Protein AF-A0A2P4X4G2-F1 (afdb_monomer)

Radius of gyration: 29.69 Å; Cα contacts (8 Å, |Δi|>4): 1298; chains: 1; bounding box: 76×44×81 Å

InterPro domains:
  IPR003726 Homocysteine-binding domain [PF02574] (8-316)
  IPR003726 Homocysteine-binding domain [PF02574] (324-635)
  IPR003726 Homocysteine-binding domain [PS50970] (1-317)
  IPR003726 Homocysteine-binding domain [PS50970] (312-636)
  IPR036589 Homocysteine-binding domain superfamily [G3DSA:3.20.20.330] (1-320)
  IPR036589 Homocysteine-binding domain superfamily [G3DSA:3.20.20.330] (321-642)
  IPR036589 Homocysteine-binding domain superfamily [SSF82282] (3-319)
  IPR036589 Homocysteine-binding domain superfamily [SSF82282] (322-638)

Sequence (642 aa):
MESKRVDILAGGMMHELFRRGLPNDRNMLSASAVVSPAHHHMVMKAHEDFLKAGATMIVTNNYYVTPGLGFTPDEIREYSQTAGKLATDARARVNREGVQILGSLPPLMHSFRSDRTIDRQKGLDMYLLIGEALLPSVDMFLAETMSSLAEAKIAFEGVQPLQKQVMVSFALNSTGQLRSGEDVAESVKSLIEFCSGRKEMHPGEAEDKTNLLCGILFNCSQPEDISKALNHLKANPDLMDSLKQHGIRIGGYGDHISPNSKAGVMEESLVPGALQSVVDMEIYSKFAMRWIDDGASIVGGCCGIPPEYLQRISEIMSAIPRVMLLDGGTGEELFARGLPDDRCIWSAAALVHEEHHQLLLRVHTSFLDAGADFITCNNYGVTPGVGFSDEEIVRYTGVAGRVAREACDQWTTTSTDTTRSKPMVCGSLPPLLESYRADKVPEHDEGVRLYALIARTLKPFVDCYLAETLSSVHEAKMALLGVQQAWSETEEPAEVMVSFTLNSQGRLRSGEDVCDMAQELLRFTETMETELRAIVFNCSQPEAICKALKELHDDENASASLRSRGVHLGAYANRLTIIPDDWALAESSEPQAMRTDLAVERYGDFVMQWVELGAEIVGGCCGIGPEYIANVHKLLQDQGRR

Secondary structure (DSSP, 8-state):
----PPEEEPPPHHHHHHHTT----TTTGGGHHHH-GGGHHHHHHHHHHHHHTT-SEEE-S-TT-SGGGT--HHHHHHHHHHHHHHHHHHHHHHT-TT-EEEEE---SS-TT-TT-PPPHHHHHHHHHHHHHHHTTT-SEEEEEEE-SHHHHHHHHHHHGGG---EEEEEEB-TTSSBTTS--HHHHHHHHHHHHH------TT--S----SEEEEEEESS-HHHHHHHHHHHHT-HHHHHHHHHTT-EEEEEEPP--TT--TT---------HHHHHHHHHHHHHHHHHHHHTT-SEEEE-TT--HHHHHHHHHHHHTSPPPEE----HHHHHHHTT----TTTGGGHHHHSGGGHHHHHHHHHHHHHTT-SEEE-S-TT-SGGGT--HHHHHHHHHHHHHHHHHHHHHHHHH---TTSPPPEEEEE---SS-SS-TTS---HHHHHHHHHHHHHHHTTT-SEEEEEEESSHHHHHHHHHHHHHHHTT-SSPPEEEEEE-B-TTSSBTT---HHHHHHHHHHHHTT-SSEEEEEEEESS-HHHHHHHHHHHHH-HHHHHHHHHTTPEEEEE---B----TT--GGG--SPPPBPSS--HHHHHHHHHHHHHTTEEEE---TT--HHHHHHHHHHHHHTT--

Nearest PDB structures (foldseek):
  8ssc-assembly1_A  TM=4.392E-01  e=2.474E-16  Thermus thermophilus HB8
  8g3h-assembly1_A  TM=3.754E-01  e=1.491E-12  Thermus filiformis
  8t0u-assembly2_G  TM=4.305E-01  e=2.665E-03  Pseudomonas fluorescens Pf0-1
  2nv9-assembly3_F  TM=4.156E-01  e=1.606E-03  Paramecium bursaria Chlorella virus 1
  2nva-assembly1_A  TM=4.277E-01  e=2.176E-03  Paramecium bursaria Chlorella virus 1

pLDDT: mean 88.09, std 14.85, range [25.41, 98.75]

Mean predicted aligned error: 12.47 Å

Structure (mmCIF, N/CA/C/O backbone):
data_AF-A0A2P4X4G2-F1
#
_entry.id   AF-A0A2P4X4G2-F1
#
loop_
_atom_site.group_PDB
_atom_site.id
_atom_site.type_symbol
_atom_site.label_atom_id
_atom_site.label_alt_id
_atom_site.label_comp_id
_atom_site.label_asym_id
_atom_site.label_entity_id
_atom_site.label_seq_id
_atom_site.pdbx_PDB_ins_code
_atom_site.Cartn_x
_atom_site.Cartn_y
_atom_site.Cartn_z
_atom_site.occupancy
_atom_site.B_iso_or_equiv
_atom_site.auth_seq_id
_atom_site.auth_comp_id
_atom_site.auth_asym_id
_atom_site.auth_atom_id
_atom_site.pdbx_PDB_model_num
ATOM 1 N N . MET A 1 1 ? -14.907 1.634 -3.875 1.00 25.41 1 MET A N 1
ATOM 2 C CA . MET A 1 1 ? -14.768 0.839 -2.637 1.00 25.41 1 MET A CA 1
ATOM 3 C C . MET A 1 1 ? -13.580 1.432 -1.906 1.00 25.41 1 MET A C 1
ATOM 5 O O . MET A 1 1 ? -12.496 1.389 -2.463 1.00 25.41 1 MET A O 1
ATOM 9 N N . GLU A 1 2 ? -13.814 2.105 -0.779 1.00 27.05 2 GLU A N 1
ATOM 10 C CA . GLU A 1 2 ? -12.767 2.766 0.017 1.00 27.05 2 GLU A CA 1
ATOM 11 C C . GLU A 1 2 ? -11.713 1.756 0.500 1.00 27.05 2 GLU A C 1
ATOM 13 O O . GLU A 1 2 ? -12.062 0.638 0.889 1.00 27.05 2 GLU A O 1
ATOM 18 N N . SER A 1 3 ? -10.439 2.166 0.462 1.00 35.16 3 SER A N 1
ATOM 19 C CA . SER A 1 3 ? -9.286 1.456 1.033 1.00 35.16 3 SER A CA 1
ATOM 20 C C . SER A 1 3 ? -9.611 0.936 2.441 1.00 35.16 3 SER A C 1
ATOM 22 O O . SER A 1 3 ? -10.109 1.686 3.286 1.00 35.16 3 SER A O 1
ATOM 24 N N . LYS A 1 4 ? -9.336 -0.347 2.723 1.00 51.22 4 LYS A N 1
ATOM 25 C CA . LYS A 1 4 ? -9.464 -0.911 4.076 1.00 51.22 4 LYS A CA 1
ATOM 26 C C . LYS A 1 4 ? -8.295 -0.449 4.948 1.00 51.22 4 LYS A C 1
ATOM 28 O O . LYS A 1 4 ? -7.435 -1.227 5.348 1.00 51.22 4 LYS A O 1
ATOM 33 N N . ARG A 1 5 ? -8.318 0.830 5.316 1.00 69.81 5 ARG A N 1
ATOM 34 C CA . ARG A 1 5 ? -7.582 1.339 6.472 1.00 69.81 5 ARG A CA 1
ATOM 35 C C . ARG A 1 5 ? -7.981 0.506 7.694 1.00 69.81 5 ARG A C 1
ATOM 37 O O . ARG A 1 5 ? -9.163 0.433 8.036 1.00 69.81 5 ARG A O 1
ATOM 44 N N . VAL A 1 6 ? -7.011 -0.132 8.346 1.00 86.31 6 VAL A N 1
ATOM 45 C CA . VAL A 1 6 ? -7.253 -0.773 9.643 1.00 86.31 6 VAL A CA 1
ATOM 46 C C . VAL A 1 6 ? -7.398 0.331 10.686 1.00 86.31 6 VAL A C 1
ATOM 48 O O . VAL A 1 6 ? -6.494 1.149 10.865 1.00 86.31 6 VAL A O 1
ATOM 51 N N . ASP A 1 7 ? -8.546 0.373 11.354 1.00 92.19 7 ASP A N 1
ATOM 52 C CA . ASP A 1 7 ? -8.805 1.348 12.408 1.00 92.19 7 ASP A CA 1
ATOM 53 C C . ASP A 1 7 ? -8.401 0.811 13.778 1.00 92.19 7 ASP A C 1
ATOM 55 O O . ASP A 1 7 ? -8.564 -0.375 14.072 1.00 92.19 7 ASP A O 1
ATOM 59 N N . ILE A 1 8 ? -7.894 1.713 14.621 1.00 94.62 8 ILE A N 1
ATOM 60 C CA . ILE A 1 8 ? -7.483 1.412 15.990 1.00 94.62 8 ILE A CA 1
ATOM 61 C C . ILE A 1 8 ? -8.525 1.988 16.951 1.00 94.62 8 ILE A C 1
ATOM 63 O O . ILE A 1 8 ? -8.648 3.209 17.090 1.00 94.62 8 ILE A O 1
ATOM 67 N N . LEU A 1 9 ? -9.262 1.114 17.630 1.00 96.38 9 LEU A N 1
ATOM 68 C CA . LEU A 1 9 ? -10.243 1.466 18.648 1.00 96.38 9 LEU A CA 1
ATOM 69 C C . LEU A 1 9 ? -9.573 1.684 20.011 1.00 96.38 9 LEU A C 1
ATOM 71 O O . LEU A 1 9 ? -8.748 0.881 20.455 1.00 96.38 9 LEU A O 1
ATOM 75 N N . ALA A 1 10 ? -9.943 2.777 20.679 1.00 94.06 10 ALA A N 1
ATOM 76 C CA . ALA A 1 10 ? -9.450 3.132 22.004 1.00 94.06 10 ALA A CA 1
ATOM 77 C C . ALA A 1 10 ? -9.696 2.037 23.056 1.00 94.06 10 ALA A C 1
ATOM 79 O O . ALA A 1 10 ? -10.663 1.285 22.975 1.00 94.06 10 ALA A O 1
ATOM 80 N N . GLY A 1 11 ? -8.823 1.994 24.066 1.00 87.75 11 GLY A N 1
ATOM 81 C CA . GLY A 1 11 ? -8.914 1.068 25.190 1.00 87.75 11 GLY A CA 1
ATOM 82 C C . GLY A 1 11 ? -10.063 1.390 26.151 1.00 87.75 11 GLY A C 1
ATOM 83 O O . GLY A 1 11 ? -10.686 2.453 26.097 1.00 87.75 11 GLY A O 1
ATOM 84 N N . GLY A 1 12 ? -10.325 0.483 27.092 1.00 86.38 12 GLY A N 1
ATOM 85 C CA . GLY A 1 12 ? -11.416 0.618 28.055 1.00 86.38 12 GLY A CA 1
ATOM 86 C C . GLY A 1 12 ? -11.238 1.789 29.029 1.00 86.38 12 GLY A C 1
ATOM 87 O O . GLY A 1 12 ? -10.325 1.803 29.859 1.00 86.38 12 GLY A O 1
ATOM 88 N N . MET A 1 13 ? -12.190 2.727 29.010 1.00 89.25 13 MET A N 1
ATOM 89 C CA . MET A 1 13 ? -12.154 3.962 29.810 1.00 89.25 13 MET A CA 1
ATOM 90 C C . MET A 1 13 ? -12.094 3.729 31.325 1.00 89.25 13 MET A C 1
ATOM 92 O O . MET A 1 13 ? -11.413 4.464 32.031 1.00 89.25 13 MET A O 1
ATOM 96 N N . MET A 1 14 ? -12.784 2.712 31.850 1.00 88.19 14 MET A N 1
ATOM 97 C CA . MET A 1 14 ? -12.883 2.491 33.300 1.00 88.19 14 MET A CA 1
ATOM 98 C C . MET A 1 14 ? -11.516 2.293 33.970 1.00 88.19 14 MET A C 1
ATOM 100 O O . MET A 1 14 ? -11.192 2.990 34.929 1.00 88.19 14 MET A O 1
ATOM 104 N N . HIS A 1 15 ? -10.709 1.363 33.456 1.00 84.94 15 HIS A N 1
ATOM 105 C CA . HIS A 1 15 ? -9.396 1.059 34.030 1.00 84.94 15 HIS A CA 1
ATOM 106 C C . HIS A 1 15 ? -8.436 2.239 33.873 1.00 84.94 15 HIS A C 1
ATOM 108 O O . HIS A 1 15 ? -7.681 2.545 34.794 1.00 84.94 15 HIS A O 1
ATOM 114 N N . GLU A 1 16 ? -8.514 2.944 32.745 1.00 89.25 16 GLU A N 1
ATOM 115 C CA . GLU A 1 16 ? -7.678 4.112 32.491 1.00 89.25 16 GLU A CA 1
ATOM 116 C C . GLU A 1 16 ? -8.027 5.290 33.414 1.00 89.25 16 GLU A C 1
ATOM 118 O O . GLU A 1 16 ? -7.139 5.973 33.925 1.00 89.25 16 GLU A O 1
ATOM 123 N N . LEU A 1 17 ? -9.310 5.505 33.705 1.00 89.94 17 LEU A N 1
ATOM 124 C CA . LEU A 1 17 ? -9.742 6.517 34.667 1.00 89.94 17 LEU A CA 1
ATOM 125 C C . LEU A 1 17 ? -9.318 6.164 36.099 1.00 89.94 17 LEU A C 1
ATOM 127 O O . LEU A 1 17 ? -8.861 7.044 36.830 1.00 89.94 17 LEU A O 1
ATOM 131 N N . PHE A 1 18 ? -9.393 4.889 36.495 1.00 87.94 18 PHE A N 1
ATOM 132 C CA . PHE A 1 18 ? -8.870 4.440 37.791 1.00 87.94 18 PHE A CA 1
ATOM 133 C C . PHE A 1 18 ? -7.349 4.591 37.886 1.00 87.94 18 PHE A C 1
ATOM 135 O O . PHE A 1 18 ? -6.854 5.062 38.910 1.00 87.94 18 PHE A O 1
ATOM 142 N N . ARG A 1 19 ? -6.601 4.304 36.810 1.00 84.69 19 ARG A N 1
ATOM 143 C CA . ARG A 1 19 ? -5.149 4.560 36.735 1.00 84.69 19 ARG A CA 1
ATOM 144 C C . ARG A 1 19 ? -4.814 6.039 36.956 1.00 84.69 19 ARG A C 1
ATOM 146 O O . ARG A 1 19 ? -3.777 6.360 37.528 1.00 84.69 19 ARG A O 1
ATOM 153 N N . ARG A 1 20 ? -5.718 6.937 36.554 1.00 87.56 20 ARG A N 1
ATOM 154 C CA . ARG A 1 20 ? -5.616 8.394 36.746 1.00 87.56 20 ARG A CA 1
ATOM 155 C C . ARG A 1 20 ? -6.115 8.879 38.110 1.00 87.56 20 ARG A C 1
ATOM 157 O O . ARG A 1 20 ? -6.137 10.083 38.345 1.00 87.56 20 ARG A O 1
ATOM 164 N N . GLY A 1 21 ? -6.500 7.969 39.004 1.00 87.31 21 GLY A N 1
ATOM 165 C CA . GLY A 1 21 ? -6.915 8.291 40.367 1.00 87.31 21 GLY A CA 1
ATOM 166 C C . GLY A 1 21 ? -8.401 8.609 40.529 1.00 87.31 21 GLY A C 1
ATOM 167 O O . GLY A 1 21 ? -8.765 9.220 41.532 1.00 87.31 21 GLY A O 1
ATOM 168 N N . LEU A 1 22 ? -9.266 8.215 39.582 1.00 87.31 22 LEU A N 1
ATOM 169 C CA . LEU A 1 22 ? -10.713 8.320 39.778 1.00 87.31 22 LEU A CA 1
ATOM 170 C C . LEU A 1 22 ? -11.090 7.461 41.000 1.00 87.31 22 LEU A C 1
ATOM 172 O O . LEU A 1 22 ? -10.728 6.281 41.031 1.00 87.31 22 LEU A O 1
ATOM 176 N N . PRO A 1 23 ? -11.797 8.008 42.005 1.00 82.25 23 PRO A N 1
ATOM 177 C CA . PRO A 1 23 ? -12.211 7.227 43.161 1.00 82.25 23 PRO A CA 1
ATOM 178 C C . PRO A 1 23 ? -13.051 6.022 42.733 1.00 82.25 23 PRO A C 1
ATOM 180 O O . PRO A 1 23 ? -13.991 6.157 41.948 1.00 82.25 23 PRO A O 1
ATOM 183 N N . ASN A 1 24 ? -12.722 4.842 43.258 1.00 71.38 24 ASN A N 1
ATOM 184 C CA . ASN A 1 24 ? -13.476 3.628 42.973 1.00 71.38 24 ASN A CA 1
ATOM 185 C C . ASN A 1 24 ? -14.798 3.630 43.758 1.00 71.38 24 ASN A C 1
ATOM 187 O O . ASN A 1 24 ? -14.901 3.055 44.844 1.00 71.38 24 ASN A O 1
ATOM 191 N N . ASP A 1 25 ? -15.804 4.311 43.213 1.00 69.69 25 ASP A N 1
ATOM 192 C CA . ASP A 1 25 ? -17.185 4.165 43.654 1.00 69.69 25 ASP A CA 1
ATOM 193 C C . ASP A 1 25 ? -17.753 2.872 43.060 1.00 69.69 25 ASP A C 1
ATOM 195 O O . ASP A 1 25 ? -18.120 2.811 41.881 1.00 69.69 25 ASP A O 1
ATOM 199 N N . ARG A 1 26 ? -17.827 1.829 43.896 1.00 62.66 26 ARG A N 1
ATOM 200 C CA . ARG A 1 26 ? -18.324 0.498 43.515 1.00 62.66 26 ARG A CA 1
ATOM 201 C C . ARG A 1 26 ? -19.738 0.521 42.919 1.00 62.66 26 ARG A C 1
ATOM 203 O O . ARG A 1 26 ? -20.112 -0.457 42.279 1.00 62.66 26 ARG A O 1
ATOM 210 N N . ASN A 1 27 ? -20.506 1.596 43.112 1.00 68.56 27 ASN A N 1
ATOM 211 C CA . ASN A 1 27 ? -21.870 1.706 42.603 1.00 68.56 27 ASN A CA 1
ATOM 212 C C . ASN A 1 27 ? -21.956 2.370 41.219 1.00 68.56 27 ASN A C 1
ATOM 214 O O . ASN A 1 27 ? -22.894 2.080 40.483 1.00 68.56 27 ASN A O 1
ATOM 218 N N . MET A 1 28 ? -21.005 3.238 40.848 1.00 73.50 28 MET A N 1
ATOM 219 C CA . MET A 1 28 ? -21.087 4.045 39.615 1.00 73.50 28 MET A CA 1
ATOM 220 C C . MET A 1 28 ? -19.941 3.796 38.626 1.00 73.50 28 MET A C 1
ATOM 222 O O . MET A 1 28 ? -20.070 4.141 37.451 1.00 73.50 28 MET A O 1
ATOM 226 N N . LEU A 1 29 ? -18.829 3.188 39.057 1.00 85.06 29 LEU A N 1
ATOM 227 C CA . LEU A 1 29 ? -17.691 2.845 38.193 1.00 85.06 29 LEU A CA 1
ATOM 228 C C . LEU A 1 29 ? -17.243 4.059 37.346 1.00 85.06 29 LEU A C 1
ATOM 230 O O . LEU A 1 29 ? -17.108 5.166 37.877 1.00 85.06 29 LEU A O 1
ATOM 234 N N . SER A 1 30 ? -17.039 3.895 36.030 1.00 86.12 30 SER A N 1
ATOM 235 C CA . SER A 1 30 ? -16.623 5.004 35.156 1.00 86.12 30 SER A CA 1
ATOM 236 C C . SER A 1 30 ? -17.705 6.065 34.926 1.00 86.12 30 SER A C 1
ATOM 238 O O . SER A 1 30 ? -17.363 7.170 34.498 1.00 86.12 30 SER A O 1
ATOM 240 N N . ALA A 1 31 ? -18.979 5.790 35.253 1.00 89.88 31 ALA A N 1
ATOM 241 C CA . ALA A 1 31 ? -20.045 6.789 35.156 1.00 89.88 31 ALA A CA 1
ATOM 242 C C . ALA A 1 31 ? -19.838 7.938 36.154 1.00 89.88 31 ALA A C 1
ATOM 244 O O . ALA A 1 31 ? -20.172 9.082 35.858 1.00 89.88 31 ALA A O 1
ATOM 245 N N . SER A 1 32 ? -19.190 7.686 37.298 1.00 91.06 32 SER A N 1
ATOM 246 C CA . SER A 1 32 ? -18.845 8.744 38.264 1.00 91.06 32 SER A CA 1
ATOM 247 C C . SER A 1 32 ? -17.998 9.872 37.647 1.00 91.06 32 SER A C 1
ATOM 249 O O . SER A 1 32 ? -18.060 11.021 38.096 1.00 91.06 32 SER A O 1
ATOM 251 N N . ALA A 1 33 ? -17.238 9.565 36.587 1.00 92.62 33 ALA A N 1
ATOM 252 C CA . ALA A 1 33 ? -16.405 10.530 35.882 1.00 92.62 33 ALA A CA 1
ATOM 253 C C . ALA A 1 33 ? -17.191 11.465 34.953 1.00 92.62 33 ALA A C 1
ATOM 255 O O . ALA A 1 33 ? -16.701 12.551 34.658 1.00 92.62 33 ALA A O 1
ATOM 256 N N . VAL A 1 34 ? -18.384 11.065 34.496 1.00 94.06 34 VAL A N 1
ATOM 257 C CA . VAL A 1 34 ? -19.288 11.926 33.707 1.00 94.06 34 VAL A CA 1
ATOM 258 C C . VAL A 1 34 ? -20.333 12.615 34.578 1.00 94.06 34 VAL A C 1
ATOM 260 O O . VAL A 1 34 ? -20.716 13.742 34.279 1.00 94.06 34 VAL A O 1
ATOM 263 N N . VAL A 1 35 ? -20.723 11.991 35.693 1.00 93.56 35 VAL A N 1
ATOM 264 C CA . VAL A 1 35 ? -21.674 12.559 36.660 1.00 93.56 35 VAL A CA 1
ATOM 265 C C . VAL A 1 35 ? -21.080 13.745 37.415 1.00 93.56 35 VAL A C 1
ATOM 267 O O . VAL A 1 35 ? -21.759 14.741 37.637 1.00 93.56 35 VAL A O 1
ATOM 270 N N . SER A 1 36 ? -19.806 13.664 37.807 1.00 93.19 36 SER A N 1
ATOM 271 C CA . SER A 1 36 ? -19.142 14.736 38.549 1.00 93.19 36 SER A CA 1
ATOM 272 C C . SER A 1 36 ? -18.351 15.655 37.611 1.00 93.19 36 SER A C 1
ATOM 274 O O . SER A 1 36 ? -17.334 15.218 37.060 1.00 93.19 36 SER A O 1
ATOM 276 N N . PRO A 1 37 ? -18.711 16.951 37.491 1.00 93.94 37 PRO A N 1
ATOM 277 C CA . PRO A 1 37 ? -17.943 17.916 36.701 1.00 93.94 37 PRO A CA 1
ATOM 278 C C . PRO A 1 37 ? -16.468 18.019 37.105 1.00 93.94 37 PRO A C 1
ATOM 280 O O . PRO A 1 37 ? -15.610 18.309 36.273 1.00 93.94 37 PRO A O 1
ATOM 283 N N . ALA A 1 38 ? -16.144 17.723 38.369 1.00 92.75 38 ALA A N 1
ATOM 284 C CA . ALA A 1 38 ? -14.767 17.709 38.855 1.00 92.75 38 ALA A CA 1
ATOM 285 C C . ALA A 1 38 ? -13.889 16.668 38.134 1.00 92.75 38 ALA A C 1
ATOM 287 O O . ALA A 1 38 ? -12.677 16.852 38.043 1.00 92.75 38 ALA A O 1
ATOM 288 N N . HIS A 1 39 ? -14.482 15.604 37.583 1.00 94.69 39 HIS A N 1
ATOM 289 C CA . HIS A 1 39 ? -13.773 14.502 36.929 1.00 94.69 39 HIS A CA 1
ATOM 290 C C . HIS A 1 39 ? -13.819 14.555 35.392 1.00 94.69 39 HIS A C 1
ATOM 292 O O . HIS A 1 39 ? -13.108 13.793 34.740 1.00 94.69 39 HIS A O 1
ATOM 298 N N . HIS A 1 40 ? -14.573 15.485 34.790 1.00 96.75 40 HIS A N 1
ATOM 299 C CA . HIS A 1 40 ? -14.692 15.631 33.326 1.00 96.75 40 HIS A CA 1
ATOM 300 C C . HIS A 1 40 ? -13.336 15.761 32.624 1.00 96.75 40 HIS A C 1
ATOM 302 O O . HIS A 1 40 ? -13.111 15.191 31.556 1.00 96.75 40 HIS A O 1
ATOM 308 N N . HIS A 1 41 ? -12.398 16.469 33.256 1.00 95.50 41 HIS A N 1
ATOM 309 C CA . HIS A 1 41 ? -11.040 16.633 32.743 1.00 95.50 41 HIS A CA 1
ATOM 310 C C . HIS A 1 41 ? -10.289 15.299 32.592 1.00 95.50 41 HIS A C 1
ATOM 312 O O . HIS A 1 41 ? -9.462 15.171 31.692 1.00 95.50 41 HIS A O 1
ATOM 318 N N . MET A 1 42 ? -10.591 14.297 33.425 1.00 96.00 42 MET A N 1
ATOM 319 C CA . MET A 1 42 ? -9.972 12.971 33.361 1.00 96.00 42 MET A CA 1
ATOM 320 C C . MET A 1 42 ? -10.454 12.198 32.133 1.00 96.00 42 MET A C 1
ATOM 322 O O . MET A 1 42 ? -9.641 11.574 31.456 1.00 96.00 42 MET A O 1
ATOM 326 N N . VAL A 1 43 ? -11.752 12.291 31.815 1.00 96.69 43 VAL A N 1
ATOM 327 C CA . VAL A 1 43 ? -12.361 11.691 30.613 1.00 96.69 43 VAL A CA 1
ATOM 328 C C . VAL A 1 43 ? -11.759 12.306 29.353 1.00 96.69 43 VAL A C 1
ATOM 330 O O . VAL A 1 43 ? -11.284 11.577 28.486 1.00 96.69 43 VAL A O 1
ATOM 333 N N . MET A 1 44 ? -11.696 13.643 29.283 1.00 96.44 44 MET A N 1
ATOM 334 C CA . MET A 1 44 ? -11.068 14.335 28.151 1.00 96.44 44 MET A CA 1
ATOM 335 C C . MET A 1 44 ? -9.605 13.923 27.987 1.00 96.44 44 MET A C 1
ATOM 337 O O . MET A 1 44 ? -9.182 13.580 26.887 1.00 96.44 44 MET A O 1
ATOM 341 N N . LYS A 1 45 ? -8.834 13.906 29.082 1.00 96.19 45 LYS A N 1
ATOM 342 C CA . LYS A 1 45 ? -7.414 13.549 29.032 1.00 96.19 45 LYS A CA 1
ATOM 343 C C . LYS A 1 45 ? -7.198 12.098 28.595 1.00 96.19 45 LYS A C 1
ATOM 345 O O . LYS A 1 45 ? -6.282 11.844 27.822 1.00 96.19 45 LYS A O 1
ATOM 350 N N . ALA A 1 46 ? -8.032 11.164 29.053 1.00 96.38 46 ALA A N 1
ATOM 351 C CA . ALA A 1 46 ? -7.968 9.771 28.619 1.00 96.38 46 ALA A CA 1
ATOM 352 C C . ALA A 1 46 ? -8.222 9.637 27.109 1.00 96.38 46 ALA A C 1
ATOM 354 O O . ALA A 1 46 ? -7.431 8.996 26.421 1.00 96.38 46 ALA A O 1
ATOM 355 N N . HIS A 1 47 ? -9.249 10.305 26.570 1.00 97.62 47 HIS A N 1
ATOM 356 C CA . HIS A 1 47 ? -9.475 10.346 25.122 1.00 97.62 47 HIS A CA 1
ATOM 357 C C . HIS A 1 47 ? -8.297 10.965 24.365 1.00 97.62 47 HIS A C 1
ATOM 359 O O . HIS A 1 47 ? -7.825 10.369 23.401 1.00 97.62 47 HIS A O 1
ATOM 365 N N . GLU A 1 48 ? -7.782 12.117 24.809 1.00 96.44 48 GLU A N 1
ATOM 366 C CA . GLU A 1 48 ? -6.608 12.745 24.189 1.00 96.44 48 GLU A CA 1
ATOM 367 C C . GLU A 1 48 ? -5.411 11.789 24.124 1.00 96.44 48 GLU A C 1
ATOM 369 O O . GLU A 1 48 ? -4.709 11.752 23.117 1.00 96.44 48 GLU A O 1
ATOM 374 N N . ASP A 1 49 ? -5.162 11.037 25.196 1.00 96.25 49 ASP A N 1
ATOM 375 C CA . ASP A 1 49 ? -4.001 10.158 25.289 1.00 96.25 49 ASP A CA 1
ATOM 376 C C . ASP A 1 49 ? -4.175 8.899 24.423 1.00 96.25 49 ASP A C 1
ATOM 378 O O . ASP A 1 49 ? -3.220 8.499 23.763 1.00 96.25 49 ASP A O 1
ATOM 382 N N . PHE A 1 50 ? -5.386 8.336 24.310 1.00 96.62 50 PHE A N 1
ATOM 383 C CA . PHE A 1 50 ? -5.663 7.275 23.330 1.00 96.62 50 PHE A CA 1
ATOM 384 C C . PHE A 1 50 ? -5.481 7.751 21.884 1.00 96.62 50 PHE A C 1
ATOM 386 O O . PHE A 1 50 ? -4.878 7.046 21.076 1.00 96.62 50 PHE A O 1
ATOM 393 N N . LEU A 1 51 ? -5.953 8.957 21.555 1.00 95.75 51 LEU A N 1
ATOM 394 C CA . LEU A 1 51 ? -5.785 9.531 20.217 1.00 95.75 51 LEU A CA 1
ATOM 395 C C . LEU A 1 51 ? -4.310 9.789 19.884 1.00 95.75 51 LEU A C 1
ATOM 397 O O . LEU A 1 51 ? -3.875 9.511 18.766 1.00 95.75 51 LEU A O 1
ATOM 401 N N . LYS A 1 52 ? -3.534 10.285 20.857 1.00 93.88 52 LYS A N 1
ATOM 402 C CA . LYS A 1 52 ? -2.077 10.471 20.733 1.00 93.88 52 LYS A CA 1
ATOM 403 C C . LYS A 1 52 ? -1.329 9.148 20.598 1.00 93.88 52 LYS A C 1
ATOM 405 O O . LYS A 1 52 ? -0.330 9.101 19.895 1.00 93.88 52 LYS A O 1
ATOM 410 N N . ALA A 1 53 ? -1.836 8.087 21.219 1.00 93.25 53 ALA A N 1
ATOM 411 C CA . ALA A 1 53 ? -1.322 6.730 21.076 1.00 93.25 53 ALA A CA 1
ATOM 412 C C . ALA A 1 53 ? -1.722 6.049 19.752 1.00 93.25 53 ALA A C 1
ATOM 414 O O . ALA A 1 53 ? -1.442 4.874 19.562 1.00 93.25 53 ALA A O 1
ATOM 415 N N . GLY A 1 54 ? -2.384 6.752 18.831 1.00 91.62 54 GLY A N 1
ATOM 416 C CA . GLY A 1 54 ? -2.667 6.239 17.491 1.00 91.62 54 GLY A CA 1
ATOM 417 C C . GLY A 1 54 ? -4.105 5.781 17.262 1.00 91.62 54 GLY A C 1
ATOM 418 O O . GLY A 1 54 ? -4.463 5.584 16.099 1.00 91.62 54 GLY A O 1
ATOM 419 N N . ALA A 1 55 ? -4.968 5.738 18.288 1.00 94.75 55 ALA A N 1
ATOM 420 C CA . ALA A 1 55 ? -6.383 5.391 18.118 1.00 94.75 55 ALA A CA 1
ATOM 421 C C . ALA A 1 55 ? -7.064 6.295 17.072 1.00 94.75 55 ALA A C 1
ATOM 423 O O . ALA A 1 55 ? -6.960 7.523 17.134 1.00 94.75 55 ALA A O 1
ATOM 424 N N . THR A 1 56 ? -7.741 5.688 16.100 1.00 95.00 56 THR A N 1
ATOM 425 C CA . THR A 1 56 ? -8.551 6.379 15.084 1.00 95.00 56 THR A CA 1
ATOM 426 C C . THR A 1 56 ? -10.029 6.412 15.466 1.00 95.00 56 THR A C 1
ATOM 428 O O . THR A 1 56 ? -10.777 7.225 14.932 1.00 95.00 56 THR A O 1
ATOM 431 N N . MET A 1 57 ? -10.442 5.595 16.439 1.00 96.62 57 MET A N 1
ATOM 432 C CA . MET A 1 57 ? -11.800 5.559 16.973 1.00 96.62 57 MET A CA 1
ATOM 433 C C . MET A 1 57 ? -11.783 5.673 18.505 1.00 96.62 57 MET A C 1
ATOM 435 O O . MET A 1 57 ? -11.032 4.963 19.173 1.00 96.62 57 MET A O 1
ATOM 439 N N . ILE A 1 58 ? -12.632 6.530 19.080 1.00 97.44 58 ILE A N 1
ATOM 440 C CA . ILE A 1 58 ? -12.862 6.624 20.535 1.00 97.44 58 ILE A CA 1
ATOM 441 C C . ILE A 1 58 ? -14.329 6.352 20.871 1.00 97.44 58 ILE A C 1
ATOM 443 O O . ILE A 1 58 ? -15.214 6.755 20.125 1.00 97.44 58 ILE A O 1
ATOM 447 N N . VAL A 1 59 ? -14.593 5.704 22.008 1.00 97.81 59 VAL A N 1
ATOM 448 C CA . VAL A 1 59 ? -15.954 5.372 22.468 1.00 97.81 59 VAL A CA 1
ATOM 449 C C . VAL A 1 59 ? -16.376 6.311 23.596 1.00 97.81 59 VAL A C 1
ATOM 451 O O . VAL A 1 59 ? -15.601 6.546 24.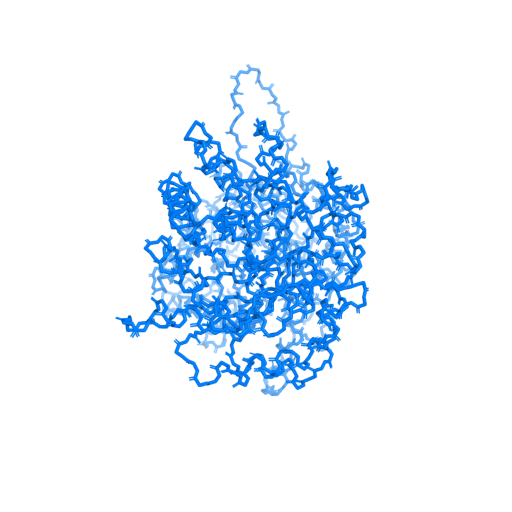521 1.00 97.81 59 VAL A O 1
ATOM 454 N N . THR A 1 60 ? -17.594 6.851 23.553 1.00 98.06 60 THR A N 1
ATOM 455 C CA . THR A 1 60 ? -18.111 7.749 24.599 1.00 98.06 60 THR A CA 1
ATOM 456 C C . THR A 1 60 ? -18.187 7.061 25.969 1.00 98.06 60 THR A C 1
ATOM 458 O O . THR A 1 60 ? -18.611 5.913 26.091 1.00 98.06 60 THR A O 1
ATOM 461 N N . ASN A 1 61 ? -17.807 7.764 27.046 1.00 97.38 61 ASN A N 1
ATOM 462 C CA . ASN A 1 61 ? -17.798 7.209 28.411 1.00 97.38 61 ASN A CA 1
ATOM 463 C C . ASN A 1 61 ? -19.198 7.184 29.068 1.00 97.38 61 ASN A C 1
ATOM 465 O O . ASN A 1 61 ? -19.408 7.799 30.112 1.00 97.38 61 ASN A O 1
ATOM 469 N N . ASN A 1 62 ? -20.159 6.483 28.463 1.00 95.88 62 ASN A N 1
ATOM 470 C CA . ASN A 1 62 ? -21.513 6.292 29.005 1.00 95.88 62 ASN A CA 1
ATOM 471 C C . ASN A 1 62 ? -21.896 4.815 29.218 1.00 95.88 62 ASN A C 1
ATOM 473 O O . ASN A 1 62 ? -23.052 4.532 29.518 1.00 95.88 62 ASN A O 1
ATOM 477 N N . TYR A 1 63 ? -20.940 3.881 29.138 1.00 94.12 63 TYR A N 1
ATOM 478 C CA . TYR A 1 63 ? -21.189 2.438 29.283 1.00 94.12 63 TYR A CA 1
ATOM 479 C C . TYR A 1 63 ? -21.957 2.063 30.568 1.00 94.12 63 TYR A C 1
ATOM 481 O O . TYR A 1 63 ? -22.816 1.188 30.563 1.00 94.12 63 TYR A O 1
ATOM 489 N N . TYR A 1 64 ? -21.667 2.737 31.686 1.00 92.62 64 TYR A N 1
ATOM 490 C CA . TYR A 1 64 ? -22.319 2.492 32.980 1.00 92.62 64 TYR A CA 1
ATOM 491 C C . TYR A 1 64 ? -23.476 3.458 33.287 1.00 92.62 64 TYR A C 1
ATOM 493 O O . TYR A 1 64 ? -24.043 3.417 34.375 1.00 92.62 64 TYR A O 1
ATOM 501 N N . VAL A 1 65 ? -23.857 4.322 32.346 1.00 93.81 65 VAL A N 1
ATOM 502 C CA . VAL A 1 65 ? -25.009 5.222 32.486 1.00 93.81 65 VAL A CA 1
ATOM 503 C C . VAL A 1 65 ? -26.259 4.479 32.000 1.00 93.81 65 VAL A C 1
ATOM 505 O O . VAL A 1 65 ? -26.771 4.720 30.909 1.00 93.81 65 VAL A O 1
ATOM 508 N N . THR A 1 66 ? -26.714 3.501 32.786 1.00 91.81 66 THR A N 1
ATOM 509 C CA . THR A 1 66 ? -27.788 2.571 32.394 1.00 91.81 66 THR A CA 1
ATOM 510 C C . THR A 1 66 ? -28.833 2.397 33.496 1.00 91.81 66 THR A C 1
ATOM 512 O O . THR A 1 66 ? -28.528 2.569 34.683 1.00 91.81 66 THR A O 1
ATOM 515 N N . PRO A 1 67 ? -30.072 1.992 33.151 1.00 90.00 67 PRO A N 1
ATOM 516 C CA . PRO A 1 67 ? -31.097 1.728 34.159 1.00 90.00 67 PRO A CA 1
ATOM 517 C C . PRO A 1 67 ? -30.706 0.585 35.109 1.00 90.00 67 PRO A C 1
ATOM 519 O O . PRO A 1 67 ? -31.103 0.593 36.272 1.00 90.00 67 PRO A O 1
ATOM 522 N N . GLY A 1 68 ? -29.886 -0.375 34.658 1.00 86.50 68 GLY A N 1
ATOM 523 C CA . GLY A 1 68 ? -29.371 -1.466 35.489 1.00 86.50 68 GLY A CA 1
ATOM 524 C C . GLY A 1 68 ? -28.496 -1.018 36.668 1.00 86.50 68 GLY A C 1
ATOM 525 O O . GLY A 1 68 ? -28.345 -1.780 37.622 1.00 86.50 68 GLY A O 1
ATOM 526 N N . LEU A 1 69 ? -27.960 0.208 36.633 1.00 86.50 69 LEU A N 1
ATOM 527 C CA . LEU A 1 69 ? -27.231 0.834 37.744 1.00 86.50 69 LEU A CA 1
ATOM 528 C C . LEU A 1 69 ? -28.050 1.899 38.491 1.00 86.50 69 LEU A C 1
ATOM 530 O O . LEU A 1 69 ? -27.525 2.585 39.361 1.00 86.50 69 LEU A O 1
ATOM 534 N N . GLY A 1 70 ? -29.351 1.995 38.206 1.00 89.44 70 GLY A N 1
ATOM 535 C CA . GLY A 1 70 ? -30.284 2.848 38.943 1.00 89.44 70 GLY A CA 1
ATOM 536 C C . GLY A 1 70 ? -30.436 4.268 38.402 1.00 89.44 70 GLY A C 1
ATOM 537 O O . GLY A 1 70 ? -31.134 5.058 39.032 1.00 89.44 70 GLY A O 1
ATOM 538 N N . PHE A 1 71 ? -29.845 4.591 37.248 1.00 93.06 71 PHE A N 1
ATOM 539 C CA . PHE A 1 71 ? -30.049 5.888 36.606 1.00 93.06 71 PHE A CA 1
ATOM 540 C C . PHE A 1 71 ? -31.467 6.020 36.042 1.00 93.06 71 PHE A C 1
ATOM 542 O O . PHE A 1 71 ? -32.004 5.106 35.406 1.00 93.06 71 PHE A O 1
ATOM 549 N N . THR A 1 72 ? -32.068 7.184 36.255 1.00 95.88 72 THR A N 1
ATOM 550 C CA . THR A 1 72 ? -33.358 7.561 35.672 1.00 95.88 72 THR A CA 1
ATOM 551 C C . THR A 1 72 ? -33.215 7.932 34.188 1.00 95.88 72 THR A C 1
ATOM 553 O O . THR A 1 72 ? -32.124 8.289 33.746 1.00 95.88 72 THR A O 1
ATOM 556 N N . PRO A 1 73 ? -34.298 7.902 33.387 1.00 96.44 73 PRO A N 1
ATOM 557 C CA . PRO A 1 73 ? -34.244 8.310 31.979 1.00 96.44 73 PRO A CA 1
ATOM 558 C C . PRO A 1 73 ? -33.679 9.722 31.747 1.00 96.44 73 PRO A C 1
ATOM 560 O O . PRO A 1 73 ? -32.978 9.947 30.762 1.00 96.44 73 PRO A O 1
ATOM 563 N N . ASP A 1 74 ? -33.953 10.666 32.650 1.00 97.50 74 ASP A N 1
ATOM 564 C CA . ASP A 1 74 ? -33.450 12.038 32.529 1.00 97.50 74 ASP A CA 1
ATOM 565 C C . ASP A 1 74 ? -31.948 12.123 32.818 1.00 97.50 74 ASP A C 1
ATOM 567 O O . ASP A 1 74 ? -31.217 12.742 32.046 1.00 97.50 74 ASP A O 1
ATOM 571 N N . GLU A 1 75 ? -31.467 11.417 33.845 1.00 97.31 75 GLU A N 1
ATOM 572 C CA . GLU A 1 75 ? -30.032 11.294 34.129 1.00 97.31 75 GLU A CA 1
ATOM 573 C C . GLU A 1 75 ? -29.285 10.592 32.989 1.00 97.31 75 GLU A C 1
ATOM 575 O O . GLU A 1 75 ? -28.195 11.014 32.606 1.00 97.31 75 GLU A O 1
ATOM 580 N N . ILE A 1 76 ? -29.873 9.543 32.400 1.00 97.38 76 ILE A N 1
ATOM 581 C CA . ILE A 1 76 ? -29.269 8.843 31.259 1.00 97.38 76 ILE A CA 1
ATOM 582 C C . ILE A 1 76 ? -29.088 9.798 30.083 1.00 97.38 76 ILE A C 1
ATOM 584 O O . ILE A 1 76 ? -28.017 9.820 29.471 1.00 97.38 76 ILE A O 1
ATOM 588 N N . ARG A 1 77 ? -30.103 10.616 29.789 1.00 98.25 77 ARG A N 1
ATOM 589 C CA . ARG A 1 77 ? -30.032 11.622 28.727 1.00 98.25 77 ARG A CA 1
ATOM 590 C C . ARG A 1 77 ? -28.935 12.649 29.010 1.00 98.25 77 ARG A C 1
ATOM 592 O O . ARG A 1 77 ? -28.093 12.887 28.147 1.00 98.25 77 ARG A O 1
ATOM 599 N N . GLU A 1 78 ? -28.921 13.220 30.210 1.00 98.19 78 GLU A N 1
ATOM 600 C CA . GLU A 1 78 ? -27.965 14.259 30.613 1.00 98.19 78 GLU A CA 1
ATOM 601 C C . GLU A 1 78 ? -26.511 13.764 30.582 1.00 98.19 78 GLU A C 1
ATOM 603 O O . GLU A 1 78 ? -25.628 14.391 29.982 1.00 98.19 78 GLU A O 1
ATOM 608 N N . TYR A 1 79 ? -26.236 12.615 31.200 1.00 98.25 79 TYR A N 1
ATOM 609 C CA . TYR A 1 79 ? -24.869 12.114 31.310 1.00 98.25 79 TYR A CA 1
ATOM 610 C C . TYR A 1 79 ? -24.361 11.504 30.000 1.00 98.25 79 TYR A C 1
ATOM 612 O O . TYR A 1 79 ? -23.164 11.595 29.721 1.00 98.25 79 TYR A O 1
ATOM 620 N N . SER A 1 80 ? -25.244 10.977 29.143 1.00 98.38 80 SER A N 1
ATOM 621 C CA . SER A 1 80 ? -24.862 10.561 27.785 1.00 98.38 80 SER A CA 1
ATOM 622 C C . SER A 1 80 ? -24.510 11.768 26.907 1.00 98.38 80 SER A C 1
ATOM 624 O O . SER A 1 80 ? -23.468 11.756 26.253 1.00 98.38 80 SER A O 1
ATOM 626 N N . GLN A 1 81 ? -25.287 12.860 26.965 1.00 98.56 81 GLN A N 1
ATOM 627 C CA . GLN A 1 81 ? -24.933 14.126 26.299 1.00 98.56 81 GLN A CA 1
ATOM 628 C C . GLN A 1 81 ? -23.578 14.657 26.781 1.00 98.56 81 GLN A C 1
ATOM 630 O O . GLN A 1 81 ? -22.738 15.081 25.983 1.00 98.56 81 GLN A O 1
ATOM 635 N N . THR A 1 82 ? -23.340 14.588 28.092 1.00 98.56 82 THR A N 1
ATOM 636 C CA . THR A 1 82 ? -22.064 14.982 28.696 1.00 98.56 82 THR A CA 1
ATOM 637 C C . THR A 1 82 ? -20.913 14.124 28.167 1.00 98.56 82 THR A C 1
ATOM 639 O O . THR A 1 82 ? -19.897 14.670 27.741 1.00 98.56 82 THR A O 1
ATOM 642 N N . ALA A 1 83 ? -21.070 12.798 28.113 1.00 98.31 83 ALA A N 1
ATOM 643 C CA . ALA A 1 83 ? -20.058 11.892 27.570 1.00 98.31 83 ALA A CA 1
ATOM 644 C C . ALA A 1 83 ? -19.720 12.203 26.099 1.00 98.31 83 ALA A C 1
ATOM 646 O O . ALA A 1 83 ? -18.542 12.274 25.743 1.00 98.31 83 ALA A O 1
ATOM 647 N N . GLY A 1 84 ? -20.738 12.448 25.265 1.00 98.19 84 GLY A N 1
ATOM 648 C CA . GLY A 1 84 ? -20.561 12.845 23.866 1.00 98.19 84 GLY A CA 1
ATOM 649 C C . GLY A 1 84 ? -19.800 14.165 23.714 1.00 98.19 84 GLY A C 1
ATOM 650 O O . GLY A 1 84 ? -18.858 14.263 22.919 1.00 98.19 84 GLY A O 1
ATOM 651 N N . LYS A 1 85 ? -20.141 15.168 24.532 1.00 98.25 85 LYS A N 1
ATOM 652 C CA . LYS A 1 85 ? -19.445 16.460 24.541 1.00 98.25 85 LYS A CA 1
ATOM 653 C C . LYS A 1 85 ? -17.967 16.311 24.906 1.00 98.25 85 LYS A C 1
ATOM 655 O O . LYS A 1 85 ? -17.118 16.837 24.195 1.00 98.25 85 LYS A O 1
ATOM 660 N N . LEU A 1 86 ? -17.646 15.554 25.957 1.00 98.25 86 LEU A N 1
ATOM 661 C CA . LEU A 1 86 ? -16.258 15.355 26.396 1.00 98.25 86 LEU A CA 1
ATOM 662 C C . LEU A 1 86 ? -15.405 14.645 25.331 1.00 98.25 86 LEU A C 1
ATOM 664 O O . LEU A 1 86 ? -14.244 15.008 25.142 1.00 98.25 86 LEU A O 1
ATOM 668 N N . ALA A 1 87 ? -15.971 13.675 24.606 1.00 97.69 87 ALA A N 1
ATOM 669 C CA . ALA A 1 87 ? -15.292 13.027 23.481 1.00 97.69 87 ALA A CA 1
ATOM 670 C C . ALA A 1 87 ? -15.062 13.998 22.306 1.00 97.69 87 ALA A C 1
ATOM 672 O O . ALA A 1 87 ? -13.977 14.024 21.722 1.00 97.69 87 ALA A O 1
ATOM 673 N N . THR A 1 88 ? -16.053 14.844 21.999 1.00 97.19 88 THR A N 1
ATOM 674 C CA . THR A 1 88 ? -15.956 15.870 20.944 1.00 97.19 88 THR A CA 1
ATOM 675 C C . THR A 1 88 ? -14.873 16.899 21.264 1.00 97.19 88 THR A C 1
ATOM 677 O O . THR A 1 88 ? -14.033 17.200 20.413 1.00 97.19 88 THR A O 1
ATOM 680 N N . ASP A 1 89 ? -14.848 17.388 22.506 1.00 96.56 89 ASP A N 1
ATOM 681 C CA . ASP A 1 89 ? -13.858 18.353 22.984 1.00 96.56 89 ASP A CA 1
ATOM 682 C C . ASP A 1 89 ? -12.438 17.759 22.944 1.00 96.56 89 ASP A C 1
ATOM 684 O O . ASP A 1 89 ? -11.491 18.437 22.541 1.00 96.56 89 ASP A O 1
ATOM 688 N N . ALA A 1 90 ? -12.278 16.478 23.298 1.00 96.06 90 ALA A N 1
ATOM 689 C CA . ALA A 1 90 ? -10.995 15.782 23.200 1.00 96.06 90 ALA A CA 1
ATOM 690 C C . ALA A 1 90 ? -10.522 15.627 21.743 1.00 96.06 90 ALA A C 1
ATOM 692 O O . ALA A 1 90 ? -9.365 15.935 21.444 1.00 96.06 90 ALA A O 1
ATOM 693 N N . ARG A 1 91 ? -11.411 15.219 20.822 1.00 95.31 91 ARG A N 1
ATOM 694 C CA . ARG A 1 91 ? -11.105 15.127 19.381 1.00 95.31 91 ARG A CA 1
ATOM 695 C C . ARG A 1 91 ? -10.644 16.474 18.819 1.00 95.31 91 ARG A C 1
ATOM 697 O O . ARG A 1 91 ? -9.624 16.530 18.135 1.00 95.31 91 ARG A O 1
ATOM 704 N N . ALA A 1 92 ? -11.347 17.557 19.154 1.00 93.56 92 ALA A N 1
ATOM 705 C CA . ALA A 1 92 ? -11.013 18.905 18.692 1.00 93.56 92 ALA A CA 1
ATOM 706 C C . ALA A 1 92 ? -9.628 19.381 19.174 1.00 93.56 92 ALA A C 1
ATOM 708 O O . ALA A 1 92 ? -8.936 20.095 18.453 1.00 93.56 92 ALA A O 1
ATOM 709 N N . ARG A 1 93 ? -9.191 18.965 20.370 1.00 93.69 93 ARG A N 1
ATOM 710 C CA . ARG A 1 93 ? -7.886 19.354 20.939 1.00 93.69 93 ARG A CA 1
ATOM 711 C C . ARG A 1 93 ? -6.690 18.650 20.313 1.00 93.69 93 ARG A C 1
ATOM 713 O O . ARG A 1 93 ? -5.611 19.234 20.275 1.00 93.69 93 ARG A O 1
ATOM 720 N N . VAL A 1 94 ? -6.847 17.401 19.875 1.00 88.88 94 VAL A N 1
ATOM 721 C CA . VAL A 1 94 ? -5.744 16.630 19.274 1.00 88.88 94 VAL A CA 1
ATOM 722 C C . VAL A 1 94 ? -5.502 17.033 17.812 1.00 88.88 94 VAL A C 1
ATOM 724 O O . VAL A 1 94 ? -4.404 16.817 17.313 1.00 88.88 94 VAL A O 1
ATOM 727 N N . ASN A 1 95 ? -6.481 17.673 17.157 1.00 81.25 95 ASN A N 1
ATOM 728 C CA . ASN A 1 95 ? -6.406 18.167 15.775 1.00 81.25 95 ASN A CA 1
ATOM 729 C C . ASN A 1 95 ? -5.832 17.130 14.788 1.00 81.25 95 ASN A C 1
ATOM 731 O O . ASN A 1 95 ? -4.918 17.415 14.017 1.00 81.25 95 ASN A O 1
ATOM 735 N N . ARG A 1 96 ? -6.354 15.900 14.857 1.00 83.69 96 ARG A N 1
ATOM 736 C CA . ARG A 1 96 ? -5.998 14.793 13.964 1.00 83.69 96 ARG A CA 1
ATOM 737 C C . ARG A 1 96 ? -7.176 14.490 13.046 1.00 83.69 96 ARG A C 1
ATOM 739 O O . ARG A 1 96 ? -8.288 14.263 13.524 1.00 83.69 96 ARG A O 1
ATOM 746 N N . GLU A 1 97 ? -6.925 14.474 11.743 1.00 77.75 97 GLU A N 1
ATOM 747 C CA . GLU A 1 97 ? -7.943 14.149 10.745 1.00 77.75 97 GLU A CA 1
ATOM 748 C C . GLU A 1 97 ? -8.335 12.665 10.785 1.00 77.75 97 GLU A C 1
ATOM 750 O O . GLU A 1 97 ? -7.545 11.788 11.150 1.00 77.75 97 GLU A O 1
ATOM 755 N N . GLY A 1 98 ? -9.584 12.380 10.410 1.00 82.31 98 GLY A N 1
ATOM 756 C CA . GLY A 1 98 ? -10.103 11.014 10.303 1.00 82.31 98 GLY A CA 1
ATOM 757 C C . GLY A 1 98 ? -10.358 10.297 11.634 1.00 82.31 98 GLY A C 1
ATOM 758 O O . GLY A 1 98 ? -10.433 9.074 11.639 1.00 82.31 98 GLY A O 1
ATOM 759 N N . VAL A 1 99 ? -10.476 11.023 12.754 1.00 92.44 99 VAL A N 1
ATOM 760 C CA . VAL A 1 99 ? -10.861 10.447 14.055 1.00 92.44 99 VAL A CA 1
ATOM 761 C C . VAL A 1 99 ? -12.382 10.337 14.178 1.00 92.44 99 VAL A C 1
ATOM 763 O O . VAL A 1 99 ? -13.091 11.346 14.094 1.00 92.44 99 VAL A O 1
ATOM 766 N N . GLN A 1 100 ? -12.867 9.132 14.471 1.00 95.94 100 GLN A N 1
ATOM 767 C CA . GLN A 1 100 ? -14.286 8.837 14.665 1.00 95.94 100 GLN A CA 1
ATOM 768 C C . GLN A 1 100 ? -14.654 8.700 16.151 1.00 95.94 100 GLN A C 1
ATOM 770 O O . GLN A 1 100 ? -13.898 8.157 16.960 1.00 95.94 100 GLN A O 1
ATOM 775 N N . ILE A 1 101 ? -15.838 9.184 16.514 1.00 97.94 101 ILE A N 1
ATOM 776 C CA . ILE A 1 101 ? -16.434 9.073 17.846 1.00 97.94 101 ILE A CA 1
ATOM 777 C C . ILE A 1 101 ? -17.589 8.077 17.775 1.00 97.94 101 ILE A C 1
ATOM 779 O O . ILE A 1 101 ? -18.565 8.293 17.055 1.00 97.94 101 ILE A O 1
ATOM 783 N N . LEU A 1 102 ? -17.496 6.999 18.547 1.00 98.31 102 LEU A N 1
ATOM 784 C CA . LEU A 1 102 ? -18.511 5.957 18.626 1.00 98.31 102 LEU A CA 1
ATOM 785 C C . LEU A 1 102 ? -19.376 6.168 19.872 1.00 98.31 102 LEU A C 1
ATOM 787 O O . LEU A 1 102 ? -18.864 6.254 20.989 1.00 98.31 102 LEU A O 1
ATOM 791 N N . GLY A 1 103 ? -20.691 6.235 19.688 1.00 98.19 103 GLY A N 1
ATOM 792 C CA . GLY A 1 103 ? -21.649 6.298 20.787 1.00 98.19 103 GLY A CA 1
ATOM 793 C C . GLY A 1 103 ? -21.866 4.931 21.421 1.00 98.19 103 GLY A C 1
ATOM 794 O O . GLY A 1 103 ? -22.429 4.055 20.767 1.00 98.19 103 GLY A O 1
ATOM 795 N N . SER A 1 104 ? -21.451 4.756 22.676 1.00 97.88 104 SER A N 1
ATOM 796 C CA . SER A 1 104 ? -21.649 3.508 23.423 1.00 97.88 104 SER A CA 1
ATOM 797 C C . SER A 1 104 ? -23.139 3.211 23.624 1.00 97.88 104 SER A C 1
ATOM 799 O O . SER A 1 104 ? -23.869 4.010 24.219 1.00 97.88 104 SER A O 1
ATOM 801 N N . LEU A 1 105 ? -23.579 2.043 23.154 1.00 97.38 105 LEU A N 1
ATOM 802 C CA . LEU A 1 105 ? -24.877 1.434 23.436 1.00 97.38 105 LEU A CA 1
ATOM 803 C C . LEU A 1 105 ? -24.634 0.150 24.254 1.00 97.38 105 LEU A C 1
ATOM 805 O O . LEU A 1 105 ? -24.522 -0.930 23.675 1.00 97.38 105 LEU A O 1
ATOM 809 N N . PRO A 1 106 ? -24.502 0.243 25.586 1.00 93.94 106 PRO A N 1
ATOM 810 C CA . PRO A 1 106 ? -24.139 -0.892 26.436 1.00 93.94 106 PRO A CA 1
ATOM 811 C C . PRO A 1 106 ? -25.310 -1.870 26.664 1.00 93.94 106 PRO A C 1
ATOM 813 O O . PRO A 1 106 ? -26.468 -1.542 26.374 1.00 93.94 106 PRO A O 1
ATOM 816 N N . PRO A 1 107 ? -25.060 -3.046 27.269 1.00 92.12 107 PRO A N 1
ATOM 817 C CA . PRO A 1 107 ? -26.095 -3.857 27.903 1.00 92.12 107 PRO A CA 1
ATOM 818 C C . PRO A 1 107 ? -26.881 -3.028 28.927 1.00 92.12 107 PRO A C 1
ATOM 820 O O . PRO A 1 107 ? -26.310 -2.439 29.848 1.00 92.12 107 PRO A O 1
ATOM 823 N N . LEU A 1 108 ? -28.207 -2.964 28.781 1.00 90.44 108 LEU A N 1
ATOM 824 C CA . LEU A 1 108 ? -29.052 -2.124 29.648 1.00 90.44 108 LEU A CA 1
ATOM 825 C C . LEU A 1 108 ? -29.223 -2.705 31.058 1.00 90.44 108 LEU A C 1
ATOM 827 O O . LEU A 1 108 ? -29.467 -1.967 32.016 1.00 90.44 108 LEU A O 1
ATOM 831 N N . MET A 1 109 ? -29.088 -4.026 31.176 1.00 81.69 109 MET A N 1
ATOM 832 C CA . MET A 1 109 ? -29.054 -4.780 32.428 1.00 81.69 109 MET A CA 1
ATOM 833 C C . MET A 1 109 ? -27.656 -5.389 32.569 1.00 81.69 109 MET A C 1
ATOM 835 O O . MET A 1 109 ? -27.074 -5.767 31.563 1.00 81.69 109 MET A O 1
ATOM 839 N N . HIS A 1 110 ? -27.120 -5.454 33.796 1.00 74.94 110 HIS A N 1
ATOM 840 C CA . HIS A 1 110 ? -25.733 -5.846 34.120 1.00 74.94 110 HIS A CA 1
ATOM 841 C C . HIS A 1 110 ? -24.993 -6.698 33.064 1.00 74.94 110 HIS A C 1
ATOM 843 O O . HIS A 1 110 ? -25.459 -7.777 32.701 1.00 74.94 110 HIS A O 1
ATOM 849 N N . SER A 1 111 ? -23.786 -6.264 32.684 1.00 72.12 111 SER A N 1
ATOM 850 C CA . SER A 1 111 ? -22.908 -6.940 31.718 1.00 72.12 111 SER A CA 1
ATOM 851 C C . SER A 1 111 ? -22.701 -8.440 31.995 1.00 72.12 111 SER A C 1
ATOM 853 O O . SER A 1 111 ? -22.695 -8.883 33.147 1.00 72.12 111 SER A O 1
ATOM 855 N N . PHE A 1 112 ? -22.432 -9.210 30.932 1.00 67.31 112 PHE A N 1
ATOM 856 C CA . PHE A 1 112 ? -22.075 -10.642 30.955 1.00 67.31 112 PHE A CA 1
ATOM 857 C C . PHE A 1 112 ? -23.168 -11.605 31.453 1.00 67.31 112 PHE A C 1
ATOM 859 O O . PHE A 1 112 ? -22.883 -12.773 31.731 1.00 67.31 112 PHE A O 1
ATOM 866 N N . ARG A 1 113 ? -24.417 -11.143 31.575 1.00 68.19 113 ARG A N 1
ATOM 867 C CA . ARG A 1 113 ? -25.560 -11.926 32.067 1.00 68.19 113 ARG A CA 1
ATOM 868 C C . ARG A 1 113 ? -26.626 -12.072 30.985 1.00 68.19 113 ARG A C 1
ATOM 870 O O . ARG A 1 113 ? -27.585 -11.312 30.941 1.00 68.19 113 ARG A O 1
ATOM 877 N N . SER A 1 114 ? -26.485 -13.097 30.146 1.00 64.25 114 SER A N 1
ATOM 878 C CA . SER A 1 114 ? -27.462 -13.425 29.093 1.00 64.25 114 SER A CA 1
ATOM 879 C C . SER A 1 114 ? -28.841 -13.834 29.631 1.00 64.25 114 SER A C 1
ATOM 881 O O . SER A 1 114 ? -29.828 -13.778 28.906 1.00 64.25 114 SER A O 1
ATOM 883 N N . ASP A 1 115 ? -28.936 -14.208 30.909 1.00 68.56 115 ASP A N 1
ATOM 884 C CA . ASP A 1 115 ? -30.181 -14.565 31.595 1.00 68.56 115 ASP A CA 1
ATOM 885 C C . ASP A 1 115 ? -30.988 -13.350 32.089 1.00 68.56 115 ASP A C 1
ATOM 887 O O . ASP A 1 115 ? -32.134 -13.502 32.513 1.00 68.56 115 ASP A O 1
ATOM 891 N N . ARG A 1 116 ? -30.410 -12.142 32.063 1.00 66.88 116 ARG A N 1
ATOM 892 C CA . ARG A 1 116 ? -31.061 -10.909 32.527 1.00 66.88 116 ARG A CA 1
ATOM 893 C C . ARG A 1 116 ? -31.491 -10.049 31.346 1.00 66.88 116 ARG A C 1
ATOM 895 O O . ARG A 1 116 ? -30.868 -9.041 31.038 1.00 66.88 116 ARG A O 1
ATOM 902 N N . THR A 1 117 ? -32.591 -10.426 30.707 1.00 62.19 117 THR A N 1
ATOM 903 C CA . THR A 1 117 ? -33.138 -9.678 29.569 1.00 62.19 117 THR A CA 1
ATOM 904 C C . THR A 1 117 ? -34.038 -8.535 30.028 1.00 62.19 117 THR A C 1
ATOM 906 O O . THR A 1 117 ? -34.916 -8.724 30.874 1.00 62.19 117 THR A O 1
ATOM 909 N N . ILE A 1 118 ? -33.862 -7.354 29.437 1.00 75.62 118 ILE A N 1
ATOM 910 C CA . ILE A 1 118 ? -34.848 -6.276 29.533 1.00 75.62 118 ILE A CA 1
ATOM 911 C C . ILE A 1 118 ? -36.087 -6.629 28.699 1.00 75.62 118 ILE A C 1
ATOM 913 O O . ILE A 1 118 ? -35.994 -7.332 27.692 1.00 75.62 118 ILE A O 1
ATOM 917 N N . ASP A 1 119 ? -37.255 -6.138 29.114 1.00 88.00 119 ASP A N 1
ATOM 918 C CA . ASP A 1 119 ? -38.438 -6.157 28.254 1.00 88.00 119 ASP A CA 1
ATOM 919 C C . ASP A 1 119 ? -38.124 -5.480 26.911 1.00 88.00 119 ASP A C 1
ATOM 921 O O . ASP A 1 119 ? -37.498 -4.419 26.881 1.00 88.00 119 ASP A O 1
ATOM 925 N N . ARG A 1 120 ? -38.561 -6.088 25.804 1.00 90.00 120 ARG A N 1
ATOM 926 C CA . ARG A 1 120 ? -38.176 -5.650 24.458 1.00 90.00 120 ARG A CA 1
ATOM 927 C C . ARG A 1 120 ? -38.557 -4.197 24.192 1.00 90.00 120 ARG A C 1
ATOM 929 O O . ARG A 1 120 ? -37.724 -3.458 23.678 1.00 90.00 120 ARG A O 1
ATOM 936 N N . GLN A 1 121 ? -39.781 -3.785 24.531 1.00 92.25 121 GLN A N 1
ATOM 937 C CA . GLN A 1 121 ? -40.226 -2.418 24.256 1.00 92.25 121 GLN A CA 1
ATOM 938 C C . GLN A 1 121 ? -39.445 -1.418 25.107 1.00 92.25 121 GLN A C 1
ATOM 940 O O . GLN A 1 121 ? -38.923 -0.444 24.576 1.00 92.25 121 GLN A O 1
ATOM 945 N N . LYS A 1 122 ? -39.257 -1.717 26.399 1.00 91.44 122 LYS A N 1
ATOM 946 C CA . LYS A 1 122 ? -38.415 -0.887 27.274 1.00 91.44 122 LYS A CA 1
ATOM 947 C C . LYS A 1 122 ? -36.974 -0.780 26.778 1.00 91.44 122 LYS A C 1
ATOM 949 O O . LYS A 1 122 ? -36.365 0.274 26.921 1.00 91.44 122 LYS A O 1
ATOM 954 N N . GLY A 1 123 ? -36.428 -1.862 26.223 1.00 93.94 123 GLY A N 1
ATOM 955 C CA . GLY A 1 123 ? -35.101 -1.870 25.617 1.00 93.94 123 GLY A CA 1
ATOM 956 C C . GLY A 1 123 ? -35.012 -0.930 24.418 1.00 93.94 123 GLY A C 1
ATOM 957 O O . GLY A 1 123 ? -34.118 -0.091 24.379 1.00 93.94 123 GLY A O 1
ATOM 958 N N . LEU A 1 124 ? -35.967 -1.022 23.487 1.00 96.25 124 LEU A N 1
ATOM 959 C CA . LEU A 1 124 ? -36.035 -0.138 22.319 1.00 96.25 124 LEU A CA 1
ATOM 960 C C . LEU A 1 124 ? -36.140 1.336 22.725 1.00 96.25 124 LEU A C 1
ATOM 962 O O . LEU A 1 124 ? -35.351 2.149 22.251 1.00 96.25 124 LEU A O 1
ATOM 966 N N . ASP A 1 125 ? -37.058 1.658 23.640 1.00 96.38 125 ASP A N 1
ATOM 967 C CA . ASP A 1 125 ? -37.271 3.029 24.114 1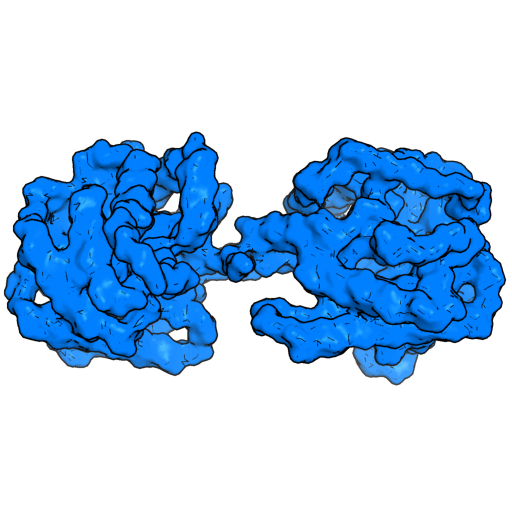.00 96.38 125 ASP A CA 1
ATOM 968 C C . ASP A 1 125 ? -36.001 3.597 24.773 1.00 96.38 125 ASP A C 1
ATOM 970 O O . ASP A 1 125 ? -35.654 4.764 24.587 1.00 96.38 125 ASP A O 1
ATOM 974 N N . MET A 1 126 ? -35.275 2.765 25.526 1.00 97.12 126 MET A N 1
ATOM 975 C CA . MET A 1 126 ? -34.055 3.180 26.214 1.00 97.12 126 MET A CA 1
ATOM 976 C C . MET A 1 126 ? -32.872 3.368 25.261 1.00 97.12 126 MET A C 1
ATOM 978 O O . MET A 1 126 ? -32.142 4.350 25.383 1.00 97.12 126 MET A O 1
ATOM 982 N N . TYR A 1 127 ? -32.677 2.463 24.299 1.00 98.12 127 TYR A N 1
ATOM 983 C CA . TYR A 1 127 ? -31.635 2.634 23.285 1.00 98.12 127 TYR A CA 1
ATOM 984 C C . TYR A 1 127 ? -31.901 3.848 22.399 1.00 98.12 127 TYR A C 1
ATOM 986 O O . TYR A 1 127 ? -30.956 4.571 22.090 1.00 98.12 127 TYR A O 1
ATOM 994 N N . LEU A 1 128 ? -33.165 4.123 22.059 1.00 98.31 128 LEU A N 1
ATOM 995 C CA . LEU A 1 128 ? -33.535 5.346 21.354 1.00 98.31 128 LEU A CA 1
ATOM 996 C C . LEU A 1 128 ? -33.161 6.586 22.175 1.00 98.31 128 LEU A C 1
ATOM 998 O O . LEU A 1 128 ? -32.512 7.482 21.647 1.00 98.31 128 LEU A O 1
ATOM 1002 N N . LEU A 1 129 ? -33.479 6.606 23.474 1.00 98.38 129 LEU A N 1
ATOM 1003 C CA . LEU A 1 129 ? -33.130 7.712 24.372 1.00 98.38 129 LEU A CA 1
ATOM 1004 C C . LEU A 1 129 ? -31.614 7.952 24.446 1.00 98.38 129 LEU A C 1
ATOM 1006 O O . LEU A 1 129 ? -31.168 9.097 24.339 1.00 98.38 129 LEU A O 1
ATOM 1010 N N . ILE A 1 130 ? -30.817 6.892 24.621 1.00 98.38 130 ILE A N 1
ATOM 1011 C CA . ILE A 1 130 ? -29.346 6.988 24.635 1.00 98.38 130 ILE A CA 1
ATOM 1012 C C . ILE A 1 130 ? -28.840 7.478 23.272 1.00 98.38 130 ILE A C 1
ATOM 1014 O O . ILE A 1 130 ? -27.995 8.372 23.202 1.00 98.38 130 ILE A O 1
ATOM 1018 N N . GLY A 1 131 ? -29.384 6.925 22.187 1.00 98.19 131 GLY A N 1
ATOM 1019 C CA . GLY A 1 131 ? -29.037 7.299 20.824 1.00 98.19 131 GLY A CA 1
ATOM 1020 C C . GLY A 1 131 ? -29.314 8.775 20.536 1.00 98.19 131 GLY A C 1
ATOM 1021 O O . GLY A 1 131 ? -28.430 9.466 20.041 1.00 98.19 131 GLY A O 1
ATOM 1022 N N . GLU A 1 132 ? -30.491 9.290 20.900 1.00 98.50 132 GLU A N 1
ATOM 1023 C CA . GLU A 1 132 ? -30.859 10.707 20.764 1.00 98.50 132 GLU A CA 1
ATOM 1024 C C . GLU A 1 132 ? -29.924 11.620 21.561 1.00 98.50 132 GLU A C 1
ATOM 1026 O O . GLU A 1 132 ? -29.509 12.672 21.072 1.00 98.50 132 GLU A O 1
ATOM 1031 N N . ALA A 1 133 ? -29.560 11.208 22.779 1.00 98.44 133 ALA A N 1
ATOM 1032 C CA . ALA A 1 133 ? -28.647 11.954 23.636 1.00 98.44 133 ALA A CA 1
ATOM 1033 C C . ALA A 1 133 ? -27.238 12.076 23.027 1.00 98.44 133 ALA A C 1
ATOM 1035 O O . ALA A 1 133 ? -26.602 13.123 23.148 1.00 98.44 133 ALA A O 1
ATOM 1036 N N . LEU A 1 134 ? -26.759 11.025 22.359 1.00 98.50 134 LEU A N 1
ATOM 1037 C CA . LEU A 1 134 ? -25.424 10.967 21.758 1.00 98.50 134 LEU A CA 1
ATOM 1038 C C . LEU A 1 134 ? -25.374 11.480 20.312 1.00 98.50 134 LEU A C 1
ATOM 1040 O O . LEU A 1 134 ? -24.305 11.880 19.849 1.00 98.50 134 LEU A O 1
ATOM 1044 N N . LEU A 1 135 ? -26.507 11.497 19.601 1.00 98.06 135 LEU A N 1
ATOM 1045 C CA . LEU A 1 135 ? -26.603 11.799 18.168 1.00 98.06 135 LEU A CA 1
ATOM 1046 C C . LEU A 1 135 ? -25.823 13.051 17.717 1.00 98.06 135 LEU A C 1
ATOM 1048 O O . LEU A 1 135 ? -25.179 12.961 16.664 1.00 98.06 135 LEU A O 1
ATOM 1052 N N . PRO A 1 136 ? -25.817 14.180 18.464 1.00 97.62 136 PRO A N 1
ATOM 1053 C CA . PRO A 1 136 ? -25.096 15.390 18.062 1.00 97.62 136 PRO A CA 1
ATOM 1054 C C . PRO A 1 136 ? -23.565 15.281 18.128 1.00 97.62 136 PRO A C 1
ATOM 1056 O O . PRO A 1 136 ? -22.879 16.123 17.555 1.00 97.62 136 PRO A O 1
ATOM 1059 N N . SER A 1 137 ? -23.026 14.296 18.851 1.00 97.31 137 SER A N 1
ATOM 1060 C CA . SER A 1 137 ? -21.599 14.223 19.204 1.00 97.31 137 SER A CA 1
ATOM 1061 C C . SER A 1 137 ? -20.850 13.038 18.602 1.00 97.31 137 SER A C 1
ATOM 1063 O O . SER A 1 137 ? -19.624 13.009 18.656 1.00 97.31 137 SER A O 1
ATOM 1065 N N . VAL A 1 138 ? -21.562 12.047 18.071 1.00 97.69 138 VAL A N 1
ATOM 1066 C CA . VAL A 1 138 ? -20.964 10.788 17.595 1.00 97.69 138 VAL A CA 1
ATOM 1067 C C . VAL A 1 138 ? -20.999 10.716 16.077 1.00 97.69 138 VAL A C 1
ATOM 1069 O O . VAL A 1 138 ? -21.873 11.316 15.466 1.00 97.69 138 VAL A O 1
ATOM 1072 N N . ASP A 1 139 ? -20.106 9.965 15.450 1.00 97.19 139 ASP A N 1
ATOM 1073 C CA . ASP A 1 139 ? -20.132 9.709 14.005 1.00 97.19 139 ASP A CA 1
ATOM 1074 C C . ASP A 1 139 ? -20.940 8.437 13.689 1.00 97.19 139 ASP A C 1
ATOM 1076 O O . ASP A 1 139 ? -21.611 8.355 12.662 1.00 97.19 139 ASP A O 1
ATOM 1080 N N . MET A 1 140 ? -20.964 7.483 14.623 1.00 96.94 140 MET A N 1
ATOM 1081 C CA . MET A 1 140 ? -21.728 6.232 14.552 1.00 96.94 140 MET A CA 1
ATOM 1082 C C . MET A 1 140 ? -21.996 5.671 15.955 1.00 96.94 140 MET A C 1
ATOM 1084 O O . MET A 1 140 ? -21.469 6.182 16.944 1.00 96.94 140 MET A O 1
ATOM 1088 N N . PHE A 1 141 ? -22.817 4.629 16.056 1.00 98.56 141 PHE A N 1
ATOM 1089 C CA . PHE A 1 141 ? -23.094 3.932 17.312 1.00 98.56 141 PHE A CA 1
ATOM 1090 C C . PHE A 1 141 ? -22.329 2.614 17.417 1.00 98.56 141 PHE A C 1
ATOM 1092 O O . PHE A 1 141 ? -22.067 1.957 16.412 1.00 98.56 141 PHE A O 1
ATOM 1099 N N . LEU A 1 142 ? -22.025 2.205 18.646 1.00 98.44 142 LEU A N 1
ATOM 1100 C CA . LEU A 1 142 ? -21.409 0.926 18.964 1.00 98.44 142 LEU A CA 1
ATOM 1101 C C . LEU A 1 142 ? -22.232 0.216 20.046 1.00 98.44 142 LEU A C 1
ATOM 1103 O O . LEU A 1 142 ? -22.165 0.559 21.224 1.00 98.44 142 LEU A O 1
ATOM 1107 N N . ALA A 1 143 ? -22.990 -0.795 19.632 1.00 97.56 143 ALA A N 1
ATOM 1108 C CA . ALA A 1 143 ? -23.629 -1.769 20.508 1.00 97.56 143 ALA A CA 1
ATOM 1109 C C . ALA A 1 143 ? -22.572 -2.724 21.071 1.00 97.56 143 ALA A C 1
ATOM 1111 O O . ALA A 1 143 ? -22.334 -3.786 20.503 1.00 97.56 143 ALA A O 1
ATOM 1112 N N . GLU A 1 144 ? -21.888 -2.318 22.141 1.00 94.25 144 GLU A N 1
ATOM 1113 C CA . GLU A 1 144 ? -20.739 -3.048 22.688 1.00 94.25 144 GLU A CA 1
ATOM 1114 C C . GLU A 1 144 ? -21.089 -4.065 23.775 1.00 94.25 144 GLU A C 1
ATOM 1116 O O . GLU A 1 144 ? -22.024 -3.876 24.545 1.00 94.25 144 GLU A O 1
ATOM 1121 N N . THR A 1 145 ? -20.276 -5.122 23.884 1.00 93.62 145 THR A N 1
ATOM 1122 C CA . THR A 1 145 ? -20.355 -6.132 24.956 1.00 93.62 145 THR A CA 1
ATOM 1123 C C . THR A 1 145 ? -21.697 -6.878 24.992 1.00 93.62 145 THR A C 1
ATOM 1125 O O . THR A 1 145 ? -22.161 -7.320 26.047 1.00 93.62 145 THR A O 1
ATOM 1128 N N . MET A 1 146 ? -22.324 -7.062 23.827 1.00 94.75 146 MET A N 1
ATOM 1129 C CA . MET A 1 146 ? -23.594 -7.778 23.701 1.00 94.75 146 MET A CA 1
ATOM 1130 C C . MET A 1 146 ? -23.392 -9.250 24.054 1.00 94.75 146 MET A C 1
ATOM 1132 O O . MET A 1 146 ? -22.542 -9.935 23.479 1.00 94.75 146 MET A O 1
ATOM 1136 N N . SER A 1 147 ? -24.160 -9.752 25.022 1.00 92.25 147 SER A N 1
ATOM 1137 C CA . SER A 1 147 ? -23.983 -11.122 25.527 1.00 92.25 147 SER A CA 1
ATOM 1138 C C . SER A 1 147 ? -24.770 -12.162 24.726 1.00 92.25 147 SER A C 1
ATOM 1140 O O . SER A 1 147 ? -24.541 -13.360 24.890 1.00 92.25 147 SER A O 1
ATOM 1142 N N . SER A 1 148 ? -25.710 -11.715 23.891 1.00 93.38 148 SER A N 1
ATOM 1143 C CA . SER A 1 148 ? -26.568 -12.558 23.056 1.00 93.38 148 SER A CA 1
ATOM 1144 C C . SER A 1 148 ? -26.958 -11.850 21.760 1.00 93.38 148 SER A C 1
ATOM 1146 O O . SER A 1 148 ? -26.954 -10.617 21.687 1.00 93.38 148 SER A O 1
ATOM 1148 N N . LEU A 1 149 ? -27.376 -12.621 20.757 1.00 94.62 149 LEU A N 1
ATOM 1149 C CA . LEU A 1 149 ? -27.910 -12.069 19.512 1.00 94.62 149 LEU A CA 1
ATOM 1150 C C . LEU A 1 149 ? -29.205 -11.275 19.739 1.00 94.62 149 LEU A C 1
ATOM 1152 O O . LEU A 1 149 ? -29.442 -10.264 19.079 1.00 94.62 149 LEU A O 1
ATOM 1156 N N . ALA A 1 150 ? -30.052 -11.726 20.668 1.00 92.50 150 ALA A N 1
ATOM 1157 C CA . ALA A 1 150 ? -31.310 -11.056 20.987 1.00 92.50 150 ALA A CA 1
ATOM 1158 C C . ALA A 1 150 ? -31.077 -9.628 21.502 1.00 92.50 150 ALA A C 1
ATOM 1160 O O . ALA A 1 150 ? -31.750 -8.696 21.068 1.00 92.50 150 ALA A O 1
ATOM 1161 N N . GLU A 1 151 ? -30.092 -9.457 22.382 1.00 91.88 151 GLU A N 1
ATOM 1162 C CA . GLU A 1 151 ? -29.704 -8.154 22.921 1.00 91.88 151 GLU A CA 1
ATOM 1163 C C . GLU A 1 151 ? -29.150 -7.232 21.827 1.00 91.88 151 GLU A C 1
ATOM 1165 O O . GLU A 1 151 ? -29.621 -6.104 21.673 1.00 91.88 151 GLU A O 1
ATOM 1170 N N . ALA A 1 152 ? -28.247 -7.751 20.988 1.00 95.25 152 ALA A N 1
ATOM 1171 C CA . ALA A 1 152 ? -27.694 -7.018 19.851 1.00 95.25 152 ALA A CA 1
ATOM 1172 C C . ALA A 1 152 ? -28.777 -6.521 18.877 1.00 95.25 152 ALA A C 1
ATOM 1174 O O . ALA A 1 152 ? -28.734 -5.373 18.431 1.00 95.25 152 ALA A O 1
ATOM 1175 N N . LYS A 1 153 ? -29.779 -7.359 18.573 1.00 95.50 153 LYS A N 1
ATOM 1176 C CA . LYS A 1 153 ? -30.909 -6.984 17.706 1.00 95.50 153 LYS A CA 1
ATOM 1177 C C . LYS A 1 153 ? -31.740 -5.850 18.308 1.00 95.50 153 LYS A C 1
ATOM 1179 O O . LYS A 1 153 ? -32.142 -4.953 17.572 1.00 95.50 153 LYS A O 1
ATOM 1184 N N . ILE A 1 154 ? -31.970 -5.862 19.624 1.00 95.25 154 ILE A N 1
ATOM 1185 C CA . ILE A 1 154 ? -32.705 -4.794 20.321 1.00 95.25 154 ILE A CA 1
ATOM 1186 C C . ILE A 1 154 ? -31.908 -3.485 20.296 1.00 95.25 154 ILE A C 1
ATOM 1188 O O . ILE A 1 154 ? -32.487 -2.442 20.002 1.00 95.25 154 ILE A O 1
ATOM 1192 N N . ALA A 1 155 ? -30.597 -3.533 20.551 1.00 96.31 155 ALA A N 1
ATOM 1193 C CA . ALA A 1 155 ? -29.734 -2.353 20.497 1.00 96.31 155 ALA A CA 1
ATOM 1194 C C . ALA A 1 155 ? -29.722 -1.714 19.102 1.00 96.31 155 ALA A C 1
ATOM 1196 O O . ALA A 1 155 ? -29.975 -0.517 18.970 1.00 96.31 155 ALA A O 1
ATOM 1197 N N . PHE A 1 156 ? -29.505 -2.524 18.060 1.00 96.75 156 PHE A N 1
ATOM 1198 C CA . PHE A 1 156 ? -29.515 -2.070 16.669 1.00 96.75 156 PHE A CA 1
ATOM 1199 C C . PHE A 1 156 ? -30.867 -1.464 16.271 1.00 96.75 156 PHE A C 1
ATOM 1201 O O . PHE A 1 156 ? -30.927 -0.368 15.716 1.00 96.75 156 PHE A O 1
ATOM 1208 N N . GLU A 1 157 ? -31.965 -2.162 16.571 1.00 95.69 157 GLU A N 1
ATOM 1209 C CA . GLU A 1 157 ? -33.311 -1.710 16.220 1.00 95.69 157 GLU A CA 1
ATOM 1210 C C . GLU A 1 157 ? -33.718 -0.440 16.978 1.00 95.69 157 GLU A C 1
ATOM 1212 O O . GLU A 1 157 ? -34.367 0.428 16.400 1.00 95.69 157 GLU A O 1
ATOM 1217 N N . GLY A 1 158 ? -33.311 -0.300 18.243 1.00 96.62 158 GLY A N 1
ATOM 1218 C CA . GLY A 1 158 ? -33.645 0.859 19.070 1.00 96.62 158 GLY A CA 1
ATOM 1219 C C . GLY A 1 158 ? -33.110 2.177 18.508 1.00 96.62 158 GLY A C 1
ATOM 1220 O O . GLY A 1 158 ? -33.800 3.190 18.567 1.00 96.62 158 GLY A O 1
ATOM 1221 N N . VAL A 1 159 ? -31.919 2.164 17.900 1.00 97.38 159 VAL A N 1
ATOM 1222 C CA . VAL A 1 159 ? -31.316 3.363 17.283 1.00 97.38 159 VAL A CA 1
ATOM 1223 C C . VAL A 1 159 ? -31.550 3.473 15.777 1.00 97.38 159 VAL A C 1
ATOM 1225 O O . VAL A 1 159 ? -31.208 4.493 15.179 1.00 97.38 159 VAL A O 1
ATOM 1228 N N . GLN A 1 160 ? -32.179 2.475 15.151 1.00 94.88 160 GLN A N 1
ATOM 1229 C CA . GLN A 1 160 ? -32.500 2.489 13.722 1.00 94.88 160 GLN A CA 1
ATOM 1230 C C . GLN A 1 160 ? -33.256 3.760 13.268 1.00 94.88 160 GLN A C 1
ATOM 1232 O O . GLN A 1 160 ? -32.916 4.290 12.203 1.00 94.88 160 GLN A O 1
ATOM 1237 N N . PRO A 1 161 ? -34.227 4.314 14.034 1.00 96.06 161 PRO A N 1
ATOM 1238 C CA . PRO A 1 161 ? -34.916 5.552 13.655 1.00 96.06 161 PRO A CA 1
ATOM 1239 C C . PRO A 1 161 ? -33.992 6.764 13.481 1.00 96.06 161 PRO A C 1
ATOM 1241 O O . PRO A 1 161 ? -34.349 7.699 12.772 1.00 96.06 161 PRO A O 1
ATOM 1244 N N . LEU A 1 162 ? -32.798 6.741 14.082 1.00 96.31 162 LEU A N 1
ATOM 1245 C CA . LEU A 1 162 ? -31.826 7.835 14.021 1.00 96.31 162 LEU A CA 1
ATOM 1246 C C . LEU A 1 162 ? -31.009 7.847 12.721 1.00 96.31 162 LEU A C 1
ATOM 1248 O O . LEU A 1 162 ? -30.254 8.789 12.496 1.00 96.31 162 LEU A O 1
ATOM 1252 N N . GLN A 1 163 ? -31.151 6.814 11.877 1.00 94.75 163 GLN A N 1
ATOM 1253 C CA . GLN A 1 163 ? -30.515 6.701 10.554 1.00 94.75 163 GLN A CA 1
ATOM 1254 C C . GLN A 1 163 ? -28.993 6.932 10.577 1.00 94.75 163 GLN A C 1
ATOM 1256 O O . GLN A 1 163 ? -28.415 7.483 9.642 1.00 94.75 163 GLN A O 1
ATOM 1261 N N . LYS A 1 164 ? -28.336 6.496 11.656 1.00 94.31 164 LYS A N 1
ATOM 1262 C CA . LYS A 1 164 ? -26.880 6.537 11.801 1.00 94.31 164 LYS A CA 1
ATOM 1263 C C . LYS A 1 164 ? -26.311 5.127 11.765 1.00 94.31 164 LYS A C 1
ATOM 1265 O O . LYS A 1 164 ? -26.975 4.185 12.192 1.00 94.31 164 LYS A O 1
ATOM 1270 N N . GLN A 1 165 ? -25.092 4.990 11.251 1.00 96.31 165 GLN A N 1
ATOM 1271 C CA . GLN A 1 165 ? -24.405 3.704 11.202 1.00 96.31 165 GLN A CA 1
ATOM 1272 C C . GLN A 1 165 ? -24.224 3.106 12.604 1.00 96.31 165 GLN A C 1
ATOM 1274 O O . GLN A 1 165 ? -24.053 3.831 13.588 1.00 96.31 165 GLN A O 1
ATOM 1279 N N . VAL A 1 166 ? -24.257 1.778 12.676 1.00 97.81 166 VAL A N 1
ATOM 1280 C CA . VAL A 1 166 ? -24.173 0.990 13.902 1.00 97.81 166 VAL A CA 1
ATOM 1281 C C . VAL A 1 166 ? -23.165 -0.137 13.709 1.00 97.81 166 VAL A C 1
ATOM 1283 O O . VAL A 1 166 ? -23.245 -0.914 12.755 1.00 97.81 166 VAL A O 1
ATOM 1286 N N . MET A 1 167 ? -22.247 -0.250 14.659 1.00 98.19 167 MET A N 1
ATOM 1287 C CA . MET A 1 167 ? -21.422 -1.431 14.869 1.00 98.19 167 MET A CA 1
ATOM 1288 C C . MET A 1 167 ? -21.988 -2.249 16.026 1.00 98.19 167 MET A C 1
ATOM 1290 O O . MET A 1 167 ? -22.481 -1.691 17.007 1.00 98.19 167 MET A O 1
ATOM 1294 N N . VAL A 1 168 ? -21.892 -3.570 15.934 1.00 98.12 168 VAL A N 1
ATOM 1295 C CA . VAL A 1 168 ? -22.281 -4.493 17.005 1.00 98.12 168 VAL A CA 1
ATOM 1296 C C . VAL A 1 168 ? -21.048 -5.256 17.457 1.00 98.12 168 VAL A C 1
ATOM 1298 O O . VAL A 1 168 ? -20.385 -5.876 16.635 1.00 98.12 168 VAL A O 1
ATOM 1301 N N . SER A 1 169 ? -20.750 -5.238 18.753 1.00 97.75 169 SER A N 1
ATOM 1302 C CA . SER A 1 169 ? -19.669 -6.017 19.344 1.00 97.75 169 SER A CA 1
ATOM 1303 C C . SER A 1 169 ? -20.193 -7.039 20.340 1.00 97.75 169 SER A C 1
ATOM 1305 O O . SER A 1 169 ? -20.975 -6.712 21.236 1.00 97.75 169 SER A O 1
ATOM 1307 N N . PHE A 1 170 ? -19.729 -8.276 20.204 1.00 96.94 170 PHE A N 1
ATOM 1308 C CA . PHE A 1 170 ? -20.148 -9.392 21.038 1.00 96.94 170 PHE A CA 1
ATOM 1309 C C . PHE A 1 170 ? -19.116 -9.750 22.109 1.00 96.94 170 PHE A C 1
ATOM 1311 O O . PHE A 1 170 ? -17.914 -9.811 21.842 1.00 96.94 170 PHE A O 1
ATOM 1318 N N . ALA A 1 171 ? -19.607 -10.078 23.306 1.00 93.75 171 ALA A N 1
ATOM 1319 C CA . ALA A 1 171 ? -18.807 -10.706 24.351 1.00 93.75 171 ALA A CA 1
ATOM 1320 C C . ALA A 1 171 ? -18.830 -12.234 24.204 1.00 93.75 171 ALA A C 1
ATOM 1322 O O . ALA A 1 171 ? -19.893 -12.853 24.078 1.00 93.75 171 ALA A O 1
ATOM 1323 N N . LEU A 1 172 ? -17.651 -12.847 24.279 1.00 92.38 172 LEU A N 1
ATOM 1324 C CA . LEU A 1 172 ? -17.434 -14.268 24.053 1.00 92.38 172 LEU A CA 1
ATOM 1325 C C . LEU A 1 172 ? -17.190 -15.021 25.360 1.00 92.38 172 LEU A C 1
ATOM 1327 O O . LEU A 1 172 ? -16.759 -14.466 26.378 1.00 92.38 172 LEU A O 1
ATOM 1331 N N . ASN A 1 173 ? -17.483 -16.315 25.333 1.00 88.31 173 ASN A N 1
ATOM 1332 C CA . ASN A 1 173 ? -17.035 -17.268 26.339 1.00 88.31 173 ASN A CA 1
ATOM 1333 C C . ASN A 1 173 ? -15.714 -17.945 25.901 1.00 88.31 173 ASN A C 1
ATOM 1335 O O . ASN A 1 173 ? -15.230 -17.754 24.786 1.00 88.31 173 ASN A O 1
ATOM 1339 N N . SER A 1 174 ? -15.154 -18.798 26.762 1.00 83.81 174 SER A N 1
ATOM 1340 C CA . SER A 1 174 ? -13.866 -19.470 26.519 1.00 83.81 174 SER A CA 1
ATOM 1341 C C . SER A 1 174 ? -13.866 -20.482 25.362 1.00 83.81 174 SER A C 1
ATOM 1343 O O . SER A 1 174 ? -12.811 -21.002 24.987 1.00 83.81 174 SER A O 1
ATOM 1345 N N . THR A 1 175 ? -15.037 -20.840 24.827 1.00 82.56 175 THR A N 1
ATOM 1346 C CA . THR A 1 175 ? -15.161 -21.722 23.656 1.00 82.56 175 THR A CA 1
ATOM 1347 C C . THR A 1 175 ? -15.234 -20.934 22.347 1.00 82.56 175 THR A C 1
ATOM 1349 O O . THR A 1 175 ? -15.278 -21.551 21.289 1.00 82.56 175 THR A O 1
ATOM 1352 N N . GLY A 1 176 ? -15.192 -19.595 22.394 1.00 82.19 176 GLY A N 1
ATOM 1353 C CA . GLY A 1 176 ? -15.336 -18.740 21.213 1.00 82.19 176 GLY A CA 1
ATOM 1354 C C . GLY A 1 176 ? -16.784 -18.604 20.734 1.00 82.19 176 GLY A C 1
ATOM 1355 O O . GLY A 1 176 ? -17.007 -18.254 19.581 1.00 82.19 176 GLY A O 1
ATOM 1356 N N . GLN A 1 177 ? -17.763 -18.902 21.592 1.00 91.19 177 GLN A N 1
ATOM 1357 C CA . GLN A 1 177 ? -19.191 -18.671 21.351 1.00 91.19 177 GLN A CA 1
ATOM 1358 C C . GLN A 1 177 ? -19.630 -17.365 22.018 1.00 91.19 177 GLN A C 1
ATOM 1360 O O . GLN A 1 177 ? -18.929 -16.848 22.894 1.00 91.19 177 GLN A O 1
ATOM 1365 N N . LEU A 1 178 ? -20.821 -16.862 21.679 1.00 93.88 178 LEU A N 1
ATOM 1366 C CA . LEU A 1 178 ? -21.437 -15.781 22.453 1.00 93.88 178 LEU A CA 1
ATOM 1367 C C . LEU A 1 178 ? -21.595 -16.205 23.922 1.00 93.88 178 LEU A C 1
ATOM 1369 O O . LEU A 1 178 ? -21.698 -17.392 24.240 1.00 93.88 178 LEU A O 1
ATOM 1373 N N . ARG A 1 179 ? -21.657 -15.250 24.854 1.00 90.50 179 ARG A N 1
ATOM 1374 C CA . ARG A 1 179 ? -21.887 -15.552 26.284 1.00 90.50 179 ARG A CA 1
ATOM 1375 C C . ARG A 1 179 ? -23.200 -16.300 26.554 1.00 90.50 179 ARG A C 1
ATOM 1377 O O . ARG A 1 179 ? -23.289 -17.024 27.543 1.00 90.50 179 ARG A O 1
ATOM 1384 N N . SER A 1 180 ? -24.191 -16.166 25.679 1.00 89.81 180 SER A N 1
ATOM 1385 C CA . SER A 1 180 ? -25.429 -16.959 25.637 1.00 89.81 180 SER A CA 1
ATOM 1386 C C . SER A 1 180 ? -25.238 -18.423 25.212 1.00 89.81 180 SER A C 1
ATOM 1388 O O . SER A 1 180 ? -26.152 -19.223 25.390 1.00 89.81 180 SER A O 1
ATOM 1390 N N . GLY A 1 181 ? -24.071 -18.785 24.672 1.00 91.25 181 GLY A N 1
ATOM 1391 C CA . GLY A 1 181 ? -23.771 -20.097 24.095 1.00 91.25 181 GLY A CA 1
ATOM 1392 C C . GLY A 1 181 ? -24.095 -20.216 22.602 1.00 91.25 181 GLY A C 1
ATOM 1393 O O . GLY A 1 181 ? -23.890 -21.283 22.028 1.00 91.25 181 GLY A O 1
ATOM 1394 N N . GLU A 1 182 ? -24.591 -19.148 21.971 1.00 95.19 182 GLU A N 1
ATOM 1395 C CA . GLU A 1 182 ? -24.881 -19.117 20.533 1.00 95.19 182 GLU A CA 1
ATOM 1396 C C . GLU A 1 182 ? -23.585 -19.197 19.705 1.00 95.19 182 GLU A C 1
ATOM 1398 O O . GLU A 1 182 ? -22.559 -18.614 20.069 1.00 95.19 182 GLU A O 1
ATOM 1403 N N . ASP A 1 183 ? -23.632 -19.917 18.580 1.00 95.44 183 ASP A N 1
ATOM 1404 C CA . ASP A 1 183 ? -22.514 -19.970 17.636 1.00 95.44 183 ASP A CA 1
ATOM 1405 C C . ASP A 1 183 ? -22.280 -18.600 16.987 1.00 95.44 183 ASP A C 1
ATOM 1407 O O . ASP A 1 183 ? -23.230 -17.901 16.624 1.00 95.44 183 ASP A O 1
ATOM 1411 N N . VAL A 1 184 ? -21.013 -18.211 16.842 1.00 94.62 184 VAL A N 1
ATOM 1412 C CA . VAL A 1 184 ? -20.641 -16.893 16.319 1.00 94.62 184 VAL A CA 1
ATOM 1413 C C . VAL A 1 184 ? -21.007 -16.745 14.846 1.00 94.62 184 VAL A C 1
ATOM 1415 O O . VAL A 1 184 ? -21.595 -15.729 14.486 1.00 94.62 184 VAL A O 1
ATOM 1418 N N . ALA A 1 185 ? -20.694 -17.724 13.995 1.00 94.06 185 ALA A N 1
ATOM 1419 C CA . ALA A 1 185 ? -20.928 -17.603 12.557 1.00 94.06 185 ALA A CA 1
ATOM 1420 C C . ALA A 1 185 ? -22.431 -17.538 12.252 1.00 94.06 185 ALA A C 1
ATOM 1422 O O . ALA A 1 185 ? -22.876 -16.654 11.517 1.00 94.06 185 ALA A O 1
ATOM 1423 N N . GLU A 1 186 ? -23.224 -18.396 12.898 1.00 95.00 186 GLU A N 1
ATOM 1424 C CA . GLU A 1 186 ? -24.685 -18.374 12.770 1.00 95.00 186 GLU A CA 1
ATOM 1425 C C . GLU A 1 186 ? -25.299 -17.084 13.332 1.00 95.00 186 GLU A C 1
ATOM 1427 O O . GLU A 1 186 ? -26.206 -16.506 12.727 1.00 95.00 186 GLU A O 1
ATOM 1432 N N . SER A 1 187 ? -24.781 -16.576 14.455 1.00 96.38 187 SER A N 1
ATOM 1433 C CA . SER A 1 187 ? -25.262 -15.316 15.035 1.00 96.38 187 SER A CA 1
ATOM 1434 C C . SER A 1 187 ? -24.965 -14.123 14.133 1.00 96.38 187 SER A C 1
ATOM 1436 O O . SER A 1 187 ? -25.837 -13.281 13.919 1.00 96.38 187 SER A O 1
ATOM 1438 N N . VAL A 1 188 ? -23.756 -14.064 13.569 1.00 96.00 188 VAL A N 1
ATOM 1439 C CA . VAL A 1 188 ? -23.339 -13.026 12.619 1.00 96.00 188 VAL A CA 1
ATOM 1440 C C . VAL A 1 188 ? -24.199 -13.079 11.363 1.00 96.00 188 VAL A C 1
ATOM 1442 O O . VAL A 1 188 ? -24.758 -12.057 10.970 1.00 96.00 188 VAL A O 1
ATOM 1445 N N . LYS A 1 189 ? -24.394 -14.265 10.782 1.00 94.81 189 LYS A N 1
ATOM 1446 C CA . LYS A 1 189 ? -25.280 -14.455 9.630 1.00 94.81 189 LYS A CA 1
ATOM 1447 C C . LYS A 1 189 ? -26.707 -13.987 9.928 1.00 94.81 189 LYS A C 1
ATOM 1449 O O . LYS A 1 189 ? -27.256 -13.180 9.182 1.00 94.81 189 LYS A O 1
ATOM 1454 N N . SER A 1 190 ? -27.280 -14.418 11.053 1.00 95.50 190 SER A N 1
ATOM 1455 C CA . SER A 1 190 ? -28.636 -14.029 11.456 1.00 95.50 190 SER A CA 1
ATOM 1456 C C . SER A 1 190 ? -28.766 -12.532 11.755 1.00 95.50 190 SER A C 1
ATOM 1458 O O . SER A 1 190 ? -29.841 -11.958 11.566 1.00 95.50 190 SER A O 1
ATOM 1460 N N . LEU A 1 191 ? -27.703 -11.883 12.237 1.00 95.56 191 LEU A N 1
ATOM 1461 C CA . LEU A 1 191 ? -27.680 -10.435 12.427 1.00 95.56 191 LEU A CA 1
ATOM 1462 C C . LEU A 1 191 ? -27.696 -9.706 11.080 1.00 95.56 191 LEU A C 1
ATOM 1464 O O . LEU A 1 191 ? -28.518 -8.811 10.904 1.00 95.56 191 LEU A O 1
ATOM 1468 N N . ILE A 1 192 ? -26.857 -10.120 10.123 1.00 93.75 192 ILE A N 1
ATOM 1469 C CA . ILE A 1 192 ? -26.839 -9.552 8.765 1.00 93.75 192 ILE A CA 1
ATOM 1470 C C . ILE A 1 192 ? -28.223 -9.690 8.126 1.00 93.75 192 ILE A C 1
ATOM 1472 O O . ILE A 1 192 ? -28.795 -8.703 7.674 1.00 93.75 192 ILE A O 1
ATOM 1476 N N . GLU A 1 193 ? -28.807 -10.890 8.155 1.00 92.12 193 GLU A N 1
ATOM 1477 C CA . GLU A 1 193 ? -30.150 -11.145 7.622 1.00 92.12 193 GLU A CA 1
ATOM 1478 C C . GLU A 1 193 ? -31.222 -10.288 8.307 1.00 92.12 193 GLU A C 1
ATOM 1480 O O . GLU A 1 193 ? -32.113 -9.766 7.642 1.00 92.12 193 GLU A O 1
ATOM 1485 N N . PHE A 1 194 ? -31.140 -10.100 9.626 1.00 91.75 194 PHE A N 1
ATOM 1486 C CA . PHE A 1 194 ? -32.078 -9.254 10.364 1.00 91.75 194 PHE A CA 1
ATOM 1487 C C . PHE A 1 194 ? -31.970 -7.777 9.964 1.00 91.75 194 PHE A C 1
ATOM 1489 O O . PHE A 1 194 ? -32.992 -7.120 9.762 1.00 91.75 194 PHE A O 1
ATOM 1496 N N . CYS A 1 195 ? -30.746 -7.266 9.830 1.00 89.38 195 CYS A N 1
ATOM 1497 C CA . CYS A 1 195 ? -30.479 -5.877 9.468 1.00 89.38 195 CYS A CA 1
ATOM 1498 C C . CYS A 1 195 ? -30.807 -5.592 7.991 1.00 89.38 195 CYS A C 1
ATOM 1500 O O . CYS A 1 195 ? -31.296 -4.507 7.681 1.00 89.38 195 CYS A O 1
ATOM 1502 N N . SER A 1 196 ? -30.613 -6.572 7.103 1.00 79.88 196 SER A N 1
ATOM 1503 C CA . SER A 1 196 ? -30.886 -6.460 5.662 1.00 79.88 196 SER A CA 1
ATOM 1504 C C . SER A 1 196 ? -32.321 -6.859 5.263 1.00 79.88 196 SER A C 1
ATOM 1506 O O . SER A 1 196 ? -32.791 -6.490 4.186 1.00 79.88 196 SER A O 1
ATOM 1508 N N . GLY A 1 197 ? -33.033 -7.623 6.102 1.00 60.59 197 GLY A N 1
ATOM 1509 C CA . GLY A 1 197 ? -34.267 -8.345 5.756 1.00 60.59 197 GLY A CA 1
ATOM 1510 C C . GLY A 1 197 ? -35.601 -7.627 5.991 1.00 60.59 197 GLY A C 1
ATOM 1511 O O . GLY A 1 197 ? -36.645 -8.185 5.655 1.00 60.59 197 GLY A O 1
ATOM 1512 N N . ARG A 1 198 ? -35.637 -6.395 6.518 1.00 52.84 198 ARG A N 1
ATOM 1513 C CA . ARG A 1 198 ? -36.896 -5.623 6.619 1.00 52.84 198 ARG A CA 1
ATOM 1514 C C . ARG A 1 198 ? -37.236 -4.937 5.290 1.00 52.84 198 ARG A C 1
ATOM 1516 O O . ARG A 1 198 ? -37.117 -3.724 5.154 1.00 52.84 198 ARG A O 1
ATOM 1523 N N . LYS A 1 199 ? -37.682 -5.737 4.315 1.00 41.88 199 LYS A N 1
ATOM 1524 C CA . LYS A 1 199 ? -38.344 -5.295 3.076 1.00 41.88 199 LYS A CA 1
ATOM 1525 C C . LYS A 1 199 ? -39.832 -5.667 3.116 1.00 41.88 199 LYS A C 1
ATOM 1527 O O . LYS A 1 199 ? -40.203 -6.745 2.668 1.00 41.88 199 LYS A O 1
ATOM 1532 N N . GLU A 1 200 ? -40.697 -4.761 3.566 1.00 34.69 200 GLU A N 1
ATOM 1533 C CA . GLU A 1 200 ? -42.019 -4.641 2.936 1.00 34.69 200 GLU A CA 1
ATOM 1534 C C . GLU A 1 200 ? -41.874 -3.575 1.847 1.00 34.69 200 GLU A C 1
ATOM 1536 O O . GLU A 1 200 ? -41.759 -2.384 2.126 1.00 34.69 200 GLU A O 1
ATOM 1541 N N . MET A 1 201 ? -41.750 -4.019 0.592 1.00 34.53 201 MET A N 1
ATOM 1542 C CA . MET A 1 201 ? -41.654 -3.127 -0.564 1.00 34.53 201 MET A CA 1
ATOM 1543 C C . MET A 1 201 ? -43.029 -2.520 -0.854 1.00 34.53 201 MET A C 1
ATOM 1545 O O . MET A 1 201 ? -43.950 -3.234 -1.253 1.00 34.53 201 MET A O 1
ATOM 1549 N N . HIS A 1 202 ? -43.148 -1.197 -0.747 1.00 37.38 202 HIS A N 1
ATOM 1550 C CA . HIS A 1 202 ? -44.148 -0.457 -1.510 1.00 37.38 202 HIS A CA 1
ATOM 1551 C C . HIS A 1 202 ? -43.567 -0.121 -2.896 1.00 37.38 202 HIS A C 1
ATOM 1553 O O . HIS A 1 202 ? -42.421 0.325 -2.981 1.00 37.38 202 HIS A O 1
ATOM 1559 N N . PRO A 1 203 ? -44.303 -0.340 -4.001 1.00 33.41 203 PRO A N 1
ATOM 1560 C CA . PRO A 1 203 ? -43.804 -0.012 -5.331 1.00 33.41 203 PRO A CA 1
ATOM 1561 C C . PRO A 1 203 ? -43.766 1.512 -5.509 1.00 33.41 203 PRO A C 1
ATOM 1563 O O . PRO A 1 203 ? -44.822 2.142 -5.554 1.00 33.41 203 PRO A O 1
ATOM 1566 N N . GLY A 1 204 ? -42.568 2.097 -5.629 1.00 43.09 204 GLY A N 1
ATOM 1567 C CA . GLY A 1 204 ? -42.403 3.501 -6.032 1.00 43.09 204 GLY A CA 1
ATOM 1568 C C . GLY A 1 204 ? -41.270 4.304 -5.383 1.00 43.09 204 GLY A C 1
ATOM 1569 O O . GLY A 1 204 ? -41.059 5.436 -5.806 1.00 43.09 204 GLY A O 1
ATOM 1570 N N . GLU A 1 205 ? -40.535 3.774 -4.402 1.00 36.41 205 GLU A N 1
ATOM 1571 C CA . GLU A 1 205 ? -39.425 4.509 -3.769 1.00 36.41 205 GLU A CA 1
ATOM 1572 C C . GLU A 1 205 ? -38.064 4.099 -4.352 1.00 36.41 205 GLU A C 1
ATOM 1574 O O . GLU A 1 205 ? -37.762 2.913 -4.481 1.00 36.41 205 GLU A O 1
ATOM 1579 N N . ALA A 1 206 ? -37.269 5.099 -4.743 1.00 36.41 206 ALA A N 1
ATOM 1580 C CA . ALA A 1 206 ? -35.951 4.941 -5.347 1.00 36.41 206 ALA A CA 1
ATOM 1581 C C . ALA A 1 206 ? -34.932 4.306 -4.380 1.00 36.41 206 ALA A C 1
ATOM 1583 O O . ALA A 1 206 ? -34.947 4.566 -3.175 1.00 36.41 206 ALA A O 1
ATOM 1584 N N . GLU A 1 207 ? -34.047 3.480 -4.941 1.00 42.16 207 GLU A N 1
ATOM 1585 C CA . GLU A 1 207 ? -32.915 2.826 -4.280 1.00 42.16 207 GLU A CA 1
ATOM 1586 C C . GLU A 1 207 ? -31.874 3.853 -3.822 1.00 42.16 207 GLU A C 1
ATOM 1588 O O . GLU A 1 207 ? -30.965 4.186 -4.572 1.00 42.16 207 GLU A O 1
ATOM 1593 N N . ASP A 1 208 ? -31.991 4.355 -2.594 1.00 40.62 208 ASP A N 1
ATOM 1594 C CA . ASP A 1 208 ? -30.849 4.973 -1.911 1.00 40.62 208 ASP A CA 1
ATOM 1595 C C . ASP A 1 208 ? -31.052 4.936 -0.387 1.00 40.62 208 ASP A C 1
ATOM 1597 O O . ASP A 1 208 ? -31.439 5.914 0.254 1.00 40.62 208 ASP A O 1
ATOM 1601 N N . LYS A 1 209 ? -30.880 3.757 0.225 1.00 48.75 209 LYS A N 1
ATOM 1602 C CA . LYS A 1 209 ? -30.758 3.645 1.688 1.00 48.75 209 LYS A CA 1
ATOM 1603 C C . LYS A 1 209 ? -29.497 2.873 2.043 1.00 48.75 209 LYS A C 1
ATOM 1605 O O . LYS A 1 209 ? -29.374 1.682 1.769 1.00 48.75 209 LYS A O 1
ATOM 1610 N N . THR A 1 210 ? -28.573 3.597 2.661 1.00 57.59 210 THR A N 1
ATOM 1611 C CA . THR A 1 210 ? -27.313 3.135 3.239 1.00 57.59 210 THR A CA 1
ATOM 1612 C C . THR A 1 210 ? -27.538 1.965 4.196 1.00 57.59 210 THR A C 1
ATOM 1614 O O . THR A 1 210 ? -28.414 2.015 5.061 1.00 57.59 210 THR A O 1
ATOM 1617 N N . ASN A 1 211 ? -26.725 0.912 4.070 1.00 78.94 211 ASN A N 1
ATOM 1618 C CA . ASN A 1 211 ? -26.690 -0.160 5.060 1.00 78.94 211 ASN A CA 1
ATOM 1619 C C . ASN A 1 211 ? -26.270 0.427 6.420 1.00 78.94 211 ASN A C 1
ATOM 1621 O O . ASN A 1 211 ? -25.180 0.989 6.546 1.00 78.94 211 ASN A O 1
ATOM 1625 N N . LEU A 1 212 ? -27.150 0.339 7.422 1.00 91.56 212 LEU A N 1
ATOM 1626 C CA . LEU A 1 212 ? -26.887 0.901 8.749 1.00 91.56 212 LEU A CA 1
ATOM 1627 C C . LEU A 1 212 ? -25.920 0.032 9.553 1.00 91.56 212 LEU A C 1
ATOM 1629 O O . LEU A 1 212 ? -25.173 0.569 10.363 1.00 91.56 212 LEU A O 1
ATOM 1633 N N . LEU A 1 213 ? -25.910 -1.288 9.343 1.00 95.50 213 LEU A N 1
ATOM 1634 C CA . LEU A 1 213 ? -24.931 -2.162 9.983 1.00 95.50 213 LEU A CA 1
ATOM 1635 C C . LEU A 1 213 ? -23.604 -2.029 9.235 1.00 95.50 213 LEU A C 1
ATOM 1637 O O . LEU A 1 213 ? -23.501 -2.466 8.093 1.00 95.50 213 LEU A O 1
ATOM 1641 N N . CYS A 1 214 ? -22.595 -1.439 9.874 1.00 93.94 214 CYS A N 1
ATOM 1642 C CA . CYS A 1 214 ? -21.292 -1.191 9.246 1.00 93.94 214 CYS A CA 1
ATOM 1643 C C . CYS A 1 214 ? -20.143 -1.998 9.864 1.00 93.94 214 CYS A C 1
ATOM 1645 O O . CYS A 1 214 ? -19.064 -2.075 9.275 1.00 93.94 214 CYS A O 1
ATOM 1647 N N . GLY A 1 215 ? -20.355 -2.639 11.020 1.00 95.88 215 GLY A N 1
ATOM 1648 C CA . GLY A 1 215 ? -19.313 -3.436 11.660 1.00 95.88 215 GLY A CA 1
ATOM 1649 C C . GLY A 1 215 ? -19.822 -4.491 12.637 1.00 95.88 215 GLY A C 1
ATOM 1650 O O . GLY A 1 215 ? -20.828 -4.296 13.318 1.00 95.88 215 GLY A O 1
ATOM 1651 N N . ILE A 1 216 ? -19.095 -5.604 12.707 1.00 97.38 216 ILE A N 1
ATOM 1652 C CA . ILE A 1 216 ? -19.298 -6.703 13.651 1.00 97.38 216 ILE A CA 1
ATOM 1653 C C . ILE A 1 216 ? -17.970 -6.996 14.345 1.00 97.38 216 ILE A C 1
ATOM 1655 O O . ILE A 1 216 ? -16.994 -7.386 13.707 1.00 97.38 216 ILE A O 1
ATOM 1659 N N . LEU A 1 217 ? -17.930 -6.798 15.656 1.00 97.69 217 LEU A N 1
ATOM 1660 C CA . LEU A 1 217 ? -16.716 -6.855 16.460 1.00 97.69 217 LEU A CA 1
ATOM 1661 C C . LEU A 1 217 ? -16.845 -7.883 17.593 1.00 97.69 217 LEU A C 1
ATOM 1663 O O . LEU A 1 217 ? -17.934 -8.376 17.901 1.00 97.69 217 LEU A O 1
ATOM 1667 N N . PHE A 1 218 ? -15.722 -8.183 18.239 1.00 96.69 218 PHE A N 1
ATOM 1668 C CA . PHE A 1 218 ? -15.674 -9.021 19.436 1.00 96.69 218 PHE A CA 1
ATOM 1669 C C . PHE A 1 218 ? -14.854 -8.335 20.527 1.00 96.69 218 PHE A C 1
ATOM 1671 O O . PHE A 1 218 ? -13.732 -7.890 20.271 1.00 96.69 218 PHE A O 1
ATOM 1678 N N . ASN A 1 219 ? -15.397 -8.246 21.743 1.00 93.31 219 ASN A N 1
ATOM 1679 C CA . ASN A 1 219 ? -14.769 -7.498 22.830 1.00 93.31 219 ASN A CA 1
ATOM 1680 C C . ASN A 1 219 ? -15.009 -8.082 24.219 1.00 93.31 219 ASN A C 1
ATOM 1682 O O . ASN A 1 219 ? -15.763 -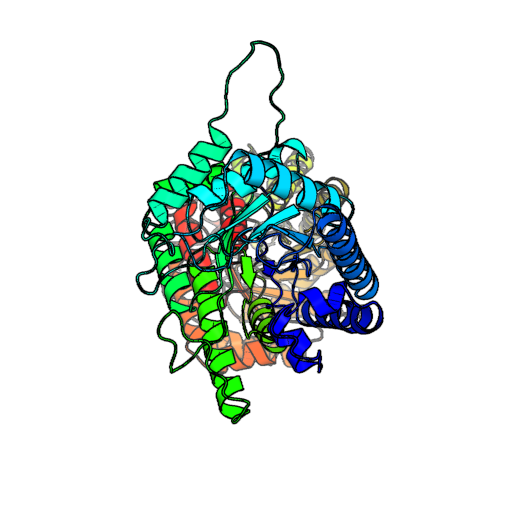9.037 24.401 1.00 93.31 219 ASN A O 1
ATOM 1686 N N . CYS A 1 220 ? -14.310 -7.503 25.198 1.00 85.69 220 CYS A N 1
ATOM 1687 C CA . CYS A 1 220 ? -14.362 -7.858 26.619 1.00 85.69 220 CYS A CA 1
ATOM 1688 C C . CYS A 1 220 ? -14.327 -9.377 26.859 1.00 85.69 220 CYS A C 1
ATOM 1690 O O . CYS A 1 220 ? -15.151 -9.985 27.551 1.00 85.69 220 CYS A O 1
ATOM 1692 N N . SER A 1 221 ? -13.383 -9.973 26.134 1.00 88.06 221 SER A N 1
ATOM 1693 C CA . SER A 1 221 ? -13.062 -11.386 26.026 1.00 88.06 221 SER A CA 1
ATOM 1694 C C . SER A 1 221 ? -11.543 -11.494 25.933 1.00 88.06 221 SER A C 1
ATOM 1696 O O . SER A 1 221 ? -10.874 -10.530 25.539 1.00 88.06 221 SER A O 1
ATOM 1698 N N . GLN A 1 222 ? -10.990 -12.656 26.277 1.00 86.62 222 GLN A N 1
ATOM 1699 C CA . GLN A 1 222 ? -9.550 -12.860 26.152 1.00 86.62 222 GLN A CA 1
ATOM 1700 C C . GLN A 1 222 ? -9.135 -12.838 24.669 1.00 86.62 222 GLN A C 1
ATOM 1702 O O . GLN A 1 222 ? -9.927 -13.254 23.810 1.00 86.62 222 GLN A O 1
ATOM 1707 N N . PRO A 1 223 ? -7.916 -12.371 24.341 1.00 87.19 223 PRO A N 1
ATOM 1708 C CA . PRO A 1 223 ? -7.454 -12.303 22.959 1.00 87.19 223 PRO A CA 1
ATOM 1709 C C . PRO A 1 223 ? -7.544 -13.632 22.188 1.00 87.19 223 PRO A C 1
ATOM 1711 O O . PRO A 1 223 ? -7.831 -13.662 20.987 1.00 87.19 223 PRO A O 1
ATOM 1714 N N . GLU A 1 224 ? -7.365 -14.755 22.880 1.00 85.88 224 GLU A N 1
ATOM 1715 C CA . GLU A 1 224 ? -7.494 -16.103 22.331 1.00 85.88 224 GLU A CA 1
ATOM 1716 C C . GLU A 1 224 ? -8.924 -16.411 21.879 1.00 85.88 224 GLU A C 1
ATOM 1718 O O . GLU A 1 224 ? -9.120 -17.060 20.852 1.00 85.88 224 GLU A O 1
ATOM 1723 N N . ASP A 1 225 ? -9.930 -15.951 22.621 1.00 89.06 225 ASP A N 1
ATOM 1724 C CA . ASP A 1 225 ? -11.336 -16.215 22.309 1.00 89.06 225 ASP A CA 1
ATOM 1725 C C . ASP A 1 225 ? -11.798 -15.385 21.109 1.00 89.06 225 ASP A C 1
ATOM 1727 O O . ASP A 1 225 ? -12.483 -15.906 20.228 1.00 89.06 225 ASP A O 1
ATOM 1731 N N . ILE A 1 226 ? -11.331 -14.136 21.011 1.00 91.38 226 ILE A N 1
ATOM 1732 C CA . ILE A 1 226 ? -11.512 -13.295 19.816 1.00 91.38 226 ILE A CA 1
ATOM 1733 C C . ILE A 1 226 ? -10.870 -13.961 18.599 1.00 91.38 226 ILE A C 1
ATOM 1735 O O . ILE A 1 226 ? -11.486 -14.046 17.538 1.00 91.38 226 ILE A O 1
ATOM 1739 N N . SER A 1 227 ? -9.661 -14.505 18.766 1.00 89.62 227 SER A N 1
ATOM 1740 C CA . SER A 1 227 ? -8.974 -15.228 17.694 1.00 89.62 227 SER A CA 1
ATOM 1741 C C . SER A 1 227 ? -9.794 -16.428 17.212 1.00 89.62 227 SER A C 1
ATOM 1743 O O . SER A 1 227 ? -9.900 -16.645 16.008 1.00 89.62 227 SER A O 1
ATOM 1745 N N . LYS A 1 228 ? -10.417 -17.197 18.118 1.00 90.00 228 LYS A N 1
ATOM 1746 C CA . LYS A 1 228 ? -11.306 -18.313 17.737 1.00 90.00 228 LYS A CA 1
ATOM 1747 C C . LYS A 1 228 ? -12.510 -17.821 16.934 1.00 90.00 228 LYS A C 1
ATOM 1749 O O . LYS A 1 228 ? -12.798 -18.391 15.888 1.00 90.00 228 LYS A O 1
ATOM 1754 N N . ALA A 1 229 ? -13.171 -16.754 17.386 1.00 92.12 229 ALA A N 1
ATOM 1755 C CA . ALA A 1 229 ? -14.330 -16.185 16.702 1.00 92.12 229 ALA A CA 1
ATOM 1756 C C . ALA A 1 229 ? -13.990 -15.704 15.282 1.00 92.12 229 ALA A C 1
ATOM 1758 O O . ALA A 1 229 ? -14.677 -16.075 14.332 1.00 92.12 229 ALA A O 1
ATOM 1759 N N . LEU A 1 230 ? -12.895 -14.955 15.112 1.00 91.38 230 LEU A N 1
ATOM 1760 C CA . LEU A 1 230 ? -12.438 -14.509 13.790 1.00 91.38 230 LEU A CA 1
ATOM 1761 C C . LEU A 1 230 ? -12.064 -15.689 12.887 1.00 91.38 230 LEU A C 1
ATOM 1763 O O . LEU A 1 230 ? -12.445 -15.710 11.719 1.00 91.38 230 LEU A O 1
ATOM 1767 N N . ASN A 1 231 ? -11.410 -16.718 13.433 1.00 88.81 231 ASN A N 1
ATOM 1768 C CA . ASN A 1 231 ? -11.112 -17.939 12.685 1.00 88.81 231 ASN A CA 1
ATOM 1769 C C . ASN A 1 231 ? -12.383 -18.692 12.262 1.00 88.81 231 ASN A C 1
ATOM 1771 O O . ASN A 1 231 ? -12.442 -19.199 11.144 1.00 88.81 231 ASN A O 1
ATOM 1775 N N . HIS A 1 232 ? -13.421 -18.731 13.103 1.00 89.31 232 HIS A N 1
ATOM 1776 C CA . HIS A 1 232 ? -14.712 -19.311 12.727 1.00 89.31 232 HIS A CA 1
ATOM 1777 C C . HIS A 1 232 ? -15.377 -18.523 11.591 1.00 89.31 232 HIS A C 1
ATOM 1779 O O . HIS A 1 232 ? -15.923 -19.138 10.679 1.00 89.31 232 HIS A O 1
ATOM 1785 N N . LEU A 1 233 ? -15.300 -17.187 11.586 1.00 90.31 233 LEU A N 1
ATOM 1786 C CA . LEU A 1 233 ? -15.794 -16.385 10.459 1.00 90.31 233 LEU A CA 1
ATOM 1787 C C . LEU A 1 233 ? -14.989 -16.658 9.181 1.00 90.31 233 LEU A C 1
ATOM 1789 O O . LEU A 1 233 ? -15.571 -16.971 8.146 1.00 90.31 233 LEU A O 1
ATOM 1793 N N . LYS A 1 234 ? -13.654 -16.618 9.269 1.00 86.38 234 LYS A N 1
ATOM 1794 C CA . LYS A 1 234 ? -12.728 -16.870 8.152 1.00 86.38 234 LYS A CA 1
ATOM 1795 C C . LYS A 1 234 ? -12.906 -18.259 7.533 1.00 86.38 234 LYS A C 1
ATOM 1797 O O . LYS A 1 234 ? -12.756 -18.410 6.324 1.00 86.38 234 LYS A O 1
ATOM 1802 N N . ALA A 1 235 ? -13.268 -19.260 8.336 1.00 87.69 235 ALA A N 1
ATOM 1803 C CA . ALA A 1 235 ? -13.548 -20.619 7.875 1.00 87.69 235 ALA A CA 1
ATOM 1804 C C . ALA A 1 235 ? -14.869 -20.764 7.088 1.00 87.69 235 ALA A C 1
ATOM 1806 O O . ALA A 1 235 ? -15.120 -21.837 6.542 1.00 87.69 235 ALA A O 1
ATOM 1807 N N . ASN A 1 236 ? -15.696 -19.713 7.005 1.00 90.00 236 ASN A N 1
ATOM 1808 C CA . ASN A 1 236 ? -16.968 -19.696 6.280 1.00 90.00 236 ASN A CA 1
ATOM 1809 C C . ASN A 1 236 ? -16.925 -18.680 5.113 1.00 90.00 236 ASN A C 1
ATOM 1811 O O . ASN A 1 236 ? -17.319 -17.524 5.296 1.00 90.00 236 ASN A O 1
ATOM 1815 N N . PRO A 1 237 ? -16.481 -19.082 3.903 1.00 85.62 237 PRO A N 1
ATOM 1816 C CA . PRO A 1 237 ? -16.341 -18.183 2.751 1.00 85.62 237 PRO A CA 1
ATOM 1817 C C . PRO A 1 237 ? -17.628 -17.438 2.382 1.00 85.62 237 PRO A C 1
ATOM 1819 O O . PRO A 1 237 ? -17.591 -16.224 2.211 1.00 85.62 237 PRO A O 1
ATOM 1822 N N . ASP A 1 238 ? -18.775 -18.127 2.374 1.00 88.12 238 ASP A N 1
ATOM 1823 C CA . ASP A 1 238 ? -20.079 -17.522 2.057 1.00 88.12 238 ASP A CA 1
ATOM 1824 C C . ASP A 1 238 ? -20.432 -16.371 3.013 1.00 88.12 238 ASP A C 1
ATOM 1826 O O . ASP A 1 238 ? -21.004 -15.353 2.616 1.00 88.12 238 ASP A O 1
ATOM 1830 N N . LEU A 1 239 ? -20.070 -16.511 4.293 1.00 89.50 239 LEU A N 1
ATOM 1831 C CA . LEU A 1 239 ? -20.294 -15.475 5.296 1.00 89.50 239 LEU A CA 1
ATOM 1832 C C . LEU A 1 239 ? -19.354 -14.287 5.082 1.00 89.50 239 LEU A C 1
ATOM 1834 O O . LEU A 1 239 ? -19.788 -13.138 5.166 1.00 89.50 239 LEU A O 1
ATOM 1838 N N . MET A 1 240 ? -18.084 -14.556 4.770 1.00 86.38 240 MET A N 1
ATOM 1839 C CA . MET A 1 240 ? -17.096 -13.523 4.453 1.00 86.38 240 MET A CA 1
ATOM 1840 C C . MET A 1 240 ? -17.470 -12.739 3.193 1.00 86.38 240 MET A C 1
ATOM 1842 O O . MET A 1 240 ? -17.311 -11.516 3.162 1.00 86.38 240 MET A O 1
ATOM 1846 N N . ASP A 1 241 ? -18.014 -13.407 2.181 1.00 84.00 241 ASP A N 1
ATOM 1847 C CA . ASP A 1 241 ? -18.512 -12.760 0.970 1.00 84.00 241 ASP A CA 1
ATOM 1848 C C . ASP A 1 241 ? -19.775 -11.946 1.251 1.00 84.00 241 ASP A C 1
ATOM 1850 O O . ASP A 1 241 ? -19.872 -10.804 0.800 1.00 84.00 241 ASP A O 1
ATOM 1854 N N . SER A 1 242 ? -20.688 -12.452 2.087 1.00 85.81 242 SER A N 1
ATOM 1855 C CA . SER A 1 242 ? -21.848 -11.683 2.553 1.00 85.81 242 SER A CA 1
ATOM 1856 C C . SER A 1 242 ? -21.434 -10.413 3.307 1.00 85.81 242 SER A C 1
ATOM 1858 O O . SER A 1 242 ? -21.975 -9.338 3.042 1.00 85.81 242 SER A O 1
ATOM 1860 N N . LEU A 1 243 ? -20.446 -10.498 4.207 1.00 88.00 243 LEU A N 1
ATOM 1861 C CA . LEU A 1 243 ? -19.887 -9.339 4.914 1.00 88.00 243 LEU A CA 1
ATOM 1862 C C . LEU A 1 243 ? -19.321 -8.307 3.928 1.00 88.00 243 LEU A C 1
ATOM 1864 O O . LEU A 1 243 ? -19.654 -7.125 4.018 1.00 88.00 243 LEU A O 1
ATOM 1868 N N . LYS A 1 244 ? -18.523 -8.748 2.945 1.00 84.31 244 LYS A N 1
ATOM 1869 C CA . LYS A 1 244 ? -17.958 -7.875 1.901 1.00 84.31 244 LYS A CA 1
ATOM 1870 C C . LYS A 1 244 ? -19.040 -7.226 1.041 1.00 84.31 244 LYS A C 1
ATOM 1872 O O . LYS A 1 244 ? -18.979 -6.021 0.814 1.00 84.31 244 LYS A O 1
ATOM 1877 N N . GLN A 1 245 ? -20.028 -7.999 0.590 1.00 81.31 245 GLN A N 1
ATOM 1878 C CA . GLN A 1 245 ? -21.130 -7.518 -0.246 1.00 81.31 245 GLN A CA 1
ATOM 1879 C C . GLN A 1 245 ? -21.926 -6.411 0.453 1.00 81.31 245 GLN A C 1
ATOM 1881 O O . GLN A 1 245 ? -22.336 -5.446 -0.186 1.00 81.31 245 GLN A O 1
ATOM 1886 N N . HIS A 1 246 ? -22.116 -6.538 1.765 1.00 82.81 246 HIS A N 1
ATOM 1887 C CA . HIS A 1 246 ? -22.837 -5.562 2.577 1.00 82.81 246 HIS A CA 1
ATOM 1888 C C . HIS A 1 246 ? -21.948 -4.426 3.109 1.00 82.81 246 HIS A C 1
ATOM 1890 O O . HIS A 1 246 ? -22.454 -3.543 3.803 1.00 82.81 246 HIS A O 1
ATOM 1896 N N . GLY A 1 247 ? -20.643 -4.434 2.811 1.00 84.75 247 GLY A N 1
ATOM 1897 C CA . GLY A 1 247 ? -19.691 -3.446 3.324 1.00 84.75 247 GLY A CA 1
ATOM 1898 C C . GLY A 1 247 ? -19.493 -3.507 4.844 1.00 84.75 247 GLY A C 1
ATOM 1899 O O . GLY A 1 247 ? -19.149 -2.498 5.453 1.00 84.75 247 GLY A O 1
ATOM 1900 N N . ILE A 1 248 ? -19.730 -4.663 5.471 1.00 92.44 248 ILE A N 1
ATOM 1901 C CA . ILE A 1 248 ? -19.635 -4.846 6.924 1.00 92.44 248 ILE A CA 1
ATOM 1902 C C . ILE A 1 248 ? -18.196 -5.195 7.298 1.00 92.44 248 ILE A C 1
ATOM 1904 O O . ILE A 1 248 ? -17.627 -6.192 6.846 1.00 92.44 248 ILE A O 1
ATOM 1908 N N . ARG A 1 249 ? -17.609 -4.372 8.163 1.00 93.56 249 ARG A N 1
ATOM 1909 C CA . ARG A 1 249 ? -16.262 -4.565 8.702 1.00 93.56 249 ARG A CA 1
ATOM 1910 C C . ARG A 1 249 ? -16.273 -5.583 9.836 1.00 93.56 249 ARG A C 1
ATOM 1912 O O . ARG A 1 249 ? -17.223 -5.637 10.608 1.00 93.56 249 ARG A O 1
ATOM 1919 N N . ILE A 1 250 ? -15.200 -6.356 9.972 1.00 95.44 250 ILE A N 1
ATOM 1920 C CA . ILE A 1 250 ? -14.990 -7.224 11.138 1.00 95.44 250 ILE A CA 1
ATOM 1921 C C . ILE A 1 250 ? -13.800 -6.752 11.963 1.00 95.44 250 ILE A C 1
ATOM 1923 O O . ILE A 1 250 ? -12.919 -6.064 11.435 1.00 95.44 250 ILE A O 1
ATOM 1927 N N . GLY A 1 251 ? -13.771 -7.105 13.246 1.00 95.44 251 GLY A N 1
ATOM 1928 C CA . GLY A 1 251 ? -12.704 -6.670 14.137 1.00 95.44 251 GLY A CA 1
ATOM 1929 C C . GLY A 1 251 ? -12.750 -7.241 15.548 1.00 95.44 251 GLY A C 1
ATOM 1930 O O . GLY A 1 251 ? -13.659 -7.988 15.907 1.00 95.44 251 GLY A O 1
ATOM 1931 N N . GLY A 1 252 ? -11.753 -6.886 16.353 1.00 94.88 252 GLY A N 1
ATOM 1932 C CA . GLY A 1 252 ? -11.595 -7.395 17.713 1.00 94.88 252 GLY A CA 1
ATOM 1933 C C . GLY A 1 252 ? -10.844 -6.431 18.625 1.00 94.88 252 GLY A C 1
ATOM 1934 O O . GLY A 1 252 ? -9.849 -5.834 18.225 1.00 94.88 252 GLY A O 1
ATOM 1935 N N . TYR A 1 253 ? -11.316 -6.279 19.861 1.00 94.62 253 TYR A N 1
ATOM 1936 C CA . TYR A 1 253 ? -10.669 -5.449 20.877 1.00 94.62 253 TYR A CA 1
ATOM 1937 C C . TYR A 1 253 ? -10.772 -6.110 22.259 1.00 94.62 253 TYR A C 1
ATOM 1939 O O . TYR A 1 253 ? -11.751 -5.970 22.996 1.00 94.62 253 TYR A O 1
ATOM 1947 N N . GLY A 1 254 ? -9.757 -6.915 22.576 1.00 88.44 254 GLY A N 1
ATOM 1948 C CA . GLY A 1 254 ? -9.745 -7.814 23.732 1.00 88.44 254 GLY A CA 1
ATOM 1949 C C . GLY A 1 254 ? -9.319 -7.166 25.041 1.00 88.44 254 GLY A C 1
ATOM 1950 O O . GLY A 1 254 ? -8.790 -6.054 25.066 1.00 88.44 254 GLY A O 1
ATOM 1951 N N . ASP A 1 255 ? -9.527 -7.895 26.131 1.00 87.44 255 ASP A N 1
ATOM 1952 C CA . ASP A 1 255 ? -9.039 -7.514 27.456 1.00 87.44 255 ASP A CA 1
ATOM 1953 C C . ASP A 1 255 ? -7.533 -7.753 27.597 1.00 87.44 255 ASP A C 1
ATOM 1955 O O . ASP A 1 255 ? -6.928 -8.504 26.830 1.00 87.44 255 ASP A O 1
ATOM 1959 N N . HIS A 1 256 ? -6.933 -7.153 28.624 1.00 81.69 256 HIS A N 1
ATOM 1960 C CA . HIS A 1 256 ? -5.589 -7.500 29.070 1.00 81.69 256 HIS A CA 1
ATOM 1961 C C . HIS A 1 256 ? -5.479 -9.009 29.314 1.00 81.69 256 HIS A C 1
ATOM 1963 O O . HIS A 1 256 ? -6.361 -9.625 29.923 1.00 81.69 256 HIS A O 1
ATOM 1969 N N . ILE A 1 257 ? -4.357 -9.587 28.884 1.00 70.62 257 ILE A N 1
ATOM 1970 C CA . ILE A 1 257 ? -4.052 -11.006 29.072 1.00 70.62 257 ILE A CA 1
ATOM 1971 C C . ILE A 1 257 ? -3.924 -11.267 30.573 1.00 70.62 257 ILE A C 1
ATOM 1973 O O . ILE A 1 257 ? -3.046 -10.717 31.234 1.00 70.62 257 ILE A O 1
ATOM 1977 N N . SER A 1 258 ? -4.819 -12.070 31.148 1.00 58.84 258 SER A N 1
ATOM 1978 C CA . SER A 1 258 ? -4.751 -12.418 32.570 1.00 58.84 258 SER A CA 1
ATOM 1979 C C . SER A 1 258 ? -4.329 -13.877 32.736 1.00 58.84 258 SER A C 1
ATOM 1981 O O . SER A 1 258 ? -5.087 -14.767 32.342 1.00 58.84 258 SER A O 1
ATOM 1983 N N . PRO A 1 259 ? -3.182 -14.168 33.383 1.00 44.12 259 PRO A N 1
ATOM 1984 C CA . PRO A 1 259 ? -2.726 -15.544 33.588 1.00 44.12 259 PRO A CA 1
ATOM 1985 C C . PRO A 1 259 ? -3.658 -16.386 34.482 1.00 44.12 259 PRO A C 1
ATOM 1987 O O . PRO A 1 259 ? -3.518 -17.605 34.514 1.00 44.12 259 PRO A O 1
ATOM 1990 N N . ASN A 1 260 ? -4.629 -15.773 35.178 1.00 43.78 260 ASN A N 1
ATOM 1991 C CA . ASN A 1 260 ? -5.550 -16.449 36.105 1.00 43.78 260 ASN A CA 1
ATOM 1992 C C . ASN A 1 260 ? -7.047 -16.301 35.754 1.00 43.78 260 ASN A C 1
ATOM 1994 O O . ASN A 1 260 ? -7.907 -16.659 36.563 1.00 43.78 260 ASN A O 1
ATOM 1998 N N . SER A 1 261 ? -7.404 -15.798 34.571 1.00 39.38 261 SER A N 1
ATOM 1999 C CA . SER A 1 261 ? -8.811 -15.549 34.226 1.00 39.38 261 SER A CA 1
ATOM 2000 C C . SER A 1 261 ? -9.584 -16.845 33.918 1.00 39.38 261 SER A C 1
ATOM 2002 O O . SER A 1 261 ? -9.624 -17.323 32.784 1.00 39.38 261 SER A O 1
ATOM 2004 N N . LYS A 1 262 ? -10.292 -17.382 34.921 1.00 30.23 262 LYS A N 1
ATOM 2005 C CA . LYS A 1 262 ? -11.542 -18.124 34.688 1.00 30.23 262 LYS A CA 1
ATOM 2006 C C . LYS A 1 262 ? -12.666 -17.104 34.529 1.00 30.23 262 LYS A C 1
ATOM 2008 O O . LYS A 1 262 ? -12.817 -16.220 35.368 1.00 30.23 262 LYS A O 1
ATOM 2013 N N . ALA A 1 263 ? -13.454 -17.239 33.463 1.00 31.86 263 ALA A N 1
ATOM 2014 C CA . ALA A 1 263 ? -14.597 -16.381 33.173 1.00 31.86 263 ALA A CA 1
ATOM 2015 C C . ALA A 1 263 ? -15.466 -16.151 34.428 1.00 31.86 263 ALA A C 1
ATOM 2017 O O . ALA A 1 263 ? -16.120 -17.077 34.901 1.00 31.86 263 ALA A O 1
ATOM 2018 N N . GLY A 1 264 ? -15.484 -14.917 34.948 1.00 33.72 264 GLY A N 1
ATOM 2019 C CA . GLY A 1 264 ? -16.416 -14.508 36.007 1.00 33.72 264 GLY A CA 1
ATOM 2020 C C . GLY A 1 264 ? -15.837 -14.149 37.379 1.00 33.72 264 GLY A C 1
ATOM 2021 O O . GLY A 1 264 ? -16.627 -14.005 38.307 1.00 33.72 264 GLY A O 1
ATOM 2022 N N . VAL A 1 265 ? -14.525 -13.949 37.543 1.00 28.19 265 VAL A N 1
ATOM 2023 C CA . VAL A 1 265 ? -13.977 -13.376 38.789 1.00 28.19 265 VAL A CA 1
ATOM 2024 C C . VAL A 1 265 ? -13.086 -12.179 38.461 1.00 28.19 265 VAL A C 1
ATOM 2026 O O . VAL A 1 265 ? -11.990 -12.342 37.934 1.00 28.19 265 VAL A O 1
ATOM 2029 N N . MET A 1 266 ? -13.571 -10.967 38.755 1.00 31.48 266 MET A N 1
ATOM 2030 C CA . MET A 1 266 ? -12.698 -9.801 38.900 1.00 31.48 266 MET A CA 1
ATOM 2031 C C . MET A 1 266 ? -12.043 -9.899 40.274 1.00 31.48 266 MET A C 1
ATOM 2033 O O . MET A 1 266 ? -12.683 -9.592 41.278 1.00 31.48 266 MET A O 1
ATOM 2037 N N . GLU A 1 267 ? -10.793 -10.348 40.322 1.00 29.25 267 GLU A N 1
ATOM 2038 C CA . GLU A 1 267 ? -9.962 -10.209 41.515 1.00 29.25 267 GLU A CA 1
ATOM 2039 C C . GLU A 1 267 ? -8.741 -9.345 41.205 1.00 29.25 267 GLU A C 1
ATOM 2041 O O . GLU A 1 267 ? -8.024 -9.545 40.225 1.00 29.25 267 GLU A O 1
ATOM 2046 N N . GLU A 1 268 ? -8.587 -8.330 42.051 1.00 39.38 268 GLU A N 1
ATOM 2047 C CA . GLU A 1 268 ? -7.520 -7.344 42.080 1.00 39.38 268 GLU A CA 1
ATOM 2048 C C . GLU A 1 268 ? -6.156 -8.014 42.287 1.00 39.38 268 GLU A C 1
ATOM 2050 O O . GLU A 1 268 ? -5.926 -8.702 43.279 1.00 39.38 268 GLU A O 1
ATOM 2055 N N . SER A 1 269 ? -5.191 -7.688 41.432 1.00 31.05 269 SER A N 1
ATOM 2056 C CA . SER A 1 269 ? -3.799 -7.610 41.864 1.00 31.05 269 SER A CA 1
ATOM 2057 C C . SER A 1 269 ? -3.184 -6.339 41.295 1.00 31.05 269 SER A C 1
ATOM 2059 O O . SER A 1 269 ? -2.746 -6.284 40.146 1.00 31.05 269 SER A O 1
ATOM 2061 N N . LEU A 1 270 ? -3.210 -5.293 42.121 1.00 37.75 270 LEU A N 1
ATOM 2062 C CA . LEU A 1 270 ? -2.416 -4.083 41.963 1.00 37.75 270 LEU A CA 1
ATOM 2063 C C . LEU A 1 270 ? -0.932 -4.466 41.809 1.00 37.75 270 LEU A C 1
ATOM 2065 O O . LEU A 1 270 ? -0.320 -4.957 42.751 1.00 37.75 270 LEU A O 1
ATOM 2069 N N . VAL A 1 271 ? -0.427 -4.262 40.588 1.00 41.47 271 VAL A N 1
ATOM 2070 C CA . VAL A 1 271 ? 0.967 -4.123 40.115 1.00 41.47 271 VAL A CA 1
ATOM 2071 C C . VAL A 1 271 ? 2.050 -4.865 40.920 1.00 41.47 271 VAL A C 1
ATOM 2073 O O . VAL A 1 271 ? 2.444 -4.434 42.004 1.00 41.47 271 VAL A O 1
ATOM 2076 N N . PRO A 1 272 ? 2.680 -5.879 40.298 1.00 36.00 272 PRO A N 1
ATOM 2077 C CA . PRO A 1 272 ? 4.104 -5.734 39.981 1.00 36.00 272 PRO A CA 1
ATOM 2078 C C . PRO A 1 272 ? 4.499 -6.256 38.590 1.00 36.00 272 PRO A C 1
ATOM 2080 O O . PRO A 1 272 ? 4.096 -7.337 38.177 1.00 36.00 272 PRO A O 1
ATOM 2083 N N . GLY A 1 273 ? 5.407 -5.522 37.933 1.00 45.31 273 GLY A N 1
ATOM 2084 C CA . GLY A 1 273 ? 6.281 -6.053 36.882 1.00 45.31 273 GLY A CA 1
ATOM 2085 C C . GLY A 1 273 ? 6.238 -5.282 35.566 1.00 45.31 273 GLY A C 1
ATOM 2086 O O . GLY A 1 273 ? 5.628 -5.747 34.615 1.00 45.31 273 GLY A O 1
ATOM 2087 N N . ALA A 1 274 ? 6.965 -4.163 35.462 1.00 44.88 274 ALA A N 1
ATOM 2088 C CA . ALA A 1 274 ? 7.145 -3.449 34.188 1.00 44.88 274 ALA A CA 1
ATOM 2089 C C . ALA A 1 274 ? 7.670 -4.367 33.059 1.00 44.88 274 ALA A C 1
ATOM 2091 O O . ALA A 1 274 ? 7.310 -4.214 31.897 1.00 44.88 274 ALA A O 1
ATOM 2092 N N . LEU A 1 275 ? 8.487 -5.368 33.410 1.00 35.28 275 LEU A N 1
ATOM 2093 C CA . LEU A 1 275 ? 8.976 -6.376 32.468 1.00 35.28 275 LEU A CA 1
ATOM 2094 C C . LEU A 1 275 ? 7.857 -7.323 31.997 1.00 35.28 275 LEU A C 1
ATOM 2096 O O . LEU A 1 275 ? 7.828 -7.696 30.830 1.00 35.28 275 LEU A O 1
ATOM 2100 N N . GLN A 1 276 ? 6.922 -7.675 32.886 1.00 51.69 276 GLN A N 1
ATOM 2101 C CA . GLN A 1 276 ? 5.768 -8.511 32.557 1.00 51.69 276 GLN A CA 1
ATOM 2102 C C . GLN A 1 276 ? 4.770 -7.738 31.690 1.00 51.69 276 GLN A C 1
ATOM 2104 O O . GLN A 1 276 ? 4.357 -8.254 30.665 1.00 51.69 276 GLN A O 1
ATOM 2109 N N . SER A 1 277 ? 4.520 -6.456 31.983 1.00 60.75 277 SER A N 1
ATOM 2110 C CA . SER A 1 277 ? 3.664 -5.607 31.143 1.00 60.75 277 SER A CA 1
ATOM 2111 C C . SER A 1 277 ? 4.220 -5.354 29.737 1.00 60.75 277 SER A C 1
ATOM 2113 O O . SER A 1 277 ? 3.440 -5.183 28.809 1.00 60.75 277 SER A O 1
ATOM 2115 N N . VAL A 1 278 ? 5.549 -5.325 29.556 1.00 56.31 278 VAL A N 1
ATOM 2116 C CA . VAL A 1 278 ? 6.167 -5.223 28.217 1.00 56.31 278 VAL A CA 1
ATOM 2117 C C . VAL A 1 278 ? 5.988 -6.528 27.439 1.00 56.31 278 VAL A C 1
ATOM 2119 O O . VAL A 1 278 ? 5.642 -6.497 26.263 1.00 56.31 278 VAL A O 1
ATOM 2122 N N . VAL A 1 279 ? 6.180 -7.680 28.090 1.00 57.22 279 VAL A N 1
ATOM 2123 C CA . VAL A 1 279 ? 5.942 -8.992 27.467 1.00 57.22 279 VAL A CA 1
ATOM 2124 C C . VAL A 1 279 ? 4.461 -9.178 27.126 1.00 57.22 279 VAL A C 1
ATOM 2126 O O . VAL A 1 279 ? 4.149 -9.607 26.019 1.00 57.22 279 VAL A O 1
ATOM 2129 N N . ASP A 1 280 ? 3.556 -8.803 28.028 1.00 74.81 280 ASP A N 1
ATOM 2130 C CA . ASP A 1 280 ? 2.108 -8.867 27.811 1.00 74.81 280 ASP A CA 1
ATOM 2131 C C . ASP A 1 280 ? 1.683 -7.957 26.648 1.00 74.81 280 ASP A C 1
ATOM 2133 O O . ASP A 1 280 ? 0.878 -8.368 25.812 1.00 74.81 280 ASP A O 1
ATOM 2137 N N . MET A 1 281 ? 2.286 -6.768 26.523 1.00 82.00 281 MET A N 1
ATOM 2138 C CA . MET A 1 281 ? 2.078 -5.862 25.390 1.00 82.00 281 MET A CA 1
ATOM 2139 C C . MET A 1 281 ? 2.549 -6.467 24.067 1.00 82.00 281 MET A C 1
ATOM 2141 O O . MET A 1 281 ? 1.798 -6.451 23.097 1.00 82.00 281 MET A O 1
ATOM 2145 N N . GLU A 1 282 ? 3.744 -7.058 24.023 1.00 74.25 282 GLU A N 1
ATOM 2146 C CA . GLU A 1 282 ? 4.248 -7.740 22.824 1.00 74.25 282 GLU A CA 1
ATOM 2147 C C . GLU A 1 282 ? 3.359 -8.921 22.412 1.00 74.25 282 GLU A C 1
ATOM 2149 O O . GLU A 1 282 ? 3.076 -9.117 21.228 1.00 74.25 282 GLU A O 1
ATOM 2154 N N . ILE A 1 283 ? 2.885 -9.712 23.377 1.00 76.50 283 ILE A N 1
ATOM 2155 C CA . ILE A 1 283 ? 1.965 -10.820 23.101 1.00 76.50 283 ILE A CA 1
ATOM 2156 C C . ILE A 1 283 ? 0.624 -10.276 22.592 1.00 76.50 283 ILE A C 1
ATOM 2158 O O . ILE A 1 283 ? 0.102 -10.776 21.595 1.00 76.50 283 ILE A O 1
ATOM 2162 N N . TYR A 1 284 ? 0.084 -9.236 23.225 1.00 85.19 284 TYR A N 1
ATOM 2163 C CA . TYR A 1 284 ? -1.169 -8.615 22.806 1.00 85.19 284 TYR A CA 1
ATOM 2164 C C . TYR A 1 284 ? -1.079 -8.044 21.388 1.00 85.19 284 TYR A C 1
ATOM 2166 O O . TYR A 1 284 ? -1.956 -8.292 20.561 1.00 85.19 284 TYR A O 1
ATOM 2174 N N . SER A 1 285 ? 0.006 -7.339 21.062 1.00 84.31 285 SER A N 1
ATOM 2175 C CA . SER A 1 285 ? 0.232 -6.814 19.716 1.00 84.31 285 SER A CA 1
ATOM 2176 C C . SER A 1 285 ? 0.307 -7.926 18.670 1.00 84.31 285 SER A C 1
ATOM 2178 O O . SER A 1 285 ? -0.239 -7.759 17.583 1.00 84.31 285 SER A O 1
ATOM 2180 N N . LYS A 1 286 ? 0.887 -9.092 18.991 1.00 79.00 286 LYS A N 1
ATOM 2181 C CA . LYS A 1 286 ? 0.862 -10.263 18.092 1.00 79.00 286 LYS A CA 1
ATOM 2182 C C . LYS A 1 286 ? -0.550 -10.788 17.847 1.00 79.00 286 LYS A C 1
ATOM 2184 O O . LYS A 1 286 ? -0.850 -11.180 16.724 1.00 79.00 286 LYS A O 1
ATOM 2189 N N . PHE A 1 287 ? -1.418 -10.785 18.860 1.00 85.06 287 PHE A N 1
ATOM 2190 C CA . PHE A 1 287 ? -2.832 -11.110 18.655 1.00 85.06 287 PHE A CA 1
ATOM 2191 C C . PHE A 1 287 ? -3.516 -10.091 17.747 1.00 85.06 287 PHE A C 1
ATOM 2193 O O . PHE A 1 287 ? -4.195 -10.502 16.814 1.00 85.06 287 PHE A O 1
ATOM 2200 N N . ALA A 1 288 ? -3.285 -8.792 17.959 1.00 88.31 288 ALA A N 1
ATOM 2201 C CA . ALA A 1 288 ? -3.840 -7.749 17.100 1.00 88.31 288 ALA A CA 1
ATOM 2202 C C . ALA A 1 288 ? -3.404 -7.912 15.633 1.00 88.31 288 ALA A C 1
ATOM 2204 O O . ALA A 1 288 ? -4.255 -7.871 14.748 1.00 88.31 288 ALA A O 1
ATOM 2205 N N . MET A 1 289 ? -2.116 -8.180 15.372 1.00 83.56 289 MET A N 1
ATOM 2206 C CA . MET A 1 289 ? -1.632 -8.457 14.009 1.00 83.56 289 MET A CA 1
ATOM 2207 C C . MET A 1 289 ? -2.271 -9.716 13.427 1.00 83.56 289 MET A C 1
ATOM 2209 O O . MET A 1 289 ? -2.768 -9.697 12.308 1.00 83.56 289 MET A O 1
ATOM 2213 N N . ARG A 1 290 ? -2.366 -10.789 14.217 1.00 80.69 290 ARG A N 1
ATOM 2214 C CA . ARG A 1 290 ? -3.033 -12.015 13.775 1.00 80.69 290 ARG A CA 1
ATOM 2215 C C . ARG A 1 290 ? -4.510 -11.794 13.451 1.00 80.69 290 ARG A C 1
ATOM 2217 O O . ARG A 1 290 ? -5.022 -12.406 12.524 1.00 80.69 290 ARG A O 1
ATOM 2224 N N . TRP A 1 291 ? -5.213 -10.943 14.197 1.00 89.44 291 TRP A N 1
ATOM 2225 C CA . TRP A 1 291 ? -6.595 -10.596 13.869 1.00 89.44 291 TRP A CA 1
ATOM 2226 C C . TRP A 1 291 ? -6.681 -9.909 12.512 1.00 89.44 291 TRP A C 1
ATOM 2228 O O . TRP A 1 291 ? -7.588 -10.233 11.750 1.00 89.44 291 TRP A O 1
ATOM 2238 N N . ILE A 1 292 ? -5.740 -9.011 12.199 1.00 86.25 292 ILE A N 1
ATOM 2239 C CA . ILE A 1 292 ? -5.643 -8.359 10.886 1.00 86.25 292 ILE A CA 1
ATOM 2240 C C . ILE A 1 292 ? -5.418 -9.412 9.791 1.00 86.25 292 ILE A C 1
ATOM 2242 O O . ILE A 1 292 ? -6.178 -9.442 8.824 1.00 86.25 292 ILE A O 1
ATOM 2246 N N . ASP A 1 293 ? -4.489 -10.352 9.996 1.00 76.38 293 ASP A N 1
ATOM 2247 C CA . ASP A 1 293 ? -4.249 -11.485 9.081 1.00 76.38 293 ASP A CA 1
ATOM 2248 C C . ASP A 1 293 ? -5.479 -12.409 8.934 1.00 76.38 293 ASP A C 1
ATOM 2250 O O . ASP A 1 293 ? -5.689 -13.081 7.914 1.00 76.38 293 ASP A O 1
ATOM 2254 N N . ASP A 1 294 ? -6.324 -12.459 9.965 1.00 80.62 294 ASP A N 1
ATOM 2255 C CA . ASP A 1 294 ? -7.598 -13.176 9.970 1.00 80.62 294 ASP A CA 1
ATOM 2256 C C . ASP A 1 294 ? -8.767 -12.344 9.398 1.00 80.62 294 ASP A C 1
ATOM 2258 O O . ASP A 1 294 ? -9.904 -12.817 9.350 1.00 80.62 294 ASP A O 1
ATOM 2262 N N . GLY A 1 295 ? -8.486 -11.148 8.867 1.00 82.69 295 GLY A N 1
ATOM 2263 C CA . GLY A 1 295 ? -9.420 -10.297 8.127 1.00 82.69 295 GLY A CA 1
ATOM 2264 C C . GLY A 1 295 ? -10.022 -9.144 8.935 1.00 82.69 295 GLY A C 1
ATOM 2265 O O . GLY A 1 295 ? -10.904 -8.443 8.422 1.00 82.69 295 GLY A O 1
ATOM 2266 N N . ALA A 1 296 ? -9.578 -8.934 10.179 1.00 90.12 296 ALA A N 1
ATOM 2267 C CA . ALA A 1 296 ? -9.978 -7.790 10.985 1.00 90.12 296 ALA A CA 1
ATOM 2268 C C . ALA A 1 296 ? -9.524 -6.481 10.334 1.00 90.12 296 ALA A C 1
ATOM 2270 O O . ALA A 1 296 ? -8.355 -6.268 10.038 1.00 90.12 296 ALA A O 1
ATOM 2271 N N . SER A 1 297 ? -10.470 -5.565 10.179 1.00 90.69 297 SER A N 1
ATOM 2272 C CA . SER A 1 297 ? -10.217 -4.190 9.738 1.00 90.69 297 SER A CA 1
ATOM 2273 C C . SER A 1 297 ? -10.359 -3.178 10.874 1.00 90.69 297 SER A C 1
ATOM 2275 O O . SER A 1 297 ? -10.196 -1.984 10.646 1.00 90.69 297 SER A O 1
ATOM 2277 N N . ILE A 1 298 ? -10.707 -3.634 12.080 1.00 94.69 298 ILE A N 1
ATOM 2278 C CA . ILE A 1 298 ? -10.785 -2.827 13.300 1.00 94.69 298 ILE A CA 1
ATOM 2279 C C . ILE A 1 298 ? -10.120 -3.635 14.415 1.00 94.69 298 ILE A C 1
ATOM 2281 O O . ILE A 1 298 ? -10.541 -4.756 14.704 1.00 94.69 298 ILE A O 1
ATOM 2285 N N . VAL A 1 299 ? -9.089 -3.079 15.041 1.00 95.62 299 VAL A N 1
ATOM 2286 C CA . VAL A 1 299 ? -8.412 -3.673 16.202 1.00 95.62 299 VAL A CA 1
ATOM 2287 C C . VAL A 1 299 ? -8.350 -2.663 17.338 1.00 95.62 299 VAL A C 1
ATOM 2289 O O . VAL A 1 299 ? -8.410 -1.467 17.096 1.00 95.62 299 VAL A O 1
ATOM 2292 N N . GLY A 1 300 ? -8.252 -3.084 18.592 1.00 94.38 300 GLY A N 1
ATOM 2293 C CA . GLY A 1 300 ? -8.191 -2.138 19.712 1.00 94.38 300 GLY A CA 1
ATOM 2294 C C . GLY A 1 300 ? -8.060 -2.834 21.052 1.00 94.38 300 GLY A C 1
ATOM 2295 O O . GLY A 1 300 ? -7.627 -3.980 21.084 1.00 94.38 300 GLY A O 1
ATOM 2296 N N . GLY A 1 301 ? -8.479 -2.176 22.139 1.00 91.19 301 GLY A N 1
ATOM 2297 C CA . GLY A 1 301 ? -8.521 -2.777 23.479 1.00 91.19 301 GLY A CA 1
ATOM 2298 C C . GLY A 1 301 ? -9.846 -2.607 24.233 1.00 91.19 301 GLY A C 1
ATOM 2299 O O . GLY A 1 301 ? -10.538 -1.616 24.045 1.00 91.19 301 GLY A O 1
ATOM 2300 N N . CYS A 1 302 ? -10.190 -3.548 25.123 1.00 88.94 302 CYS A N 1
ATOM 2301 C CA . CYS A 1 302 ? -11.253 -3.400 26.137 1.00 88.94 302 CYS A CA 1
ATOM 2302 C C . CYS A 1 302 ? -10.624 -3.217 27.540 1.00 88.94 302 CYS A C 1
ATOM 2304 O O . CYS A 1 302 ? -9.900 -2.245 27.783 1.00 88.94 302 CYS A O 1
ATOM 2306 N N . CYS A 1 303 ? -10.904 -4.093 28.507 1.00 85.69 303 CYS A N 1
ATOM 2307 C CA . CYS A 1 303 ? -10.556 -3.889 29.907 1.00 85.69 303 CYS A CA 1
ATOM 2308 C C . CYS A 1 303 ? -9.055 -4.069 30.140 1.00 85.69 303 CYS A C 1
ATOM 2310 O O . CYS A 1 303 ? -8.473 -5.073 29.747 1.00 85.69 303 CYS A O 1
ATOM 2312 N N . GLY A 1 304 ? -8.431 -3.111 30.830 1.00 83.56 304 GLY A N 1
ATOM 2313 C CA . GLY A 1 304 ? -7.017 -3.189 31.203 1.00 83.56 304 GLY A CA 1
ATOM 2314 C C . GLY A 1 304 ? -6.026 -2.914 30.068 1.00 83.56 304 GLY A C 1
ATOM 2315 O O . GLY A 1 304 ? -4.839 -3.131 30.276 1.00 83.56 304 GLY A O 1
ATOM 2316 N N . ILE A 1 305 ? -6.480 -2.427 28.907 1.00 89.44 305 ILE A N 1
ATOM 2317 C CA . ILE A 1 305 ? -5.610 -2.008 27.798 1.00 89.44 305 ILE A CA 1
ATOM 2318 C C . ILE A 1 305 ? -5.422 -0.482 27.843 1.00 89.44 305 ILE A C 1
ATOM 2320 O O . ILE A 1 305 ? -6.336 0.252 27.454 1.00 89.44 305 ILE A O 1
ATOM 2324 N N . PRO A 1 306 ? -4.284 0.024 28.350 1.00 91.50 306 PRO A N 1
ATOM 2325 C CA . PRO A 1 306 ? -4.012 1.455 28.420 1.00 91.50 306 PRO A CA 1
ATOM 2326 C C . PRO A 1 306 ? -3.441 1.984 27.082 1.00 91.50 306 PRO A C 1
ATOM 2328 O O . PRO A 1 306 ? -3.155 1.190 26.178 1.00 91.50 306 PRO A O 1
ATOM 2331 N N . PRO A 1 307 ? -3.267 3.313 26.918 1.00 93.06 307 PRO A N 1
ATOM 2332 C CA . PRO A 1 307 ? -2.796 3.908 25.664 1.00 93.06 307 PRO A CA 1
ATOM 2333 C C . PRO A 1 307 ? -1.487 3.315 25.121 1.00 93.06 307 PRO A C 1
ATOM 2335 O O . PRO A 1 307 ? -1.337 3.180 23.912 1.00 93.06 307 PRO A O 1
ATOM 2338 N N . GLU A 1 308 ? -0.564 2.895 25.987 1.00 91.50 308 GLU A N 1
ATOM 2339 C CA . GLU A 1 308 ? 0.754 2.381 25.596 1.00 91.50 308 GLU A CA 1
ATOM 2340 C C . GLU A 1 308 ? 0.660 1.116 24.714 1.00 91.50 308 GLU A C 1
ATOM 2342 O O . GLU A 1 308 ? 1.478 0.921 23.818 1.00 91.50 308 GLU A O 1
ATOM 2347 N N . TYR A 1 309 ? -0.375 0.287 24.894 1.00 91.81 309 TYR A N 1
ATOM 2348 C CA . TYR A 1 309 ? -0.621 -0.886 24.043 1.00 91.81 309 TYR A CA 1
ATOM 2349 C C . TYR A 1 309 ? -1.055 -0.490 22.628 1.00 91.81 309 TYR A C 1
ATOM 2351 O O . TYR A 1 309 ? -0.630 -1.103 21.648 1.00 91.81 309 TYR A O 1
ATOM 2359 N N . LEU A 1 310 ? -1.897 0.542 22.512 1.00 92.31 310 LEU A N 1
ATOM 2360 C CA . LEU A 1 310 ? -2.348 1.036 21.210 1.00 92.31 310 LEU A CA 1
ATOM 2361 C C . LEU A 1 310 ? -1.219 1.736 20.470 1.00 92.31 310 LEU A C 1
ATOM 2363 O O . LEU A 1 310 ? -1.104 1.563 19.261 1.00 92.31 310 LEU A O 1
ATOM 2367 N N . GLN A 1 311 ? -0.354 2.441 21.202 1.00 91.56 311 GLN A N 1
ATOM 2368 C CA . GLN A 1 311 ? 0.860 3.009 20.635 1.00 91.56 311 GLN A CA 1
ATOM 2369 C C . GLN A 1 311 ? 1.718 1.912 20.006 1.00 91.56 311 GLN A C 1
ATOM 2371 O O . GLN A 1 311 ? 2.101 2.041 18.847 1.00 91.56 311 GLN A O 1
ATOM 2376 N N . ARG A 1 312 ? 1.934 0.794 20.709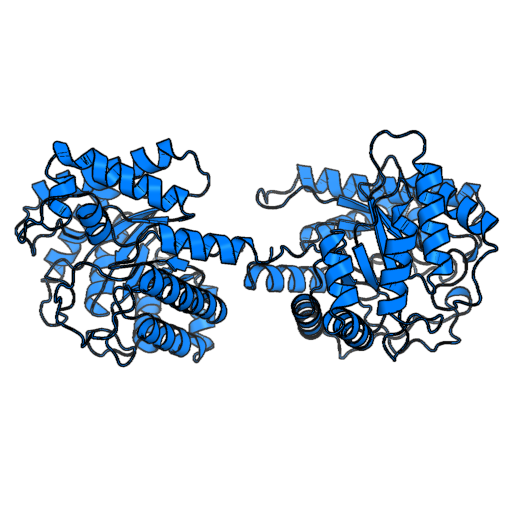 1.00 88.00 312 ARG A N 1
ATOM 2377 C CA . ARG A 1 312 ? 2.698 -0.334 20.165 1.00 88.00 312 ARG A CA 1
ATOM 2378 C C . ARG A 1 312 ? 2.059 -0.939 18.913 1.00 88.00 312 ARG A C 1
ATOM 2380 O O . ARG A 1 312 ? 2.762 -1.200 17.941 1.00 88.00 312 ARG A O 1
ATOM 2387 N N . ILE A 1 313 ? 0.738 -1.133 18.909 1.00 88.12 313 ILE A N 1
ATOM 2388 C CA . ILE A 1 313 ? -0.002 -1.604 17.723 1.00 88.12 313 ILE A CA 1
ATOM 2389 C C . ILE A 1 313 ? 0.165 -0.616 16.561 1.00 88.12 313 ILE A C 1
ATOM 2391 O O . ILE A 1 313 ? 0.504 -1.027 15.454 1.00 88.12 313 ILE A O 1
ATOM 2395 N N . SER A 1 314 ? -0.010 0.681 16.823 1.00 87.50 314 SER A N 1
ATOM 2396 C CA . SER A 1 314 ? 0.138 1.744 15.828 1.00 87.50 314 SER A CA 1
ATOM 2397 C C . SER A 1 314 ? 1.558 1.805 15.262 1.00 87.50 314 SER A C 1
ATOM 2399 O O . SER A 1 314 ? 1.718 2.014 14.062 1.00 87.50 314 SER A O 1
ATOM 2401 N N . GLU A 1 315 ? 2.585 1.621 16.092 1.00 84.06 315 GLU A N 1
ATOM 2402 C CA . GLU A 1 315 ? 3.991 1.579 15.676 1.00 84.06 315 GLU A CA 1
ATOM 2403 C C . GLU A 1 315 ? 4.276 0.376 14.773 1.00 84.06 315 GLU A C 1
ATOM 2405 O O . GLU A 1 315 ? 4.897 0.544 13.729 1.00 84.06 315 GLU A O 1
ATOM 2410 N N . ILE A 1 316 ? 3.788 -0.818 15.129 1.00 80.56 316 ILE A N 1
ATOM 2411 C CA . ILE A 1 316 ? 3.949 -2.023 14.300 1.00 80.56 316 ILE A CA 1
ATOM 2412 C C . ILE A 1 316 ? 3.248 -1.839 12.952 1.00 80.56 316 ILE A C 1
ATOM 2414 O O . ILE A 1 316 ? 3.843 -2.128 11.920 1.00 80.56 316 ILE A O 1
ATOM 2418 N N . MET A 1 317 ? 2.022 -1.305 12.947 1.00 76.81 317 MET A N 1
ATOM 2419 C CA . MET A 1 317 ? 1.286 -1.026 11.708 1.00 76.81 317 MET A CA 1
ATOM 2420 C C . MET A 1 317 ? 1.983 0.030 10.845 1.00 76.81 317 MET A C 1
ATOM 2422 O O . MET A 1 317 ? 2.039 -0.115 9.631 1.00 76.81 317 MET A O 1
ATOM 2426 N N . SER A 1 318 ? 2.550 1.071 11.462 1.00 69.62 318 SER A N 1
ATOM 2427 C CA . SER A 1 318 ? 3.294 2.118 10.743 1.00 69.62 318 SER A CA 1
ATOM 2428 C C . SER A 1 318 ? 4.652 1.630 10.228 1.00 69.62 318 SER A C 1
ATOM 2430 O O . SER A 1 318 ? 5.214 2.239 9.324 1.00 69.62 318 SER A O 1
ATOM 2432 N N . ALA A 1 319 ? 5.186 0.550 10.804 1.00 65.75 319 ALA A N 1
ATOM 2433 C CA . ALA A 1 319 ? 6.417 -0.095 10.364 1.00 65.75 319 ALA A CA 1
ATOM 2434 C C . ALA A 1 319 ? 6.199 -1.087 9.208 1.00 65.75 319 ALA A C 1
ATOM 2436 O O . ALA A 1 319 ? 7.181 -1.618 8.691 1.00 65.75 319 ALA A O 1
ATOM 2437 N N . ILE A 1 320 ? 4.951 -1.347 8.793 1.00 66.69 320 ILE A N 1
ATOM 2438 C CA . ILE A 1 320 ? 4.673 -2.096 7.564 1.00 66.69 320 ILE A CA 1
ATOM 2439 C C . ILE A 1 320 ? 5.065 -1.186 6.389 1.00 66.69 320 ILE A C 1
ATOM 2441 O O . ILE A 1 320 ? 4.440 -0.138 6.208 1.00 66.69 320 ILE A O 1
ATOM 2445 N N . PRO A 1 321 ? 6.098 -1.534 5.601 1.00 67.06 321 PRO A N 1
ATOM 2446 C CA . PRO A 1 321 ? 6.564 -0.668 4.531 1.00 67.06 321 PRO A CA 1
ATOM 2447 C C . PRO A 1 321 ? 5.465 -0.512 3.483 1.00 67.06 321 PRO A C 1
ATOM 2449 O O . PRO A 1 321 ? 4.874 -1.497 3.018 1.00 67.06 321 PRO A O 1
ATOM 2452 N N . ARG A 1 322 ? 5.190 0.747 3.129 1.00 82.62 322 ARG A N 1
ATOM 2453 C CA . ARG A 1 322 ? 4.278 1.082 2.039 1.00 82.62 322 ARG A CA 1
ATOM 2454 C C . ARG A 1 322 ? 4.890 0.583 0.737 1.00 82.62 322 ARG A C 1
ATOM 2456 O O . ARG A 1 322 ? 6.042 0.887 0.450 1.00 82.62 322 ARG A O 1
ATOM 2463 N N . VAL A 1 323 ? 4.110 -0.143 -0.053 1.00 91.69 323 VAL A N 1
ATOM 2464 C CA . VAL A 1 323 ? 4.559 -0.622 -1.362 1.00 91.69 323 VAL A CA 1
ATOM 2465 C C . VAL A 1 323 ? 4.135 0.384 -2.426 1.00 91.69 323 VAL A C 1
ATOM 2467 O O . VAL A 1 323 ? 2.955 0.710 -2.555 1.00 91.69 323 VAL A O 1
ATOM 2470 N N . MET A 1 324 ? 5.100 0.879 -3.188 1.00 94.69 324 MET A N 1
ATOM 2471 C CA . MET A 1 324 ? 4.895 1.730 -4.355 1.00 94.69 324 MET A CA 1
ATOM 2472 C C . MET A 1 324 ? 4.503 0.885 -5.570 1.00 94.69 324 MET A C 1
ATOM 2474 O O . MET A 1 324 ? 5.087 -0.174 -5.805 1.00 94.69 324 MET A O 1
ATOM 2478 N N . LEU A 1 325 ? 3.530 1.353 -6.356 1.00 96.81 325 LEU A N 1
ATOM 2479 C CA . LEU A 1 325 ? 3.075 0.650 -7.562 1.00 96.81 325 LEU A CA 1
ATOM 2480 C C . LEU A 1 325 ? 3.485 1.401 -8.834 1.00 96.81 325 LEU A C 1
ATOM 2482 O O . LEU A 1 325 ? 3.017 2.510 -9.073 1.00 96.81 325 LEU A O 1
ATOM 2486 N N . LEU A 1 326 ? 4.327 0.790 -9.661 1.00 97.81 326 LEU A N 1
ATOM 2487 C CA . LEU A 1 326 ? 4.609 1.233 -11.024 1.00 97.81 326 LEU A CA 1
ATOM 2488 C C . LEU A 1 326 ? 3.441 0.890 -11.960 1.00 97.81 326 LEU A C 1
ATOM 2490 O O . LEU A 1 326 ? 2.543 0.115 -11.617 1.00 97.81 326 LEU A O 1
ATOM 2494 N N . ASP A 1 327 ? 3.471 1.465 -13.156 1.00 97.81 327 ASP A N 1
ATOM 2495 C CA . ASP A 1 327 ? 2.569 1.118 -14.244 1.00 97.81 327 ASP A CA 1
ATOM 2496 C C . ASP A 1 327 ? 2.847 -0.278 -14.830 1.00 97.81 327 ASP A C 1
ATOM 2498 O O . ASP A 1 327 ? 3.589 -1.093 -14.273 1.00 97.81 327 ASP A O 1
ATOM 2502 N N . GLY A 1 328 ? 2.139 -0.598 -15.914 1.00 96.50 328 GLY A N 1
ATOM 2503 C CA . GLY A 1 328 ? 2.264 -1.855 -16.640 1.00 96.50 328 GLY A CA 1
ATOM 2504 C C . GLY A 1 328 ? 2.966 -1.708 -17.992 1.00 96.50 328 GLY A C 1
ATOM 2505 O O . GLY A 1 328 ? 3.596 -0.700 -18.308 1.00 96.50 328 GLY A O 1
ATOM 2506 N N . GLY A 1 329 ? 2.808 -2.720 -18.846 1.00 94.06 329 GLY A N 1
ATOM 2507 C CA . GLY A 1 329 ? 3.396 -2.741 -20.186 1.00 94.06 329 GLY A CA 1
ATOM 2508 C C . GLY A 1 329 ? 2.724 -1.765 -21.157 1.00 94.06 329 GLY A C 1
ATOM 2509 O O . GLY A 1 329 ? 1.859 -2.177 -21.929 1.00 94.06 329 GLY A O 1
ATOM 2510 N N . THR A 1 330 ? 3.157 -0.499 -21.166 1.00 94.94 330 THR A N 1
ATOM 2511 C CA . THR A 1 330 ? 2.590 0.573 -22.013 1.00 94.94 330 THR A CA 1
ATOM 2512 C C . THR A 1 330 ? 2.520 0.203 -23.499 1.00 94.94 330 THR A C 1
ATOM 2514 O O . THR A 1 330 ? 1.498 0.451 -24.134 1.00 94.94 330 THR A O 1
ATOM 2517 N N . GLY A 1 331 ? 3.559 -0.430 -24.057 1.00 91.81 331 GLY A N 1
ATOM 2518 C CA . GLY A 1 331 ? 3.568 -0.858 -25.463 1.00 91.81 331 GLY A CA 1
ATOM 2519 C C . GLY A 1 331 ? 2.445 -1.840 -25.806 1.00 91.81 331 GLY A C 1
ATOM 2520 O O . GLY A 1 331 ? 1.675 -1.608 -26.733 1.00 91.81 331 GLY A O 1
ATOM 2521 N N . GLU A 1 332 ? 2.288 -2.896 -25.008 1.00 89.75 332 GLU A N 1
ATOM 2522 C CA . GLU A 1 332 ? 1.232 -3.897 -25.215 1.00 89.75 332 GLU A CA 1
ATOM 2523 C C . GLU A 1 332 ? -0.170 -3.317 -25.005 1.00 89.75 332 GLU A C 1
ATOM 2525 O O . GLU A 1 332 ? -1.092 -3.639 -25.754 1.00 89.75 332 GLU A O 1
ATOM 2530 N N . GLU A 1 333 ? -0.330 -2.408 -24.042 1.00 95.19 333 GLU A N 1
ATOM 2531 C CA . GLU A 1 333 ? -1.606 -1.721 -23.822 1.00 95.19 333 GLU A CA 1
ATOM 2532 C C . GLU A 1 333 ? -1.961 -0.778 -24.987 1.00 95.19 333 GLU A C 1
ATOM 2534 O O . GLU A 1 333 ? -3.130 -0.656 -25.361 1.00 95.19 333 GLU A O 1
ATOM 2539 N N . LEU A 1 334 ? -0.969 -0.150 -25.628 1.00 95.44 334 LEU A N 1
ATOM 2540 C CA . LEU A 1 334 ? -1.181 0.618 -26.857 1.00 95.44 334 LEU A CA 1
ATOM 2541 C C . LEU A 1 334 ? -1.687 -0.275 -27.999 1.00 95.44 334 LEU A C 1
ATOM 2543 O O . LEU A 1 334 ? -2.660 0.093 -28.664 1.00 95.44 334 LEU A O 1
ATOM 2547 N N . PHE A 1 335 ? -1.081 -1.448 -28.217 1.00 92.25 335 PHE A N 1
ATOM 2548 C CA . PHE A 1 335 ? -1.536 -2.385 -29.254 1.00 92.25 335 PHE A CA 1
ATOM 2549 C C . PHE A 1 335 ? -2.926 -2.941 -28.952 1.00 92.25 335 PHE A C 1
ATOM 2551 O O . PHE A 1 335 ? -3.776 -2.989 -29.844 1.00 92.25 335 PHE A O 1
ATOM 2558 N N . ALA A 1 336 ? -3.209 -3.274 -27.688 1.00 91.31 336 ALA A N 1
ATOM 2559 C CA . ALA A 1 336 ? -4.534 -3.709 -27.249 1.00 91.31 336 ALA A CA 1
ATOM 2560 C C . ALA A 1 336 ? -5.622 -2.660 -27.542 1.00 91.31 336 ALA A C 1
ATOM 2562 O O . ALA A 1 336 ? -6.781 -3.005 -27.780 1.00 91.31 336 ALA A O 1
ATOM 2563 N N . ARG A 1 337 ? -5.244 -1.376 -27.591 1.00 94.56 337 ARG A N 1
ATOM 2564 C CA . ARG A 1 337 ? -6.126 -0.250 -27.934 1.00 94.56 337 ARG A CA 1
ATOM 2565 C C . ARG A 1 337 ? -6.029 0.214 -29.387 1.00 94.56 337 ARG A C 1
ATOM 2567 O O . ARG A 1 337 ? -6.574 1.266 -29.728 1.00 94.56 337 ARG A O 1
ATOM 2574 N N . GLY A 1 338 ? -5.394 -0.578 -30.247 1.00 91.56 338 GLY A N 1
ATOM 2575 C CA . GLY A 1 338 ? -5.410 -0.388 -31.693 1.00 91.56 338 GLY A CA 1
ATOM 2576 C C . GLY A 1 338 ? -4.290 0.483 -32.257 1.00 91.56 338 GLY A C 1
ATOM 2577 O O . GLY A 1 338 ? -4.431 0.946 -33.390 1.00 91.56 338 GLY A O 1
ATOM 2578 N N . LEU A 1 339 ? -3.192 0.709 -31.522 1.00 92.88 339 LEU A N 1
ATOM 2579 C CA . LEU A 1 339 ? -1.958 1.185 -32.153 1.00 92.88 339 LEU A CA 1
ATOM 2580 C C . LEU A 1 339 ? -1.498 0.131 -33.180 1.00 92.88 339 LEU A C 1
ATOM 2582 O O . LEU A 1 339 ? -1.442 -1.051 -32.836 1.00 92.88 339 LEU A O 1
ATOM 2586 N N . PRO A 1 340 ? -1.180 0.510 -34.428 1.00 87.50 340 PRO A N 1
ATOM 2587 C CA . PRO A 1 340 ? -0.580 -0.418 -35.376 1.00 87.50 340 PRO A CA 1
ATOM 2588 C C . PRO A 1 340 ? 0.764 -0.942 -34.856 1.00 87.50 340 PRO A C 1
ATOM 2590 O O . PRO A 1 340 ? 1.610 -0.160 -34.426 1.00 87.50 340 PRO A O 1
ATOM 2593 N N . ASP A 1 341 ? 0.958 -2.258 -34.913 1.00 80.19 341 ASP A N 1
ATOM 2594 C CA . ASP A 1 341 ? 2.234 -2.901 -34.589 1.00 80.19 341 ASP A CA 1
ATOM 2595 C C . ASP A 1 341 ? 3.256 -2.617 -35.703 1.00 80.19 341 ASP A C 1
ATOM 2597 O O . ASP A 1 341 ? 3.335 -3.330 -36.709 1.00 80.19 341 ASP A O 1
ATOM 2601 N N . ASP A 1 342 ? 3.996 -1.517 -35.552 1.00 77.94 342 ASP A N 1
ATOM 2602 C CA . ASP A 1 342 ? 5.175 -1.225 -36.359 1.00 77.94 342 ASP A CA 1
ATOM 2603 C C . ASP A 1 342 ? 6.357 -2.025 -35.805 1.00 77.94 342 ASP A C 1
ATOM 2605 O O . ASP A 1 342 ? 6.963 -1.662 -34.802 1.00 77.94 342 ASP A O 1
ATOM 2609 N N . ARG A 1 343 ? 6.700 -3.129 -36.469 1.00 72.19 343 ARG A N 1
ATOM 2610 C CA . ARG A 1 343 ? 7.754 -4.051 -36.011 1.00 72.19 343 ARG A CA 1
ATOM 2611 C C . ARG A 1 343 ? 9.167 -3.460 -36.030 1.00 72.19 343 ARG A C 1
ATOM 2613 O O . ARG A 1 343 ? 10.089 -4.126 -35.577 1.00 72.19 343 ARG A O 1
ATOM 2620 N N . CYS A 1 344 ? 9.352 -2.257 -36.576 1.00 75.50 344 CYS A N 1
ATOM 2621 C CA . CYS A 1 344 ? 10.637 -1.570 -36.580 1.00 75.50 344 CYS A CA 1
ATOM 2622 C C . CYS A 1 344 ? 10.799 -0.713 -35.319 1.00 75.50 344 CYS A C 1
ATOM 2624 O O . CYS A 1 344 ? 11.776 -0.863 -34.596 1.00 75.50 344 CYS A O 1
ATOM 2626 N N . ILE A 1 345 ? 9.822 0.154 -35.033 1.00 84.19 345 ILE A N 1
ATOM 2627 C CA . ILE A 1 345 ? 9.912 1.149 -33.945 1.00 84.19 345 ILE A CA 1
ATOM 2628 C C . ILE A 1 345 ? 8.986 0.855 -32.754 1.00 84.19 345 ILE A C 1
ATOM 2630 O O . ILE A 1 345 ? 9.012 1.562 -31.746 1.00 84.19 345 ILE A O 1
ATOM 2634 N N . TRP A 1 346 ? 8.181 -0.202 -32.845 1.00 85.69 346 TRP A N 1
ATOM 2635 C CA . TRP A 1 346 ? 7.318 -0.730 -31.791 1.00 85.69 346 TRP A CA 1
ATOM 2636 C C . TRP A 1 346 ? 6.429 0.357 -31.160 1.00 85.69 346 TRP A C 1
ATOM 2638 O O . TRP A 1 346 ? 5.803 1.152 -31.866 1.00 85.69 346 TRP A O 1
ATOM 2648 N N . SER A 1 347 ? 6.370 0.439 -29.828 1.00 89.44 347 SER A N 1
ATOM 2649 C CA . SER A 1 347 ? 5.563 1.438 -29.119 1.00 89.44 347 SER A CA 1
ATOM 2650 C C . SER A 1 347 ? 6.003 2.887 -29.369 1.00 89.44 347 SER A C 1
ATOM 2652 O O . SER A 1 347 ? 5.223 3.806 -29.098 1.00 89.44 347 SER A O 1
ATOM 2654 N N . ALA A 1 348 ? 7.199 3.123 -29.932 1.00 93.56 348 ALA A N 1
ATOM 2655 C CA . ALA A 1 348 ? 7.632 4.461 -30.328 1.00 93.56 348 ALA A CA 1
ATOM 2656 C C . ALA A 1 348 ? 6.802 5.017 -31.496 1.00 93.56 348 ALA A C 1
ATOM 2658 O O . ALA A 1 348 ? 6.752 6.235 -31.668 1.00 93.56 348 ALA A O 1
ATOM 2659 N N . ALA A 1 349 ? 6.062 4.178 -32.235 1.00 94.06 349 ALA A N 1
ATOM 2660 C CA . ALA A 1 349 ? 5.077 4.642 -33.214 1.00 94.06 349 ALA A CA 1
ATOM 2661 C C . ALA A 1 349 ? 4.061 5.618 -32.591 1.00 94.06 349 ALA A C 1
ATOM 2663 O O . ALA A 1 349 ? 3.678 6.600 -33.227 1.00 94.06 349 ALA A O 1
ATOM 2664 N N . ALA A 1 350 ? 3.699 5.426 -31.314 1.00 95.94 350 ALA A N 1
ATOM 2665 C CA . ALA A 1 350 ? 2.819 6.344 -30.590 1.00 95.94 350 ALA A CA 1
ATOM 2666 C C . ALA A 1 350 ? 3.450 7.715 -30.290 1.00 95.94 350 ALA A C 1
ATOM 2668 O O . ALA A 1 350 ? 2.733 8.629 -29.900 1.00 95.94 350 ALA A O 1
ATOM 2669 N N . LEU A 1 351 ? 4.770 7.863 -30.440 1.00 97.31 351 LEU A N 1
ATOM 2670 C CA . LEU A 1 351 ? 5.496 9.128 -30.298 1.00 97.31 351 LEU A CA 1
ATOM 2671 C C . LEU A 1 351 ? 5.766 9.780 -31.655 1.00 97.31 351 LEU A C 1
ATOM 2673 O O . LEU A 1 351 ? 5.654 11.002 -31.785 1.00 97.31 351 LEU A O 1
ATOM 2677 N N . VAL A 1 352 ? 6.119 8.961 -32.651 1.00 96.31 352 VAL A N 1
ATOM 2678 C CA . VAL A 1 352 ? 6.443 9.395 -34.017 1.00 96.31 352 VAL A CA 1
ATOM 2679 C C . VAL A 1 352 ? 5.220 9.978 -34.723 1.00 96.31 352 VAL A C 1
ATOM 2681 O O . VAL A 1 352 ? 5.329 11.002 -35.400 1.00 96.31 352 VAL A O 1
ATOM 2684 N N . HIS A 1 353 ? 4.057 9.363 -34.519 1.00 95.12 353 HIS A N 1
ATOM 2685 C CA . HIS A 1 353 ? 2.799 9.738 -35.154 1.00 95.12 353 HIS A CA 1
ATOM 2686 C C . HIS A 1 353 ? 1.921 10.551 -34.193 1.00 95.12 353 HIS A C 1
ATOM 2688 O O . HIS A 1 353 ? 1.440 10.044 -33.178 1.00 95.12 353 HIS A O 1
ATOM 2694 N N . GLU A 1 354 ? 1.723 11.834 -34.507 1.00 95.56 354 GLU A N 1
ATOM 2695 C CA . GLU A 1 354 ? 1.004 12.797 -33.658 1.00 95.56 354 GLU A CA 1
ATOM 2696 C C . GLU A 1 354 ? -0.448 12.378 -33.378 1.00 95.56 354 GLU A C 1
ATOM 2698 O O . GLU A 1 354 ? -0.963 12.574 -32.275 1.00 95.56 354 GLU A O 1
ATOM 2703 N N . GLU A 1 355 ? -1.096 11.705 -34.331 1.00 95.94 355 GLU A N 1
ATOM 2704 C CA . GLU A 1 355 ? -2.450 11.167 -34.190 1.00 95.94 355 GLU A CA 1
ATOM 2705 C C . GLU A 1 355 ? -2.598 10.144 -33.048 1.00 95.94 355 GLU A C 1
ATOM 2707 O O . GLU A 1 355 ? -3.712 9.890 -32.579 1.00 95.94 355 GLU A O 1
ATOM 2712 N N . HIS A 1 356 ? -1.491 9.570 -32.568 1.00 97.12 356 HIS A N 1
ATOM 2713 C CA . HIS A 1 356 ? -1.471 8.570 -31.504 1.00 97.12 356 HIS A CA 1
ATOM 2714 C C . HIS A 1 356 ? -1.119 9.143 -30.122 1.00 97.12 356 HIS A C 1
ATOM 2716 O O . HIS A 1 356 ? -1.274 8.439 -29.123 1.00 97.12 356 HIS A O 1
ATOM 2722 N N . HIS A 1 357 ? -0.760 10.428 -30.005 1.00 97.69 357 HIS A N 1
ATOM 2723 C CA . HIS A 1 357 ? -0.394 11.039 -28.713 1.00 97.69 357 HIS A CA 1
ATOM 2724 C C . HIS A 1 357 ? -1.550 10.988 -27.705 1.00 97.69 357 HIS A C 1
ATOM 2726 O O . HIS A 1 357 ? -1.360 10.665 -26.535 1.00 97.69 357 HIS A O 1
ATOM 2732 N N . GLN A 1 358 ? -2.779 11.218 -28.175 1.00 97.81 358 GLN A N 1
ATOM 2733 C CA . GLN A 1 358 ? -3.982 11.105 -27.343 1.00 97.81 358 GLN A CA 1
ATOM 2734 C C . GLN A 1 358 ? -4.291 9.661 -26.932 1.00 97.81 358 GLN A C 1
ATOM 2736 O O . GLN A 1 358 ? -4.912 9.434 -25.895 1.00 97.81 358 GLN A O 1
ATOM 2741 N N . LEU A 1 359 ? -3.891 8.672 -27.737 1.00 98.25 359 LEU A N 1
ATOM 2742 C CA . LEU A 1 359 ? -4.011 7.270 -27.351 1.00 98.25 359 LEU A CA 1
ATOM 2743 C C . LEU A 1 359 ? -3.038 6.945 -26.212 1.00 98.25 359 LEU A C 1
ATOM 2745 O O . LEU A 1 359 ? -3.466 6.355 -25.222 1.00 98.25 359 LEU A O 1
ATOM 2749 N N . LEU A 1 360 ? -1.784 7.394 -26.317 1.00 98.44 360 LEU A N 1
ATOM 2750 C CA . LEU A 1 360 ? -0.773 7.238 -25.269 1.00 98.44 360 LEU A CA 1
ATOM 2751 C C . LEU A 1 360 ? -1.192 7.902 -23.952 1.00 98.44 360 LEU A C 1
ATOM 2753 O O . LEU A 1 360 ? -1.113 7.268 -22.902 1.00 98.44 360 LEU A O 1
ATOM 2757 N N . LEU A 1 361 ? -1.730 9.125 -24.009 1.00 98.38 361 LEU A N 1
ATOM 2758 C CA . LEU A 1 361 ? -2.264 9.805 -22.827 1.00 98.38 361 LEU A CA 1
ATOM 2759 C C . LEU A 1 361 ? -3.327 8.948 -22.121 1.00 98.38 361 LEU A C 1
ATOM 2761 O O . LEU A 1 361 ? -3.228 8.714 -20.920 1.00 98.38 361 LEU A O 1
ATOM 2765 N N . ARG A 1 362 ? -4.291 8.389 -22.869 1.00 98.06 362 ARG A N 1
ATOM 2766 C CA . ARG A 1 362 ? -5.324 7.499 -22.303 1.00 98.06 362 ARG A CA 1
ATOM 2767 C C . ARG A 1 362 ? -4.760 6.203 -21.721 1.00 98.06 362 ARG A C 1
ATOM 2769 O O . ARG A 1 362 ? -5.370 5.642 -20.811 1.00 98.06 362 ARG A O 1
ATOM 2776 N N . VAL A 1 363 ? -3.661 5.681 -22.267 1.00 98.50 363 VAL A N 1
ATOM 2777 C CA . VAL A 1 363 ? -2.980 4.502 -21.709 1.00 98.50 363 VAL A CA 1
ATOM 2778 C C . VAL A 1 363 ? -2.383 4.845 -20.347 1.00 98.50 363 VAL A C 1
ATOM 2780 O O . VAL A 1 363 ? -2.719 4.180 -19.367 1.00 98.50 363 VAL A O 1
ATOM 2783 N N . HIS A 1 364 ? -1.616 5.931 -20.242 1.00 98.56 364 HIS A N 1
ATOM 2784 C CA . HIS A 1 364 ? -1.078 6.385 -18.957 1.00 98.56 364 HIS A CA 1
ATOM 2785 C C . HIS A 1 364 ? -2.186 6.663 -17.931 1.00 98.56 364 HIS A C 1
ATOM 2787 O O . HIS A 1 364 ? -2.127 6.144 -16.817 1.00 98.56 364 HIS A O 1
ATOM 2793 N N . THR A 1 365 ? -3.251 7.381 -18.314 1.00 97.62 365 THR A N 1
ATOM 2794 C CA . THR A 1 365 ? -4.402 7.630 -17.427 1.00 97.62 365 THR A CA 1
ATOM 2795 C C . THR A 1 365 ? -5.023 6.331 -16.915 1.00 97.62 365 THR A C 1
ATOM 2797 O O . THR A 1 365 ? -5.347 6.239 -15.738 1.00 97.62 365 THR A O 1
ATOM 2800 N N . SER A 1 366 ? -5.123 5.289 -17.745 1.00 98.00 366 SER A N 1
ATOM 2801 C CA . SER A 1 366 ? -5.710 4.025 -17.288 1.00 98.00 366 SER A CA 1
ATOM 2802 C C . SER A 1 366 ? -4.866 3.269 -16.261 1.00 98.00 366 SER A C 1
ATOM 2804 O O . SER A 1 366 ? -5.432 2.577 -15.420 1.00 98.00 366 SER A O 1
ATOM 2806 N N . PHE A 1 367 ? -3.538 3.418 -16.276 1.00 98.44 367 PHE A N 1
ATOM 2807 C CA . PHE A 1 367 ? -2.693 2.880 -15.208 1.00 98.44 367 PHE A CA 1
ATOM 2808 C C . PHE A 1 367 ? -2.842 3.684 -13.913 1.00 98.44 367 PHE A C 1
ATOM 2810 O O . PHE A 1 367 ? -2.903 3.094 -12.833 1.00 98.44 367 PHE A O 1
ATOM 2817 N N . LEU A 1 368 ? -2.982 5.011 -14.008 1.00 97.31 368 LEU A N 1
ATOM 2818 C CA . LEU A 1 368 ? -3.288 5.860 -12.852 1.00 97.31 368 LEU A CA 1
ATOM 2819 C C . LEU A 1 368 ? -4.632 5.476 -12.221 1.00 97.31 368 LEU A C 1
ATOM 2821 O O . LEU A 1 368 ? -4.698 5.290 -11.004 1.00 97.31 368 LEU A O 1
ATOM 2825 N N . ASP A 1 369 ? -5.668 5.274 -13.037 1.00 95.31 369 ASP A N 1
ATOM 2826 C CA . ASP A 1 369 ? -6.995 4.818 -12.600 1.00 95.31 369 ASP A CA 1
ATOM 2827 C C . ASP A 1 369 ? -6.955 3.410 -11.989 1.00 95.31 369 ASP A C 1
ATOM 2829 O O . ASP A 1 369 ? -7.684 3.120 -11.041 1.00 95.31 369 ASP A O 1
ATOM 2833 N N . ALA A 1 370 ? -6.064 2.548 -12.484 1.00 95.94 370 ALA A N 1
ATOM 2834 C CA . ALA A 1 370 ? -5.809 1.225 -11.922 1.00 95.94 370 ALA A CA 1
ATOM 2835 C C . ALA A 1 370 ? -5.019 1.255 -10.600 1.00 95.94 370 ALA A C 1
ATOM 2837 O O . ALA A 1 370 ? -4.856 0.219 -9.962 1.00 95.94 370 ALA A O 1
ATOM 2838 N N . GLY A 1 371 ? -4.530 2.417 -10.162 1.00 94.44 371 GLY A N 1
ATOM 2839 C CA . GLY A 1 371 ? -3.840 2.559 -8.882 1.00 94.44 371 GLY A CA 1
ATOM 2840 C C . GLY A 1 371 ? -2.321 2.706 -8.969 1.00 94.44 371 GLY A C 1
ATOM 2841 O O . GLY A 1 371 ? -1.676 2.636 -7.921 1.00 94.44 371 GLY A O 1
ATOM 2842 N N . ALA A 1 372 ? -1.723 2.904 -10.148 1.00 96.75 372 ALA A N 1
ATOM 2843 C CA . ALA A 1 372 ? -0.281 3.149 -10.278 1.00 96.75 372 ALA A CA 1
ATOM 2844 C C . ALA A 1 372 ? 0.123 4.498 -9.655 1.00 96.75 372 ALA A C 1
ATOM 2846 O O . ALA A 1 372 ? -0.520 5.518 -9.905 1.00 96.75 372 ALA A O 1
ATOM 2847 N N . ASP A 1 373 ? 1.171 4.497 -8.834 1.00 96.00 373 ASP A N 1
ATOM 2848 C CA . ASP A 1 373 ? 1.822 5.692 -8.279 1.00 96.00 373 ASP A CA 1
ATOM 2849 C C . ASP A 1 373 ? 2.812 6.321 -9.264 1.00 96.00 373 ASP A C 1
ATOM 2851 O O . ASP A 1 373 ? 3.067 7.520 -9.180 1.00 96.00 373 ASP A O 1
ATOM 2855 N N . PHE A 1 374 ? 3.358 5.529 -10.189 1.00 97.56 374 PHE A N 1
ATOM 2856 C CA . PHE A 1 374 ? 4.340 5.977 -11.172 1.00 97.56 374 PHE A CA 1
ATOM 2857 C C . PHE A 1 374 ? 3.879 5.670 -12.592 1.00 97.56 374 PHE A C 1
ATOM 2859 O O . PHE A 1 374 ? 3.308 4.611 -12.847 1.00 97.56 374 PHE A O 1
ATOM 2866 N N . ILE A 1 375 ? 4.188 6.581 -13.510 1.00 98.50 375 ILE A N 1
ATOM 2867 C CA . ILE A 1 375 ? 4.052 6.389 -14.953 1.00 98.50 375 ILE A CA 1
ATOM 2868 C C . ILE A 1 375 ? 5.429 6.443 -15.601 1.00 98.50 375 ILE A C 1
ATOM 2870 O O . ILE A 1 375 ? 6.163 7.414 -15.415 1.00 98.50 375 ILE A O 1
ATOM 2874 N N . THR A 1 376 ? 5.754 5.438 -16.404 1.00 98.44 376 THR A N 1
ATOM 2875 C CA . THR A 1 376 ? 7.015 5.351 -17.138 1.00 98.44 376 THR A CA 1
ATOM 2876 C C . THR A 1 376 ? 6.875 6.002 -18.515 1.00 98.44 376 THR A C 1
ATOM 2878 O O . THR A 1 376 ? 5.931 5.732 -19.261 1.00 98.44 376 THR A O 1
ATOM 2881 N N . CYS A 1 377 ? 7.808 6.886 -18.886 1.00 98.56 377 CYS A N 1
ATOM 2882 C CA . CYS A 1 377 ? 7.818 7.509 -20.211 1.00 98.56 377 CYS A CA 1
ATOM 2883 C C . CYS A 1 377 ? 7.958 6.450 -21.322 1.00 98.56 377 CYS A C 1
ATOM 2885 O O . CYS A 1 377 ? 8.855 5.613 -21.283 1.00 98.56 377 CYS A O 1
ATOM 2887 N N . ASN A 1 378 ? 7.121 6.523 -22.364 1.00 97.62 378 ASN A N 1
ATOM 2888 C CA . ASN A 1 378 ? 7.095 5.558 -23.478 1.00 97.62 378 ASN A CA 1
ATOM 2889 C C . ASN A 1 378 ? 8.270 5.708 -24.478 1.00 97.62 378 ASN A C 1
ATOM 2891 O O . ASN A 1 378 ? 8.072 5.599 -25.684 1.00 97.62 378 ASN A O 1
ATOM 2895 N N . ASN A 1 379 ? 9.494 5.988 -24.020 1.00 97.19 379 ASN A N 1
ATOM 2896 C CA . ASN A 1 379 ? 10.670 6.161 -24.885 1.00 97.19 379 ASN A CA 1
ATOM 2897 C C . ASN A 1 379 ? 11.581 4.921 -24.976 1.00 97.19 379 ASN A C 1
ATOM 2899 O O . ASN A 1 379 ? 12.686 5.039 -25.498 1.00 97.19 379 ASN A O 1
ATOM 2903 N N . TYR A 1 380 ? 11.124 3.744 -24.528 1.00 95.00 380 TYR A N 1
ATOM 2904 C CA . TYR A 1 380 ? 11.915 2.503 -24.531 1.00 95.00 380 TYR A CA 1
ATOM 2905 C C . TYR A 1 380 ? 12.516 2.163 -25.907 1.00 95.00 380 TYR A C 1
ATOM 2907 O O . TYR A 1 380 ? 13.684 1.810 -26.012 1.00 95.00 380 TYR A O 1
ATOM 2915 N N . GLY A 1 381 ? 11.722 2.294 -26.977 1.00 92.19 381 GLY A N 1
ATOM 2916 C CA . GLY A 1 381 ? 12.156 2.016 -28.353 1.00 92.19 381 GLY A CA 1
ATOM 2917 C C . GLY A 1 381 ? 12.869 3.180 -29.052 1.00 92.19 381 GLY A C 1
ATOM 2918 O O . GLY A 1 381 ? 13.215 3.063 -30.222 1.00 92.19 381 GLY A O 1
ATOM 2919 N N . VAL A 1 382 ? 13.067 4.321 -28.385 1.00 96.19 382 VAL A N 1
ATOM 2920 C CA . VAL A 1 382 ? 13.683 5.516 -28.984 1.00 96.19 382 VAL A CA 1
ATOM 2921 C C . VAL A 1 382 ? 15.191 5.501 -28.718 1.00 96.19 382 VAL A C 1
ATOM 2923 O O . VAL A 1 382 ? 15.719 6.305 -27.951 1.00 96.19 382 VAL A O 1
ATOM 2926 N N . THR A 1 383 ? 15.885 4.542 -29.327 1.00 95.31 383 THR A N 1
ATOM 2927 C CA . THR A 1 383 ? 17.311 4.269 -29.085 1.00 95.31 383 THR A CA 1
ATOM 2928 C C . THR A 1 383 ? 18.089 4.131 -30.397 1.00 95.31 383 THR A C 1
ATOM 2930 O O . THR A 1 383 ? 17.493 3.875 -31.452 1.00 95.31 383 THR A O 1
ATOM 2933 N N . PRO A 1 384 ? 19.429 4.267 -30.372 1.00 93.62 384 PRO A N 1
ATOM 2934 C CA . PRO A 1 384 ? 20.237 4.036 -31.566 1.00 93.62 384 PRO A CA 1
ATOM 2935 C C . PRO A 1 384 ? 20.191 2.577 -32.043 1.00 93.62 384 PRO A C 1
ATOM 2937 O O . PRO A 1 384 ? 20.315 2.345 -33.243 1.00 93.62 384 PRO A O 1
ATOM 2940 N N . GLY A 1 385 ? 19.956 1.601 -31.155 1.00 90.88 385 GLY A N 1
ATOM 2941 C CA . GLY A 1 385 ? 19.767 0.191 -31.527 1.00 90.88 385 GLY A CA 1
ATOM 2942 C C . GLY A 1 385 ? 18.580 -0.050 -32.462 1.00 90.88 385 GLY A C 1
ATOM 2943 O O . GLY A 1 385 ? 18.653 -0.900 -33.345 1.00 90.88 385 GLY A O 1
ATOM 2944 N N . VAL A 1 386 ? 17.523 0.756 -32.323 1.00 90.69 386 VAL A N 1
ATOM 2945 C CA . VAL A 1 386 ? 16.344 0.752 -33.207 1.00 90.69 386 VAL A CA 1
ATOM 2946 C C . VAL A 1 386 ? 16.586 1.552 -34.501 1.00 90.69 386 VAL A C 1
ATOM 2948 O O . VAL A 1 386 ? 15.854 1.414 -35.478 1.00 90.69 386 VAL A O 1
ATOM 2951 N N . GLY A 1 387 ? 17.652 2.357 -34.549 1.00 92.75 387 GLY A N 1
ATOM 2952 C CA . GLY A 1 387 ? 18.053 3.133 -35.724 1.00 92.75 387 GLY A CA 1
ATOM 2953 C C . GLY A 1 387 ? 17.696 4.618 -35.669 1.00 92.75 387 GLY A C 1
ATOM 2954 O O . GLY A 1 387 ? 17.837 5.302 -36.683 1.00 92.75 387 GLY A O 1
ATOM 2955 N N . PHE A 1 388 ? 17.265 5.136 -34.515 1.00 96.12 388 PHE A N 1
ATOM 2956 C CA . PHE A 1 388 ? 17.032 6.570 -34.342 1.00 96.12 388 PHE A CA 1
ATOM 2957 C C . PHE A 1 388 ? 18.349 7.348 -34.239 1.00 96.12 388 PHE A C 1
ATOM 2959 O O . PHE A 1 388 ? 19.274 6.959 -33.524 1.00 96.12 388 PHE A O 1
ATOM 2966 N N . SER A 1 389 ? 18.415 8.485 -34.929 1.00 97.69 389 SER A N 1
ATOM 2967 C CA . SER A 1 389 ? 19.506 9.457 -34.792 1.00 97.69 389 SER A CA 1
ATOM 2968 C C . SER A 1 389 ? 19.414 10.250 -33.483 1.00 97.69 389 SER A C 1
ATOM 2970 O O . SER A 1 389 ? 18.343 10.356 -32.890 1.00 97.69 389 SER A O 1
ATOM 2972 N N . ASP A 1 390 ? 20.508 10.892 -33.057 1.00 98.25 390 ASP A N 1
ATOM 2973 C CA . ASP A 1 390 ? 20.524 11.780 -31.881 1.00 98.25 390 ASP A CA 1
ATOM 2974 C C . ASP A 1 390 ? 19.400 12.838 -31.911 1.00 98.25 390 ASP A C 1
ATOM 2976 O O . ASP A 1 390 ? 18.764 13.105 -30.890 1.00 98.25 390 ASP A O 1
ATOM 2980 N N . GLU A 1 391 ? 19.123 13.432 -33.079 1.00 98.31 391 GLU A N 1
ATOM 2981 C CA . GLU A 1 391 ? 18.059 14.434 -33.244 1.00 98.31 391 GLU A CA 1
ATOM 2982 C C . GLU A 1 391 ? 16.664 13.834 -33.021 1.00 98.31 391 GLU A C 1
ATOM 2984 O O . GLU A 1 391 ? 15.807 14.448 -32.378 1.00 98.31 391 GLU A O 1
ATOM 2989 N N . GLU A 1 392 ? 16.431 12.621 -33.521 1.00 98.19 392 GLU A N 1
ATOM 2990 C CA . GLU A 1 392 ? 15.170 11.905 -33.331 1.00 98.19 392 GLU A CA 1
ATOM 2991 C C . GLU A 1 392 ? 15.006 11.414 -31.895 1.00 98.19 392 GLU A C 1
ATOM 2993 O O . GLU A 1 392 ? 13.906 11.511 -31.349 1.00 98.19 392 GLU A O 1
ATOM 2998 N N . ILE A 1 393 ? 16.096 10.972 -31.259 1.00 98.44 393 ILE A N 1
ATOM 2999 C CA . ILE A 1 393 ? 16.112 10.604 -29.842 1.00 98.44 393 ILE A CA 1
ATOM 3000 C C . ILE A 1 393 ? 15.658 11.789 -28.999 1.00 98.44 393 ILE A C 1
ATOM 3002 O O . ILE A 1 393 ? 14.711 11.648 -28.226 1.00 98.44 393 ILE A O 1
ATOM 3006 N N . VAL A 1 394 ? 16.248 12.972 -29.193 1.00 98.62 394 VAL A N 1
ATOM 3007 C CA . VAL A 1 394 ? 15.825 14.195 -28.490 1.00 98.62 394 VAL A CA 1
ATOM 3008 C C . VAL A 1 394 ? 14.359 14.515 -28.780 1.00 98.62 394 VAL A C 1
ATOM 3010 O O . VAL A 1 394 ? 13.578 14.792 -27.867 1.00 98.62 394 VAL A O 1
ATOM 3013 N N . ARG A 1 395 ? 13.951 14.461 -30.051 1.00 98.50 395 ARG A N 1
ATOM 3014 C CA . ARG A 1 395 ? 12.589 14.817 -30.453 1.00 98.50 395 ARG A CA 1
ATOM 3015 C C . ARG A 1 395 ? 11.541 13.914 -29.803 1.00 98.50 395 ARG A C 1
ATOM 3017 O O . ARG A 1 395 ? 10.620 14.425 -29.166 1.00 98.50 395 ARG A O 1
ATOM 3024 N N . TYR A 1 396 ? 11.640 12.600 -29.985 1.00 98.62 396 TYR A N 1
ATOM 3025 C CA . TYR A 1 396 ? 10.589 11.667 -29.573 1.00 98.62 396 TYR A CA 1
ATOM 3026 C C . TYR A 1 396 ? 10.636 11.363 -28.075 1.00 98.62 396 TYR A C 1
ATOM 3028 O O . TYR A 1 396 ? 9.583 11.249 -27.450 1.00 98.62 396 TYR A O 1
ATOM 3036 N N . THR A 1 397 ? 11.818 11.377 -27.455 1.00 98.62 397 THR A N 1
ATOM 3037 C CA . THR A 1 397 ? 11.935 11.315 -25.989 1.00 98.62 397 THR A CA 1
ATOM 3038 C C . THR A 1 397 ? 11.272 12.531 -25.329 1.00 98.62 397 THR A C 1
ATOM 3040 O O . THR A 1 397 ? 10.553 12.387 -24.341 1.00 98.62 397 THR A O 1
ATOM 3043 N N . GLY A 1 398 ? 11.419 13.728 -25.911 1.00 98.62 398 GLY A N 1
ATOM 3044 C CA . GLY A 1 398 ? 10.731 14.928 -25.426 1.00 98.62 398 GLY A CA 1
ATOM 3045 C C . GLY A 1 398 ? 9.203 14.834 -25.530 1.00 98.62 398 GLY A C 1
ATOM 3046 O O . GLY A 1 398 ? 8.488 15.319 -24.652 1.00 98.62 398 GLY A O 1
ATOM 3047 N N . VAL A 1 399 ? 8.683 14.171 -26.572 1.00 98.69 399 VAL A N 1
ATOM 3048 C CA . VAL A 1 399 ? 7.246 13.863 -26.685 1.00 98.69 399 VAL A CA 1
ATOM 3049 C C . VAL A 1 399 ? 6.813 12.918 -25.562 1.00 98.69 399 VAL A C 1
ATOM 3051 O O . VAL A 1 399 ? 5.809 13.196 -24.909 1.00 98.69 399 VAL A O 1
ATOM 3054 N N . ALA A 1 400 ? 7.575 11.850 -25.307 1.00 98.69 400 ALA A N 1
ATOM 3055 C CA . ALA A 1 400 ? 7.257 10.857 -24.282 1.00 98.69 400 ALA A CA 1
ATOM 3056 C C . ALA A 1 400 ? 7.147 11.482 -22.884 1.00 98.69 400 ALA A C 1
ATOM 3058 O O . ALA A 1 400 ? 6.144 11.281 -22.199 1.00 98.69 400 ALA A O 1
ATOM 3059 N N . GLY A 1 401 ? 8.137 12.296 -22.498 1.00 98.69 401 GLY A N 1
ATOM 3060 C CA . GLY A 1 401 ? 8.130 13.007 -21.219 1.00 98.69 401 GLY A CA 1
ATOM 3061 C C . GLY A 1 401 ? 6.920 13.930 -21.071 1.00 98.69 401 GLY A C 1
ATOM 3062 O O . GLY A 1 401 ? 6.214 13.879 -20.064 1.00 98.69 401 GLY A O 1
ATOM 3063 N N . ARG A 1 402 ? 6.620 14.725 -22.106 1.00 98.75 402 ARG A N 1
ATOM 3064 C CA . ARG A 1 402 ? 5.472 15.642 -22.097 1.00 98.75 402 ARG A CA 1
ATOM 3065 C C . ARG A 1 402 ? 4.140 14.911 -21.924 1.00 98.75 402 ARG A C 1
ATOM 3067 O O . ARG A 1 402 ? 3.339 15.347 -21.104 1.00 98.75 402 ARG A O 1
ATOM 3074 N N . VAL A 1 403 ? 3.902 13.827 -22.667 1.00 98.69 403 VAL A N 1
ATOM 3075 C CA . VAL A 1 403 ? 2.629 13.084 -22.596 1.00 98.69 403 VAL A CA 1
ATOM 3076 C C . VAL A 1 403 ? 2.462 12.399 -21.235 1.00 98.69 403 VAL A C 1
ATOM 3078 O O . VAL A 1 403 ? 1.372 12.439 -20.666 1.00 98.69 403 VAL A O 1
ATOM 3081 N N . ALA A 1 404 ? 3.532 11.826 -20.674 1.00 98.62 404 ALA A N 1
ATOM 3082 C CA . ALA A 1 404 ? 3.495 11.225 -19.341 1.00 98.62 404 ALA A CA 1
ATOM 3083 C C . ALA A 1 404 ? 3.198 12.267 -18.246 1.00 98.62 404 ALA A C 1
ATOM 3085 O O . ALA A 1 404 ? 2.324 12.052 -17.405 1.00 98.62 404 ALA A O 1
ATOM 3086 N N . ARG A 1 405 ? 3.858 13.436 -18.293 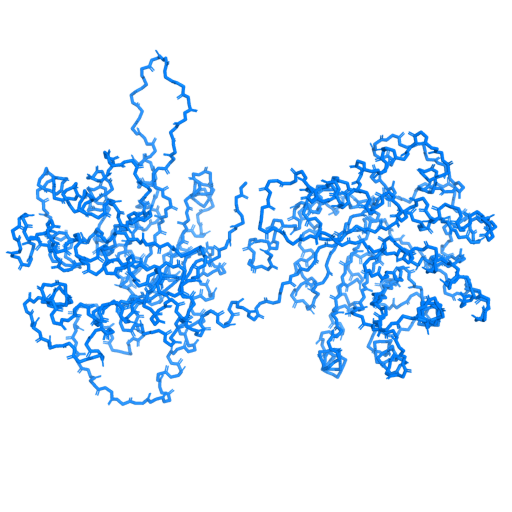1.00 98.56 405 ARG A N 1
ATOM 3087 C CA . ARG A 1 405 ? 3.587 14.540 -17.358 1.00 98.56 405 ARG A CA 1
ATOM 3088 C C . ARG A 1 405 ? 2.162 15.065 -17.481 1.00 98.56 405 ARG A C 1
ATOM 3090 O O . ARG A 1 405 ? 1.497 15.251 -16.465 1.00 98.56 405 ARG A O 1
ATOM 3097 N N . GLU A 1 406 ? 1.686 15.253 -18.709 1.00 98.31 406 GLU A N 1
ATOM 3098 C CA . GLU A 1 406 ? 0.318 15.692 -18.976 1.00 98.31 406 GLU A CA 1
ATOM 3099 C C . GLU A 1 406 ? -0.709 14.723 -18.372 1.00 98.31 406 GLU A C 1
ATOM 3101 O O . GLU A 1 406 ? -1.646 15.173 -17.714 1.00 98.31 406 GLU A O 1
ATOM 3106 N N . ALA A 1 407 ? -0.511 13.408 -18.515 1.00 98.00 407 ALA A N 1
ATOM 3107 C CA . ALA A 1 407 ? -1.395 12.407 -17.921 1.00 98.00 407 ALA A CA 1
ATOM 3108 C C . ALA A 1 407 ? -1.443 12.506 -16.384 1.00 98.00 407 ALA A C 1
ATOM 3110 O O . ALA A 1 407 ? -2.534 12.534 -15.810 1.00 98.00 407 ALA A O 1
ATOM 3111 N N . CYS A 1 408 ? -0.287 12.614 -15.718 1.00 97.62 408 CYS A N 1
ATOM 3112 C CA . CYS A 1 408 ? -0.215 12.750 -14.258 1.00 97.62 408 CYS A CA 1
ATOM 3113 C C . CYS A 1 408 ? -0.857 14.053 -13.752 1.00 97.62 408 CYS A C 1
ATOM 3115 O O . CYS A 1 408 ? -1.600 14.036 -12.765 1.00 97.62 408 CYS A O 1
ATOM 3117 N N . ASP A 1 409 ? -0.610 15.183 -14.418 1.00 96.19 409 ASP A N 1
ATOM 3118 C CA . ASP A 1 409 ? -1.153 16.483 -14.010 1.00 96.19 409 ASP A CA 1
ATOM 3119 C C . ASP A 1 409 ? -2.671 16.582 -14.259 1.00 96.19 409 ASP A C 1
ATOM 3121 O O . ASP A 1 409 ? -3.406 17.085 -13.399 1.00 96.19 409 ASP A O 1
ATOM 3125 N N . GLN A 1 410 ? -3.166 16.052 -15.388 1.00 94.88 410 GLN A N 1
ATOM 3126 C CA . GLN A 1 410 ? -4.606 15.961 -15.655 1.00 94.88 410 GLN A CA 1
ATOM 3127 C C . GLN A 1 410 ? -5.294 15.082 -14.613 1.00 94.88 410 GLN A C 1
ATOM 3129 O O . GLN A 1 410 ? -6.258 15.526 -13.989 1.00 94.88 410 GLN A O 1
ATOM 3134 N N . TRP A 1 411 ? -4.758 13.884 -14.362 1.00 94.38 411 TRP A N 1
ATOM 3135 C CA . TRP A 1 411 ? -5.327 12.953 -13.391 1.00 94.38 411 TRP A CA 1
ATOM 3136 C C . TRP A 1 411 ? -5.386 13.553 -11.984 1.00 94.38 411 TRP A C 1
ATOM 3138 O O . TRP A 1 411 ? -6.421 13.478 -11.328 1.00 94.38 411 TRP A O 1
ATOM 3148 N N . THR A 1 412 ? -4.323 14.236 -11.547 1.00 90.94 412 THR A N 1
ATOM 3149 C CA . THR A 1 412 ? -4.279 14.912 -10.236 1.00 90.94 412 THR A CA 1
ATOM 3150 C C . THR A 1 412 ? -5.370 15.977 -10.100 1.00 90.94 412 THR A C 1
ATOM 3152 O O . THR A 1 412 ? -5.926 16.164 -9.022 1.00 90.94 412 THR A O 1
ATOM 3155 N N . THR A 1 413 ? -5.692 16.676 -11.190 1.00 88.56 413 THR A N 1
ATOM 3156 C CA . THR A 1 413 ? -6.707 17.739 -11.192 1.00 88.56 413 THR A CA 1
ATOM 3157 C C . THR A 1 413 ? -8.131 17.180 -11.225 1.00 88.56 413 THR A C 1
ATOM 3159 O O . THR A 1 413 ? -9.042 17.787 -10.663 1.00 88.56 413 THR A O 1
ATOM 3162 N N . THR A 1 414 ? -8.348 16.048 -11.900 1.00 86.81 414 THR A N 1
ATOM 3163 C CA . THR A 1 414 ? -9.686 15.471 -12.099 1.00 86.81 414 THR A CA 1
ATOM 3164 C C . THR A 1 414 ? -10.058 14.377 -11.104 1.00 86.81 414 THR A C 1
ATOM 3166 O O . THR A 1 414 ? -11.236 14.037 -11.001 1.00 86.81 414 THR A O 1
ATOM 3169 N N . SER A 1 415 ? -9.085 13.795 -10.401 1.00 79.62 415 SER A N 1
ATOM 3170 C CA . SER A 1 415 ? -9.324 12.701 -9.463 1.00 79.62 415 SER A CA 1
ATOM 3171 C C . SER A 1 415 ? -10.151 13.164 -8.262 1.00 79.62 415 SER A C 1
ATOM 3173 O O . SER A 1 415 ? -9.878 14.191 -7.644 1.00 79.62 415 SER A O 1
ATOM 3175 N N . THR A 1 416 ? -11.166 12.374 -7.908 1.00 73.31 416 THR A N 1
ATOM 3176 C CA . THR A 1 416 ? -11.949 12.552 -6.675 1.00 73.31 416 THR A CA 1
ATOM 3177 C C . THR A 1 416 ? -11.336 11.817 -5.483 1.00 73.31 416 THR A C 1
ATOM 3179 O O . THR A 1 416 ? -11.850 11.923 -4.372 1.00 73.31 416 THR A O 1
ATOM 3182 N N . ASP A 1 417 ? -10.275 11.036 -5.705 1.00 66.81 417 ASP A N 1
ATOM 3183 C CA . ASP A 1 417 ? -9.581 10.293 -4.659 1.00 66.81 417 ASP A CA 1
ATOM 3184 C C . ASP A 1 417 ? -8.553 11.193 -3.966 1.00 66.81 417 ASP A C 1
ATOM 3186 O O . ASP A 1 417 ? -7.422 11.357 -4.422 1.00 66.81 417 ASP A O 1
ATOM 3190 N N . THR A 1 418 ? -8.955 11.781 -2.838 1.00 60.50 418 THR A N 1
ATOM 3191 C CA . THR A 1 418 ? -8.099 12.654 -2.023 1.00 60.50 418 THR A CA 1
ATOM 3192 C C . THR A 1 418 ? -7.123 11.883 -1.132 1.00 60.50 418 THR A C 1
ATOM 3194 O O . THR A 1 418 ? -6.374 12.502 -0.379 1.00 60.50 418 THR A O 1
ATOM 3197 N N . THR A 1 419 ? -7.157 10.547 -1.147 1.00 63.97 419 THR A N 1
ATOM 3198 C CA . THR A 1 419 ? -6.317 9.711 -0.274 1.00 63.97 419 THR A CA 1
ATOM 3199 C C . THR A 1 419 ? -4.979 9.354 -0.914 1.00 63.97 419 THR A C 1
ATOM 3201 O O . THR A 1 419 ? -4.025 9.014 -0.211 1.00 63.97 419 THR A O 1
ATOM 3204 N N . ARG A 1 420 ? -4.880 9.459 -2.244 1.00 73.69 420 ARG A N 1
ATOM 3205 C CA . ARG A 1 420 ? -3.669 9.131 -2.995 1.00 73.69 420 ARG A CA 1
ATOM 3206 C C . ARG A 1 420 ? -2.748 10.336 -3.143 1.00 73.69 420 ARG A C 1
ATOM 3208 O O . ARG A 1 420 ? -3.176 11.459 -3.392 1.00 73.69 420 ARG A O 1
ATOM 3215 N N . SER A 1 421 ? -1.451 10.075 -3.002 1.00 78.94 421 SER A N 1
ATOM 3216 C CA . SER A 1 421 ? -0.398 11.046 -3.296 1.00 78.94 421 SER A CA 1
ATOM 3217 C C . SER A 1 421 ? -0.398 11.394 -4.789 1.00 78.94 421 SER A C 1
ATOM 3219 O O . SER A 1 421 ? -0.849 10.595 -5.612 1.00 78.94 421 SER A O 1
ATOM 3221 N N . LYS A 1 422 ? 0.137 12.571 -5.140 1.00 89.25 422 LYS A N 1
ATOM 3222 C CA . LYS A 1 422 ? 0.346 12.952 -6.542 1.00 89.25 422 LYS A CA 1
ATOM 3223 C C . LYS A 1 422 ? 1.192 11.868 -7.242 1.00 89.25 422 LYS A C 1
ATOM 3225 O O . LYS A 1 422 ? 2.253 11.543 -6.707 1.00 89.25 422 LYS A O 1
ATOM 3230 N N . PRO A 1 423 ? 0.759 11.325 -8.395 1.00 94.81 423 PRO A N 1
ATOM 3231 C CA . PRO A 1 423 ? 1.551 10.354 -9.135 1.00 94.81 423 PRO A CA 1
ATOM 3232 C C . PRO A 1 423 ? 2.824 10.984 -9.707 1.00 94.81 423 PRO A C 1
ATOM 3234 O O . PRO A 1 423 ? 2.847 12.166 -10.066 1.00 94.81 423 PRO A O 1
ATOM 3237 N N . MET A 1 424 ? 3.867 10.168 -9.809 1.00 97.56 424 MET A N 1
ATOM 3238 C CA . MET A 1 424 ? 5.194 10.549 -10.282 1.00 97.56 424 MET A CA 1
ATOM 3239 C C . MET A 1 424 ? 5.451 10.054 -11.710 1.00 97.56 424 MET A C 1
ATOM 3241 O O . MET A 1 424 ? 4.859 9.078 -12.170 1.00 97.56 424 MET A O 1
ATOM 3245 N N . VAL A 1 425 ? 6.348 10.726 -12.424 1.00 98.56 425 VAL A N 1
ATOM 3246 C CA . VAL A 1 425 ? 6.782 10.357 -13.776 1.00 98.56 425 VAL A CA 1
ATOM 3247 C C . VAL A 1 425 ? 8.212 9.820 -13.736 1.00 98.56 425 VAL A C 1
ATOM 3249 O O . VAL A 1 425 ? 9.132 10.537 -13.340 1.00 98.56 425 VAL A O 1
ATOM 3252 N N . CYS A 1 426 ? 8.398 8.589 -14.209 1.00 98.19 426 CYS A N 1
ATOM 3253 C CA . CYS A 1 426 ? 9.691 7.933 -14.381 1.00 98.19 426 CYS A CA 1
ATOM 3254 C C . CYS A 1 426 ? 10.219 8.141 -15.803 1.00 98.19 426 CYS A C 1
ATOM 3256 O O . CYS A 1 426 ? 9.608 7.695 -16.777 1.00 98.19 426 CYS A O 1
ATOM 3258 N N . GLY A 1 427 ? 11.392 8.755 -15.935 1.00 98.25 427 GLY A N 1
ATOM 3259 C CA . GLY A 1 427 ? 12.105 8.832 -17.205 1.00 98.25 427 GLY A CA 1
ATOM 3260 C C . GLY A 1 427 ? 12.777 7.510 -17.559 1.00 98.25 427 GLY A C 1
ATOM 3261 O O . GLY A 1 427 ? 13.733 7.126 -16.888 1.00 98.25 427 GLY A O 1
ATOM 3262 N N . SER A 1 428 ? 12.309 6.837 -18.612 1.00 98.38 428 SER A N 1
ATOM 3263 C CA . SER A 1 428 ? 12.891 5.571 -19.072 1.00 98.38 428 SER A CA 1
ATOM 3264 C C . SER A 1 428 ? 14.292 5.791 -19.655 1.00 98.38 428 SER A C 1
ATOM 3266 O O . SER A 1 428 ? 14.485 6.618 -20.552 1.00 98.38 428 SER A O 1
ATOM 3268 N N . LEU A 1 429 ? 15.273 5.043 -19.148 1.00 98.50 429 LEU A N 1
ATOM 3269 C CA . LEU A 1 429 ? 16.616 4.910 -19.715 1.00 98.50 429 LEU A CA 1
ATOM 3270 C C . LEU A 1 429 ? 16.800 3.437 -20.133 1.00 98.50 429 LEU A C 1
ATOM 3272 O O . LEU A 1 429 ? 17.295 2.637 -19.337 1.00 98.50 429 LEU A O 1
ATOM 3276 N N . PRO A 1 430 ? 16.331 3.055 -21.334 1.00 96.75 430 PRO A N 1
ATOM 3277 C CA . PRO A 1 430 ? 16.344 1.670 -21.806 1.00 96.75 430 PRO A CA 1
ATOM 3278 C C . PRO A 1 430 ? 17.745 1.236 -22.273 1.00 96.75 430 PRO A C 1
ATOM 3280 O O . PRO A 1 430 ? 18.599 2.098 -22.502 1.00 96.75 430 PRO A O 1
ATOM 3283 N N . PRO A 1 431 ? 17.971 -0.071 -22.519 1.00 96.81 431 PRO A N 1
ATOM 3284 C CA . PRO A 1 431 ? 19.197 -0.557 -23.142 1.00 96.81 431 PRO A CA 1
ATOM 3285 C C . PRO A 1 431 ? 19.410 0.118 -24.499 1.00 96.81 431 PRO A C 1
ATOM 3287 O O . PRO A 1 431 ? 18.496 0.191 -25.324 1.00 96.81 431 PRO A O 1
ATOM 3290 N N . LEU A 1 432 ? 20.615 0.633 -24.741 1.00 96.69 432 LEU A N 1
ATOM 3291 C CA . LEU A 1 432 ? 20.852 1.513 -25.895 1.00 96.69 432 LEU A CA 1
ATOM 3292 C C . LEU A 1 432 ? 20.902 0.760 -27.229 1.00 96.69 432 LEU A C 1
ATOM 3294 O O . LEU A 1 432 ? 20.587 1.345 -28.268 1.00 96.69 432 LEU A O 1
ATOM 3298 N N . LEU A 1 433 ? 21.318 -0.510 -27.203 1.00 93.56 433 LEU A N 1
ATOM 3299 C CA . LEU A 1 433 ? 21.463 -1.350 -28.393 1.00 93.56 433 LEU A CA 1
ATOM 3300 C C . LEU A 1 433 ? 20.531 -2.568 -28.358 1.00 93.56 433 LEU A C 1
ATOM 3302 O O . LEU A 1 433 ? 19.697 -2.692 -29.247 1.00 93.56 433 LEU A O 1
ATOM 3306 N N . GLU A 1 434 ? 20.650 -3.449 -27.358 1.00 90.75 434 GLU A N 1
ATOM 3307 C CA . GLU A 1 434 ? 19.828 -4.665 -27.249 1.00 90.75 434 GLU A CA 1
ATOM 3308 C C . GLU A 1 434 ? 19.479 -5.036 -25.804 1.00 90.75 434 GLU A C 1
ATOM 3310 O O . GLU A 1 434 ? 20.323 -4.989 -24.911 1.00 90.75 434 GLU A O 1
ATOM 3315 N N . SER A 1 435 ? 18.240 -5.482 -25.580 1.00 88.62 435 SER A N 1
ATOM 3316 C CA . SER A 1 435 ? 17.686 -5.631 -24.227 1.00 88.62 435 SER A CA 1
ATOM 3317 C C . SER A 1 435 ? 18.166 -6.867 -23.464 1.00 88.62 435 SER A C 1
ATOM 3319 O O . SER A 1 435 ? 18.330 -6.823 -22.249 1.00 88.62 435 SER A O 1
ATOM 3321 N N . TYR A 1 436 ? 18.376 -7.991 -24.154 1.00 88.31 436 TYR A N 1
ATOM 3322 C CA . TYR A 1 436 ? 18.681 -9.285 -23.517 1.00 88.31 436 TYR A CA 1
ATOM 3323 C C . TYR A 1 436 ? 20.121 -9.761 -23.746 1.00 88.31 436 TYR A C 1
ATOM 3325 O O . TYR A 1 436 ? 20.490 -10.841 -23.287 1.00 88.31 436 TYR A O 1
ATOM 3333 N N . ARG A 1 437 ? 20.944 -8.958 -24.433 1.00 89.62 437 ARG A N 1
ATOM 3334 C CA . ARG A 1 437 ? 22.293 -9.321 -24.885 1.00 89.62 437 ARG A CA 1
ATOM 3335 C C . ARG A 1 437 ? 23.346 -8.433 -24.230 1.00 89.62 437 ARG A C 1
ATOM 3337 O O . ARG A 1 437 ? 23.664 -7.362 -24.733 1.00 89.62 437 ARG A O 1
ATOM 3344 N N . ALA A 1 438 ? 23.939 -8.922 -23.142 1.00 91.62 438 ALA A N 1
ATOM 3345 C CA . ALA A 1 438 ? 24.996 -8.210 -22.415 1.00 91.62 438 ALA A CA 1
ATOM 3346 C C . ALA A 1 438 ? 26.287 -8.001 -23.231 1.00 91.62 438 ALA A C 1
ATOM 3348 O O . ALA A 1 438 ? 27.114 -7.168 -22.875 1.00 91.62 438 ALA A O 1
ATOM 3349 N N . ASP A 1 439 ? 26.466 -8.741 -24.327 1.00 90.81 439 ASP A N 1
ATOM 3350 C CA . ASP A 1 439 ? 27.563 -8.567 -25.282 1.00 90.81 439 ASP A CA 1
ATOM 3351 C C . ASP A 1 439 ? 27.287 -7.493 -26.349 1.00 90.81 439 ASP A C 1
ATOM 3353 O O . ASP A 1 439 ? 28.198 -7.113 -27.082 1.00 90.81 439 ASP A O 1
ATOM 3357 N N . LYS A 1 440 ? 26.049 -6.994 -26.444 1.00 91.50 440 LYS A N 1
ATOM 3358 C CA . LYS A 1 440 ? 25.631 -5.948 -27.385 1.00 91.50 440 LYS A CA 1
ATOM 3359 C C . LYS A 1 440 ? 25.329 -4.651 -26.627 1.00 91.50 440 LYS A C 1
ATOM 3361 O O . LYS A 1 440 ? 24.200 -4.174 -26.622 1.00 91.50 440 LYS A O 1
ATOM 3366 N N . VAL A 1 441 ? 26.354 -4.075 -26.006 1.00 92.75 441 VAL A N 1
ATOM 3367 C CA . VAL A 1 441 ? 26.305 -2.761 -25.338 1.00 92.75 441 VAL A CA 1
ATOM 3368 C C . VAL A 1 441 ? 27.255 -1.783 -26.041 1.00 92.75 441 VAL A C 1
ATOM 3370 O O . VAL A 1 441 ? 28.232 -2.228 -26.647 1.00 92.75 441 VAL A O 1
ATOM 3373 N N . PRO A 1 442 ? 26.980 -0.466 -26.035 1.00 93.88 442 PRO A N 1
ATOM 3374 C CA . PRO A 1 442 ? 27.874 0.504 -26.660 1.00 93.88 442 PRO A CA 1
ATOM 3375 C C . PRO A 1 442 ? 29.200 0.620 -25.899 1.00 93.88 442 PRO A C 1
ATOM 3377 O O . PRO A 1 442 ? 29.300 0.259 -24.727 1.00 93.88 442 PRO A O 1
ATOM 3380 N N . GLU A 1 443 ? 30.209 1.186 -26.563 1.00 96.38 443 GLU A N 1
ATOM 3381 C CA . GLU A 1 443 ? 31.446 1.600 -25.897 1.00 96.38 443 GLU A CA 1
ATOM 3382 C C . GLU A 1 443 ? 31.143 2.599 -24.775 1.00 96.38 443 GLU A C 1
ATOM 3384 O O . GLU A 1 443 ? 30.294 3.478 -24.934 1.00 96.38 443 GLU A O 1
ATOM 3389 N N . HIS A 1 444 ? 31.872 2.486 -23.661 1.00 97.12 444 HIS A N 1
ATOM 3390 C CA . HIS A 1 444 ? 31.542 3.154 -22.399 1.00 97.12 444 HIS A CA 1
ATOM 3391 C C . HIS A 1 444 ? 31.229 4.653 -22.543 1.00 97.12 444 HIS A C 1
ATOM 3393 O O . HIS A 1 444 ? 30.163 5.114 -22.139 1.00 97.12 444 HIS A O 1
ATOM 3399 N N . ASP A 1 445 ? 32.139 5.420 -23.146 1.00 97.94 445 ASP A N 1
ATOM 3400 C CA . ASP A 1 445 ? 32.001 6.878 -23.238 1.00 97.94 445 ASP A CA 1
ATOM 3401 C C . ASP A 1 445 ? 30.849 7.298 -24.162 1.00 97.94 445 ASP A C 1
ATOM 3403 O O . ASP A 1 445 ? 30.178 8.301 -23.910 1.00 97.94 445 ASP A O 1
ATOM 3407 N N . GLU A 1 446 ? 30.581 6.507 -25.203 1.00 97.94 446 GLU A N 1
ATOM 3408 C CA . GLU A 1 446 ? 29.452 6.738 -26.102 1.00 97.94 446 GLU A CA 1
ATOM 3409 C C . GLU A 1 446 ? 28.124 6.389 -25.423 1.00 97.94 446 GLU A C 1
ATOM 3411 O O . GLU A 1 446 ? 27.159 7.148 -25.523 1.00 97.94 446 GLU A O 1
ATOM 3416 N N . GLY A 1 447 ? 28.086 5.295 -24.658 1.00 98.12 447 GLY A N 1
ATOM 3417 C CA . GLY A 1 447 ? 26.930 4.928 -23.846 1.00 98.12 447 GLY A CA 1
ATOM 3418 C C . GLY A 1 447 ? 26.579 6.007 -22.821 1.00 98.12 447 GLY A C 1
ATOM 3419 O O . GLY A 1 447 ? 25.430 6.443 -22.755 1.00 98.12 447 GLY A O 1
ATOM 3420 N N . VAL A 1 448 ? 27.570 6.516 -22.079 1.00 98.56 448 VAL A N 1
ATOM 3421 C CA . VAL A 1 448 ? 27.379 7.632 -21.131 1.00 98.56 448 VAL A CA 1
ATOM 3422 C C . VAL A 1 448 ? 26.838 8.876 -21.842 1.00 98.56 448 VAL A C 1
ATOM 3424 O O . VAL A 1 448 ? 25.878 9.489 -21.369 1.00 98.56 448 VAL A O 1
ATOM 3427 N N . ARG A 1 449 ? 27.403 9.235 -23.005 1.00 98.25 449 ARG A N 1
ATOM 3428 C CA . ARG A 1 449 ? 26.958 10.388 -23.805 1.00 98.25 449 ARG A CA 1
ATOM 3429 C C . ARG A 1 449 ? 25.489 10.264 -24.221 1.00 98.25 449 ARG A C 1
ATOM 3431 O O . ARG A 1 449 ? 24.748 11.247 -24.115 1.00 98.25 449 ARG A O 1
ATOM 3438 N N . LEU A 1 450 ? 25.077 9.086 -24.687 1.00 98.56 450 LEU A N 1
ATOM 3439 C CA . LEU A 1 450 ? 23.711 8.796 -25.129 1.00 98.56 450 LEU A CA 1
ATOM 3440 C C . LEU A 1 450 ? 22.718 8.788 -23.962 1.00 98.56 450 LEU A C 1
ATOM 3442 O O . LEU A 1 450 ? 21.678 9.442 -24.045 1.00 98.56 450 LEU A O 1
ATOM 3446 N N . TYR A 1 451 ? 23.050 8.147 -22.839 1.00 98.62 451 TYR A N 1
ATOM 3447 C CA . TYR A 1 451 ? 22.213 8.221 -21.638 1.00 98.62 451 TYR A CA 1
ATOM 3448 C C . TYR A 1 451 ? 22.070 9.661 -21.133 1.00 98.62 451 TYR A C 1
ATOM 3450 O O . TYR A 1 451 ? 20.969 10.075 -20.776 1.00 98.62 451 TYR A O 1
ATOM 3458 N N . ALA A 1 452 ? 23.134 10.470 -21.186 1.00 98.25 452 ALA A N 1
ATOM 3459 C CA . ALA A 1 452 ? 23.057 11.888 -20.838 1.00 98.25 452 ALA A CA 1
ATOM 3460 C C . ALA A 1 452 ? 22.168 12.693 -21.802 1.00 98.25 452 ALA A C 1
ATOM 3462 O O . ALA A 1 452 ? 21.514 13.648 -21.380 1.00 98.25 452 ALA A O 1
ATOM 3463 N N . LEU A 1 453 ? 22.127 12.330 -23.090 1.00 98.44 453 LEU A N 1
ATOM 3464 C CA . LEU A 1 453 ? 21.233 12.937 -24.081 1.00 98.44 453 LEU A CA 1
ATOM 3465 C C . LEU A 1 453 ? 19.760 12.660 -23.746 1.00 98.44 453 LEU A C 1
ATOM 3467 O O . LEU A 1 453 ? 18.957 13.598 -23.695 1.00 98.44 453 LEU A O 1
ATOM 3471 N N . ILE A 1 454 ? 19.421 11.397 -23.468 1.00 98.62 454 ILE A N 1
ATOM 3472 C CA . ILE A 1 454 ? 18.065 10.975 -23.081 1.00 98.62 454 ILE A CA 1
ATOM 3473 C C . ILE A 1 454 ? 17.676 11.640 -21.756 1.00 98.62 454 ILE A C 1
ATOM 3475 O O . ILE A 1 454 ? 16.635 12.296 -21.672 1.00 98.62 454 ILE A O 1
ATOM 3479 N N . ALA A 1 455 ? 18.549 11.567 -20.746 1.00 98.19 455 ALA A N 1
ATOM 3480 C CA . ALA A 1 455 ? 18.301 12.146 -19.433 1.00 98.19 455 ALA A CA 1
ATOM 3481 C C . ALA A 1 455 ? 18.059 13.662 -19.511 1.00 98.19 455 ALA A C 1
ATOM 3483 O O . ALA A 1 455 ? 17.023 14.133 -19.040 1.00 98.19 455 ALA A O 1
ATOM 3484 N N . ARG A 1 456 ? 18.929 14.432 -20.188 1.00 97.38 456 ARG A N 1
ATOM 3485 C CA . ARG A 1 456 ? 18.734 15.888 -20.376 1.00 97.38 456 ARG A CA 1
ATOM 3486 C C . ARG A 1 456 ? 17.410 16.222 -21.057 1.00 97.38 456 ARG A C 1
ATOM 3488 O O . ARG A 1 456 ? 16.789 17.221 -20.710 1.00 97.38 456 ARG A O 1
ATOM 3495 N N . THR A 1 457 ? 16.984 15.396 -22.007 1.00 98.38 457 THR A N 1
ATOM 3496 C CA . THR A 1 457 ? 15.726 15.596 -22.734 1.00 98.38 457 THR A CA 1
ATOM 3497 C C . THR A 1 457 ? 14.506 15.377 -21.834 1.00 98.38 457 THR A C 1
ATOM 3499 O O . THR A 1 457 ? 13.535 16.127 -21.926 1.00 98.38 457 THR A O 1
ATOM 3502 N N . LEU A 1 458 ? 14.555 14.378 -20.949 1.00 98.25 458 LEU A N 1
ATOM 3503 C CA . LEU A 1 458 ? 13.464 14.043 -20.026 1.00 98.25 458 LEU A CA 1
ATOM 3504 C C . LEU A 1 458 ? 13.402 14.945 -18.789 1.00 98.25 458 LEU A C 1
ATOM 3506 O O . LEU A 1 458 ? 12.319 15.127 -18.237 1.00 98.25 458 LEU A O 1
ATOM 3510 N N . LYS A 1 459 ? 14.528 15.554 -18.392 1.00 96.50 459 LYS A N 1
ATOM 3511 C CA . LYS A 1 459 ? 14.684 16.408 -17.199 1.00 96.50 459 LYS A CA 1
ATOM 3512 C C . LYS A 1 459 ? 13.494 17.326 -16.867 1.00 96.50 459 LYS A C 1
ATOM 3514 O O . LYS A 1 459 ? 13.076 17.315 -15.716 1.00 96.50 459 LYS A O 1
ATOM 3519 N N . PRO A 1 460 ? 12.920 18.114 -17.799 1.00 96.44 460 PRO A N 1
ATOM 3520 C CA . PRO A 1 460 ? 11.831 19.036 -17.459 1.00 96.44 460 PRO A CA 1
ATOM 3521 C C . PRO A 1 460 ? 10.481 18.353 -17.180 1.00 96.44 460 PRO A C 1
ATOM 3523 O O . PRO A 1 460 ? 9.533 19.037 -16.799 1.00 96.44 460 PRO A O 1
ATOM 3526 N N . PHE A 1 461 ? 10.359 17.042 -17.406 1.00 97.94 461 PHE A N 1
ATOM 3527 C CA . PHE A 1 461 ? 9.091 16.320 -17.334 1.00 97.94 461 PHE A CA 1
ATOM 3528 C C . PHE A 1 461 ? 9.041 15.248 -16.251 1.00 97.94 461 PHE A C 1
ATOM 3530 O O . PHE A 1 461 ? 7.942 14.820 -15.911 1.00 97.94 461 PHE A O 1
ATOM 3537 N N . VAL A 1 462 ? 10.176 14.800 -15.717 1.00 97.62 462 VAL A N 1
ATOM 3538 C CA . VAL A 1 462 ? 10.260 13.598 -14.870 1.00 97.62 462 VAL A CA 1
ATOM 3539 C C . VAL A 1 462 ? 10.530 13.946 -13.411 1.00 97.62 462 VAL A C 1
ATOM 3541 O O . VAL A 1 462 ? 11.139 14.972 -13.126 1.00 97.62 462 VAL A O 1
ATOM 3544 N N . ASP A 1 463 ? 10.053 13.099 -12.503 1.00 96.88 463 ASP A N 1
ATOM 3545 C CA . ASP A 1 463 ? 10.318 13.207 -11.063 1.00 96.88 463 ASP A CA 1
ATOM 3546 C C . ASP A 1 463 ? 11.513 12.331 -10.650 1.00 96.88 463 ASP A C 1
ATOM 3548 O O . ASP A 1 463 ? 12.235 12.659 -9.716 1.00 96.88 463 ASP A O 1
ATOM 3552 N N . CYS A 1 464 ? 11.750 11.232 -11.371 1.00 97.06 464 CYS A N 1
ATOM 3553 C CA . CYS A 1 464 ? 12.909 10.359 -11.200 1.00 97.06 464 CYS A CA 1
ATOM 3554 C C . CYS A 1 464 ? 13.244 9.637 -12.515 1.00 97.06 464 CYS A C 1
ATOM 3556 O O . CYS A 1 464 ? 12.475 9.676 -13.481 1.00 97.06 464 CYS A O 1
ATOM 3558 N N . TYR A 1 465 ? 14.394 8.968 -12.566 1.00 98.50 465 TYR A N 1
ATOM 3559 C CA . TYR A 1 465 ? 14.791 8.124 -13.694 1.00 98.50 465 TYR A CA 1
ATOM 3560 C C . TYR A 1 465 ? 14.638 6.643 -13.376 1.00 98.50 465 TYR A C 1
ATOM 3562 O O . TYR A 1 465 ? 14.882 6.203 -12.253 1.00 98.50 465 TYR A O 1
ATOM 3570 N N . LEU A 1 466 ? 14.297 5.864 -14.397 1.00 98.62 466 LEU A N 1
ATOM 3571 C CA . LEU A 1 466 ? 14.246 4.413 -14.351 1.00 98.62 466 LEU A CA 1
ATOM 3572 C C . LEU A 1 466 ? 15.140 3.858 -15.463 1.00 98.62 466 LEU A C 1
ATOM 3574 O O . LEU A 1 466 ? 14.752 3.822 -16.629 1.00 98.62 466 LEU A O 1
ATOM 3578 N N . ALA A 1 467 ? 16.348 3.435 -15.094 1.00 98.44 467 ALA A N 1
ATOM 3579 C CA . ALA A 1 467 ? 17.248 2.725 -15.990 1.00 98.44 467 ALA A CA 1
ATOM 3580 C C . ALA A 1 467 ? 16.813 1.266 -16.088 1.00 98.44 467 ALA A C 1
ATOM 3582 O O . ALA A 1 467 ? 17.167 0.455 -15.237 1.00 98.44 467 ALA A O 1
ATOM 3583 N N . GLU A 1 468 ? 15.945 0.966 -17.055 1.00 97.38 468 GLU A N 1
ATOM 3584 C CA . GLU A 1 468 ? 15.185 -0.281 -17.087 1.00 97.38 468 GLU A CA 1
ATOM 3585 C C . GLU A 1 468 ? 15.767 -1.364 -17.982 1.00 97.38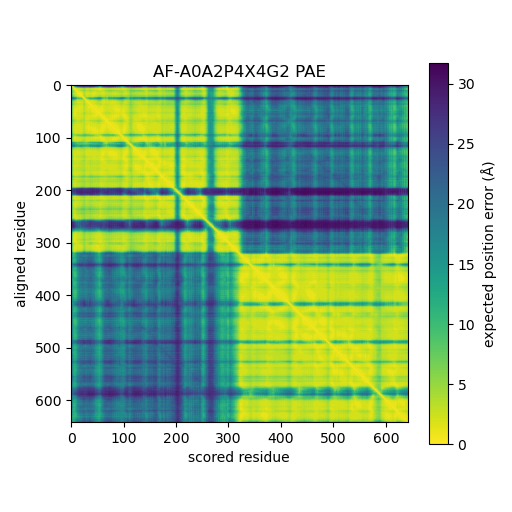 468 GLU A C 1
ATOM 3587 O O . GLU A 1 468 ? 16.356 -1.091 -19.020 1.00 97.38 468 GLU A O 1
ATOM 3592 N N . THR A 1 469 ? 15.485 -2.624 -17.634 1.00 96.44 469 THR A N 1
ATOM 3593 C CA . THR A 1 469 ? 15.800 -3.798 -18.461 1.00 96.44 469 THR A CA 1
ATOM 3594 C C . THR A 1 469 ? 17.292 -3.931 -18.785 1.00 96.44 469 THR A C 1
ATOM 3596 O O . THR A 1 469 ? 17.655 -4.487 -19.816 1.00 96.44 469 THR A O 1
ATOM 3599 N N . LEU A 1 470 ? 18.179 -3.442 -17.919 1.00 97.94 470 LEU A N 1
ATOM 3600 C CA . LEU A 1 470 ? 19.613 -3.511 -18.175 1.00 97.94 470 LEU A CA 1
ATOM 3601 C C . LEU A 1 470 ? 20.120 -4.946 -18.023 1.00 97.94 470 LEU A C 1
ATOM 3603 O O . LEU A 1 470 ? 19.706 -5.692 -17.130 1.00 97.94 470 LEU A O 1
ATOM 3607 N N . SER A 1 471 ? 21.027 -5.343 -18.909 1.00 95.75 471 SER A N 1
ATOM 3608 C CA . SER A 1 471 ? 21.522 -6.721 -18.990 1.00 95.75 471 SER A CA 1
ATOM 3609 C C . SER A 1 471 ? 22.799 -6.964 -18.172 1.00 95.75 471 SER A C 1
ATOM 3611 O O . SER A 1 471 ? 23.150 -8.121 -17.923 1.00 95.75 471 SER A O 1
ATOM 3613 N N . SER A 1 472 ? 23.483 -5.894 -17.743 1.00 97.12 472 SER A N 1
ATOM 3614 C CA . SER A 1 472 ? 24.767 -5.934 -17.031 1.00 97.12 472 SER A CA 1
ATOM 3615 C C . SER A 1 472 ? 24.966 -4.743 -16.085 1.00 97.12 472 SER A C 1
ATOM 3617 O O . SER A 1 472 ? 24.423 -3.657 -16.307 1.00 97.12 472 SER A O 1
ATOM 3619 N N . VAL A 1 473 ? 25.820 -4.906 -15.068 1.00 97.81 473 VAL A N 1
ATOM 3620 C CA . VAL A 1 473 ? 26.227 -3.796 -14.180 1.00 97.81 473 VAL A CA 1
ATOM 3621 C C . VAL A 1 473 ? 27.017 -2.730 -14.936 1.00 97.81 473 VAL A C 1
ATOM 3623 O O . VAL A 1 473 ? 26.955 -1.547 -14.600 1.00 97.81 473 VAL A O 1
ATOM 3626 N N . HIS A 1 474 ? 27.753 -3.127 -15.976 1.00 97.38 474 HIS A N 1
ATOM 3627 C CA . HIS A 1 474 ? 28.503 -2.193 -16.811 1.00 97.38 474 HIS A CA 1
ATOM 3628 C C . HIS A 1 474 ? 27.586 -1.150 -17.460 1.00 97.38 474 HIS A C 1
ATOM 3630 O O . HIS A 1 474 ? 27.856 0.047 -17.374 1.00 97.38 474 HIS A O 1
ATOM 3636 N N . GLU A 1 475 ? 26.466 -1.588 -18.034 1.00 97.56 475 GLU A N 1
ATOM 3637 C CA . GLU A 1 475 ? 25.492 -0.682 -18.641 1.00 97.56 475 GLU A CA 1
ATOM 3638 C C . GLU A 1 475 ? 24.753 0.172 -17.604 1.00 97.56 475 GLU A C 1
ATOM 3640 O O . GLU A 1 475 ? 24.555 1.367 -17.824 1.00 97.56 475 GLU A O 1
ATOM 3645 N N . ALA A 1 476 ? 24.459 -0.383 -16.424 1.00 98.06 476 ALA A N 1
ATOM 3646 C CA . ALA A 1 476 ? 23.894 0.386 -15.312 1.00 98.06 476 ALA A CA 1
ATOM 3647 C C . ALA A 1 476 ? 24.785 1.559 -14.890 1.00 98.06 476 ALA A C 1
ATOM 3649 O O . ALA A 1 476 ? 24.297 2.667 -14.665 1.00 98.06 476 ALA A O 1
ATOM 3650 N N . LYS A 1 477 ? 26.105 1.348 -14.840 1.00 98.00 477 LYS A N 1
ATOM 3651 C CA . LYS A 1 477 ? 27.067 2.420 -14.552 1.00 98.00 477 LYS A CA 1
ATOM 3652 C C . LYS A 1 477 ? 27.058 3.500 -15.632 1.00 98.00 477 LYS A C 1
ATOM 3654 O O . LYS A 1 477 ? 27.121 4.678 -15.288 1.00 98.00 477 LYS A O 1
ATOM 3659 N N . MET A 1 478 ? 26.929 3.125 -16.909 1.00 98.31 478 MET A N 1
ATOM 3660 C CA . MET A 1 478 ? 26.806 4.100 -18.000 1.00 98.31 478 MET A CA 1
ATOM 3661 C C . MET A 1 478 ? 25.550 4.965 -17.848 1.00 98.31 478 MET A C 1
ATOM 3663 O O . MET A 1 478 ? 25.634 6.185 -17.988 1.00 98.31 478 MET A O 1
ATOM 3667 N N . ALA A 1 479 ? 24.409 4.355 -17.513 1.00 98.25 479 ALA A N 1
ATOM 3668 C CA . ALA A 1 479 ? 23.158 5.074 -17.287 1.00 98.25 479 ALA A CA 1
ATOM 3669 C C . ALA A 1 479 ? 23.262 6.053 -16.106 1.00 98.25 479 ALA A C 1
ATOM 3671 O O . ALA A 1 479 ? 22.932 7.230 -16.256 1.00 98.25 479 ALA A O 1
ATOM 3672 N N . LEU A 1 480 ? 23.797 5.603 -14.964 1.00 98.00 480 LEU A N 1
ATOM 3673 C CA . LEU A 1 480 ? 24.010 6.441 -13.776 1.00 98.00 480 LEU A CA 1
ATOM 3674 C C . LEU A 1 480 ? 24.931 7.637 -14.072 1.00 98.00 480 LEU A C 1
ATOM 3676 O O . LEU A 1 480 ? 24.611 8.772 -13.721 1.00 98.00 480 LEU A O 1
ATOM 3680 N N . LEU A 1 481 ? 26.052 7.407 -14.763 1.00 97.56 481 LEU A N 1
ATOM 3681 C CA . LEU A 1 481 ? 26.967 8.476 -15.178 1.00 97.56 481 LEU A CA 1
ATOM 3682 C C . LEU A 1 481 ? 26.305 9.447 -16.164 1.00 97.56 481 LEU A C 1
ATOM 3684 O O . LEU A 1 481 ? 26.513 10.658 -16.069 1.00 97.56 481 LEU A O 1
ATOM 3688 N N . GLY A 1 482 ? 25.488 8.933 -17.086 1.00 97.62 482 GLY A N 1
ATOM 3689 C CA . GLY A 1 482 ? 24.730 9.748 -18.029 1.00 97.62 482 GLY A CA 1
ATOM 3690 C C . GLY A 1 482 ? 23.743 10.680 -17.322 1.00 97.62 482 GLY A C 1
ATOM 3691 O O . GLY A 1 482 ? 23.696 11.875 -17.624 1.00 97.62 482 GLY A O 1
ATOM 3692 N N . VAL A 1 483 ? 23.013 10.168 -16.325 1.00 97.56 483 VAL A N 1
ATOM 3693 C CA . VAL A 1 483 ? 22.134 10.987 -15.476 1.00 97.56 483 VAL A CA 1
ATOM 3694 C C . VAL A 1 483 ? 22.942 12.026 -14.704 1.00 97.56 483 VAL A C 1
ATOM 3696 O O . VAL A 1 483 ? 22.584 13.200 -14.745 1.00 97.56 483 VAL A O 1
ATOM 3699 N N . GLN A 1 484 ? 24.063 11.648 -14.081 1.00 95.12 484 GLN A N 1
ATOM 3700 C CA . GLN A 1 484 ? 24.920 12.598 -13.365 1.00 95.12 484 GLN A CA 1
ATOM 3701 C C . GLN A 1 484 ? 25.374 13.749 -14.277 1.00 95.12 484 GLN A C 1
ATOM 3703 O O . GLN A 1 484 ? 25.283 14.916 -13.905 1.00 95.12 484 GLN A O 1
ATOM 3708 N N . GLN A 1 485 ? 25.785 13.446 -15.513 1.00 95.19 485 GLN A N 1
ATOM 3709 C CA . GLN A 1 485 ? 26.164 14.466 -16.493 1.00 95.19 485 GLN A CA 1
ATOM 3710 C C . GLN A 1 485 ? 24.981 15.358 -16.912 1.00 95.19 485 GLN A C 1
ATOM 3712 O O . GLN A 1 485 ? 25.169 16.530 -17.233 1.00 95.19 485 GLN A O 1
ATOM 3717 N N . ALA A 1 486 ? 23.756 14.830 -16.939 1.00 93.25 486 ALA A N 1
ATOM 3718 C CA . ALA A 1 486 ? 22.546 15.611 -17.204 1.00 93.25 486 ALA A CA 1
ATOM 3719 C C . ALA A 1 486 ? 22.112 16.494 -16.014 1.00 93.25 486 ALA A C 1
ATOM 3721 O O . ALA A 1 486 ? 21.319 17.431 -16.183 1.00 93.25 486 ALA A O 1
ATOM 3722 N N . TRP A 1 487 ? 22.619 16.196 -14.816 1.00 87.44 487 TRP A N 1
ATOM 3723 C CA . TRP A 1 487 ? 22.196 16.789 -13.548 1.00 87.44 487 TRP A CA 1
ATOM 3724 C C . TRP A 1 487 ? 23.272 17.621 -12.835 1.00 87.44 487 TRP A C 1
ATOM 3726 O O . TRP A 1 487 ? 23.003 18.175 -11.777 1.00 87.44 487 TRP A O 1
ATOM 3736 N N . SER A 1 488 ? 24.451 17.798 -13.437 1.00 80.75 488 SER A N 1
ATOM 3737 C CA . SER A 1 488 ? 25.621 18.447 -12.816 1.00 80.75 488 SER A CA 1
ATOM 3738 C C . SER A 1 488 ? 25.464 19.937 -12.461 1.00 80.75 488 SER A C 1
ATOM 3740 O O . SER A 1 488 ? 26.369 20.526 -11.881 1.00 80.75 488 SER A O 1
ATOM 3742 N N . GLU A 1 489 ? 24.364 20.583 -12.855 1.00 77.94 489 GLU A N 1
ATOM 3743 C CA . GLU A 1 489 ? 24.097 22.016 -12.616 1.00 77.94 489 GLU A CA 1
ATOM 3744 C C . GLU A 1 489 ? 22.889 22.258 -11.692 1.00 77.94 489 GLU A C 1
ATOM 3746 O O . GLU A 1 489 ? 22.417 23.387 -11.563 1.00 77.94 489 GLU A O 1
ATOM 3751 N N . THR A 1 490 ? 22.350 21.207 -11.072 1.00 78.00 490 THR A N 1
ATOM 3752 C CA . THR A 1 490 ? 21.189 21.286 -10.174 1.00 78.00 490 THR A CA 1
ATOM 3753 C C . THR A 1 490 ? 21.593 21.035 -8.724 1.00 78.00 490 THR A C 1
ATOM 3755 O O . THR A 1 490 ? 22.453 20.205 -8.460 1.00 78.00 490 THR A O 1
ATOM 3758 N N . GLU A 1 491 ? 20.990 21.776 -7.787 1.00 76.94 491 GLU A N 1
ATOM 3759 C CA . GLU A 1 491 ? 21.316 21.679 -6.352 1.00 76.94 491 GLU A CA 1
ATOM 3760 C C . GLU A 1 491 ? 20.810 20.377 -5.710 1.00 76.94 491 GLU A C 1
ATOM 3762 O O . GLU A 1 491 ? 21.390 19.914 -4.731 1.00 76.94 491 GLU A O 1
ATOM 3767 N N . GLU A 1 492 ? 19.748 19.783 -6.261 1.00 79.56 492 GLU A N 1
ATOM 3768 C CA . GLU A 1 492 ? 19.178 18.520 -5.785 1.00 79.56 492 GLU A CA 1
ATOM 3769 C C . GLU A 1 492 ? 19.690 17.333 -6.617 1.00 79.56 492 GLU A C 1
ATOM 3771 O O . GLU A 1 492 ? 19.734 17.433 -7.853 1.00 79.56 492 GLU A O 1
ATOM 3776 N N . PRO A 1 493 ? 20.056 16.208 -5.972 1.00 83.44 493 PRO A N 1
ATOM 3777 C CA . PRO A 1 493 ? 20.514 15.014 -6.670 1.00 83.44 493 PRO A CA 1
ATOM 3778 C C . PRO A 1 493 ? 19.385 14.416 -7.519 1.00 83.44 493 PRO A C 1
ATOM 3780 O O . PRO A 1 493 ? 18.218 14.438 -7.136 1.00 83.44 493 PRO A O 1
ATOM 3783 N N . ALA A 1 494 ? 19.726 13.852 -8.680 1.00 91.25 494 ALA A N 1
ATOM 3784 C CA . ALA A 1 494 ? 18.761 13.067 -9.446 1.00 91.25 494 ALA A CA 1
ATOM 3785 C C . ALA A 1 494 ? 18.517 11.723 -8.759 1.00 91.25 494 ALA A C 1
ATOM 3787 O O . ALA A 1 494 ? 19.469 10.980 -8.507 1.00 91.25 494 ALA A O 1
ATOM 3788 N N . GLU A 1 495 ? 17.249 11.385 -8.540 1.00 95.38 495 GLU A N 1
ATOM 3789 C CA . GLU A 1 495 ? 16.843 10.056 -8.091 1.00 95.38 495 GLU A CA 1
ATOM 3790 C C . GLU A 1 495 ? 16.816 9.077 -9.272 1.00 95.38 495 GLU A C 1
ATOM 3792 O O . GLU A 1 495 ? 16.177 9.330 -10.301 1.00 95.38 495 GLU A O 1
ATOM 3797 N N . VAL A 1 496 ? 17.492 7.936 -9.121 1.00 98.06 496 VAL A N 1
ATOM 3798 C CA . VAL A 1 496 ? 17.568 6.889 -10.144 1.00 98.06 496 VAL A CA 1
ATOM 3799 C C . VAL A 1 496 ? 17.201 5.535 -9.549 1.00 98.06 496 VAL A C 1
ATOM 3801 O O . VAL A 1 496 ? 17.768 5.090 -8.552 1.00 98.06 496 VAL A O 1
ATOM 3804 N N . MET A 1 497 ? 16.272 4.846 -10.202 1.00 98.50 497 MET A N 1
ATOM 3805 C CA . MET A 1 497 ? 16.017 3.422 -10.020 1.00 98.50 497 MET A CA 1
ATOM 3806 C C . MET A 1 497 ? 16.734 2.654 -11.127 1.00 98.50 497 MET A C 1
ATOM 3808 O O . MET A 1 497 ? 16.641 3.024 -12.298 1.00 98.50 497 MET A O 1
ATOM 3812 N N . VAL A 1 498 ? 17.429 1.577 -10.776 1.00 98.62 498 VAL A N 1
ATOM 3813 C CA . VAL A 1 498 ? 18.108 0.715 -11.751 1.00 98.62 498 VAL A CA 1
ATOM 3814 C C . VAL A 1 498 ? 17.411 -0.633 -11.769 1.00 98.62 498 VAL A C 1
ATOM 3816 O O . VAL A 1 498 ? 17.303 -1.287 -10.734 1.00 98.62 498 VAL A O 1
ATOM 3819 N N . SER A 1 499 ? 16.932 -1.044 -12.940 1.00 98.38 499 SER A N 1
ATOM 3820 C CA . SER A 1 499 ? 16.234 -2.305 -13.133 1.00 98.38 499 SER A CA 1
ATOM 3821 C C . SER A 1 499 ? 16.979 -3.241 -14.073 1.00 98.38 499 SER A C 1
ATOM 3823 O O . SER A 1 499 ? 17.407 -2.840 -15.155 1.00 98.38 499 SER A O 1
ATOM 3825 N N . PHE A 1 500 ? 17.079 -4.508 -13.678 1.00 98.50 500 PHE A N 1
ATOM 3826 C CA . PHE A 1 500 ? 17.803 -5.535 -14.419 1.00 98.50 500 PHE A CA 1
ATOM 3827 C C . PHE A 1 500 ? 16.876 -6.600 -14.998 1.00 98.50 500 PHE A C 1
ATOM 3829 O O . PHE A 1 500 ? 15.923 -7.036 -14.344 1.00 98.50 500 PHE A O 1
ATOM 3836 N N . THR A 1 501 ? 17.210 -7.079 -16.199 1.00 96.94 501 THR A N 1
ATOM 3837 C CA . THR A 1 501 ? 16.642 -8.320 -16.737 1.00 96.94 501 THR A CA 1
ATOM 3838 C C . THR A 1 501 ? 17.492 -9.528 -16.345 1.00 96.94 501 THR A C 1
ATOM 3840 O O . THR A 1 501 ? 18.725 -9.482 -16.313 1.00 96.94 501 THR A O 1
ATOM 3843 N N . LEU A 1 502 ? 16.814 -10.629 -16.033 1.00 96.38 502 LEU A N 1
ATOM 3844 C CA . LEU A 1 502 ? 17.384 -11.838 -15.464 1.00 96.38 502 LEU A CA 1
ATOM 3845 C C . LEU A 1 502 ? 17.283 -13.008 -16.440 1.00 96.38 502 LEU A C 1
ATOM 3847 O O . LEU A 1 502 ? 16.333 -13.126 -17.222 1.00 96.38 502 LEU A O 1
ATOM 3851 N N . ASN A 1 503 ? 18.244 -13.922 -16.350 1.00 94.06 503 ASN A N 1
ATOM 3852 C CA . ASN A 1 503 ? 18.136 -15.243 -16.958 1.00 94.06 503 ASN A CA 1
ATOM 3853 C C . ASN A 1 503 ? 17.276 -16.187 -16.093 1.00 94.06 503 ASN A C 1
ATOM 3855 O O . ASN A 1 503 ? 16.865 -15.867 -14.976 1.00 94.06 503 ASN A O 1
ATOM 3859 N N . SER A 1 504 ? 17.022 -17.400 -16.590 1.00 90.38 504 SER A N 1
ATOM 3860 C CA . SER A 1 504 ? 16.182 -18.401 -15.903 1.00 90.38 504 SER A CA 1
ATOM 3861 C C . SER A 1 504 ? 16.693 -18.844 -14.518 1.00 90.38 504 SER A C 1
ATOM 3863 O O . SER A 1 504 ? 15.937 -19.422 -13.726 1.00 90.38 504 SER A O 1
ATOM 3865 N N . GLN A 1 505 ? 17.966 -18.584 -14.204 1.00 92.12 505 GLN A N 1
ATOM 3866 C CA . GLN A 1 505 ? 18.577 -18.894 -12.911 1.00 92.12 505 GLN A CA 1
ATOM 3867 C C . GLN A 1 505 ? 18.451 -17.751 -11.897 1.00 92.12 505 GLN A C 1
ATOM 3869 O O . GLN A 1 505 ? 18.833 -17.942 -10.750 1.00 92.12 505 GLN A O 1
ATOM 3874 N N . GLY A 1 506 ? 17.879 -16.603 -12.275 1.00 94.94 506 GLY A N 1
ATOM 3875 C CA . GLY A 1 506 ? 17.798 -15.431 -11.397 1.00 94.94 506 GLY A CA 1
ATOM 3876 C C . GLY A 1 506 ? 19.119 -14.663 -11.293 1.00 94.94 506 GLY A C 1
ATOM 3877 O O . GLY A 1 506 ? 19.341 -13.966 -10.313 1.00 94.94 506 GLY A O 1
ATOM 3878 N N . ARG A 1 507 ? 20.012 -14.810 -12.280 1.00 96.69 507 ARG A N 1
ATOM 3879 C CA . ARG A 1 507 ? 21.224 -13.989 -12.448 1.00 96.69 507 ARG A CA 1
ATOM 3880 C C . ARG A 1 507 ? 20.971 -12.914 -13.498 1.00 96.69 507 ARG A C 1
ATOM 3882 O O . ARG A 1 507 ? 20.068 -13.084 -14.322 1.00 96.69 507 ARG A O 1
ATOM 3889 N N . LEU A 1 508 ? 21.784 -11.859 -13.521 1.00 97.19 508 LEU A N 1
ATOM 3890 C CA . LEU A 1 508 ? 21.773 -10.908 -14.639 1.00 97.19 508 LEU A CA 1
ATOM 3891 C C . LEU A 1 508 ? 22.044 -11.651 -15.958 1.00 97.19 508 LEU A C 1
ATOM 3893 O O . LEU A 1 508 ? 22.655 -12.724 -15.971 1.00 97.19 508 LEU A O 1
ATOM 3897 N N . ARG A 1 509 ? 21.607 -11.091 -17.089 1.00 95.00 509 ARG A N 1
ATOM 3898 C CA . ARG A 1 509 ? 21.872 -11.689 -18.414 1.00 95.00 509 ARG A CA 1
ATOM 3899 C C . ARG A 1 509 ? 23.366 -11.752 -18.759 1.00 95.00 509 ARG A C 1
ATOM 3901 O O . ARG A 1 509 ? 23.770 -12.640 -19.500 1.00 95.00 509 ARG A O 1
ATOM 3908 N N . SER A 1 510 ? 24.190 -10.900 -18.154 1.00 95.50 510 SER A N 1
ATOM 3909 C CA . SER A 1 510 ? 25.659 -10.988 -18.155 1.00 95.50 510 SER A CA 1
ATOM 3910 C C . SER A 1 510 ? 26.233 -12.175 -17.363 1.00 95.50 510 SER A C 1
ATOM 3912 O O . SER A 1 510 ? 27.423 -12.468 -17.471 1.00 95.50 510 SER A O 1
ATOM 3914 N N . GLY A 1 511 ? 25.413 -12.858 -16.560 1.00 95.75 511 GLY A N 1
ATOM 3915 C CA . GLY A 1 511 ? 25.819 -13.921 -15.640 1.00 95.75 511 GLY A CA 1
ATOM 3916 C C . GLY A 1 511 ? 26.220 -13.435 -14.244 1.00 95.75 511 GLY A C 1
ATOM 3917 O O . GLY A 1 511 ? 26.508 -14.269 -13.388 1.00 95.75 511 GLY A O 1
ATOM 3918 N N . GLU A 1 512 ? 26.222 -12.121 -14.002 1.00 97.56 512 GLU A N 1
ATOM 3919 C CA . GLU A 1 512 ? 26.567 -11.531 -12.704 1.00 97.56 512 GLU A CA 1
ATOM 3920 C C . GLU A 1 512 ? 25.585 -11.959 -11.597 1.00 97.56 512 GLU A C 1
ATOM 3922 O O . GLU A 1 512 ? 24.373 -12.099 -11.815 1.00 97.56 512 GLU A O 1
ATOM 3927 N N . ASP A 1 513 ? 26.135 -12.180 -10.402 1.00 97.81 513 ASP A N 1
ATOM 3928 C CA . ASP A 1 513 ? 25.392 -12.485 -9.182 1.00 97.81 513 ASP A CA 1
ATOM 3929 C C . ASP A 1 513 ? 24.633 -11.257 -8.664 1.00 97.81 513 ASP A C 1
ATOM 3931 O O . ASP A 1 513 ? 25.125 -10.133 -8.759 1.00 97.81 513 ASP A O 1
ATOM 3935 N N . VAL A 1 514 ? 23.421 -11.452 -8.136 1.00 98.00 514 VAL A N 1
ATOM 3936 C CA . VAL A 1 514 ? 22.553 -10.338 -7.720 1.00 98.00 514 VAL A CA 1
ATOM 3937 C C . VAL A 1 514 ? 23.024 -9.665 -6.430 1.00 98.00 514 VAL A C 1
ATOM 3939 O O . VAL A 1 514 ? 22.858 -8.452 -6.299 1.00 98.00 514 VAL A O 1
ATOM 3942 N N . CYS A 1 515 ? 23.652 -10.405 -5.511 1.00 97.88 515 CYS A N 1
ATOM 3943 C CA . CYS A 1 515 ? 24.224 -9.848 -4.288 1.00 97.88 515 CYS A CA 1
ATOM 3944 C C . CYS A 1 515 ? 25.509 -9.075 -4.596 1.00 97.88 515 CYS A C 1
ATOM 3946 O O . CYS A 1 515 ? 25.666 -7.941 -4.135 1.00 97.88 515 CYS A O 1
ATOM 3948 N N . ASP A 1 516 ? 26.387 -9.641 -5.431 1.00 97.88 516 ASP A N 1
ATOM 3949 C CA . ASP A 1 516 ? 27.605 -8.953 -5.877 1.00 97.88 516 ASP A CA 1
ATOM 3950 C C . ASP A 1 516 ? 27.266 -7.689 -6.681 1.00 97.88 516 ASP A C 1
ATOM 3952 O O . ASP A 1 516 ? 27.857 -6.631 -6.455 1.00 97.88 516 ASP A O 1
ATOM 3956 N N . MET A 1 517 ? 26.268 -7.769 -7.570 1.00 97.62 517 MET A N 1
ATOM 3957 C CA . MET A 1 517 ? 25.742 -6.618 -8.307 1.00 97.62 517 MET A CA 1
ATOM 3958 C C . MET A 1 517 ? 25.262 -5.517 -7.360 1.00 97.62 517 MET A C 1
ATOM 3960 O O . MET A 1 517 ? 25.644 -4.357 -7.535 1.00 97.62 517 MET A O 1
ATOM 3964 N N . ALA A 1 518 ? 24.460 -5.863 -6.348 1.00 97.69 518 ALA A N 1
ATOM 3965 C CA . ALA A 1 518 ? 23.924 -4.882 -5.413 1.00 97.69 518 ALA A CA 1
ATOM 3966 C C . ALA A 1 518 ? 25.050 -4.172 -4.649 1.00 97.69 518 ALA A C 1
ATOM 3968 O O . ALA A 1 518 ? 25.079 -2.942 -4.596 1.00 97.69 518 ALA A O 1
ATOM 3969 N N . GLN A 1 519 ? 26.022 -4.922 -4.122 1.00 96.94 519 GLN A N 1
ATOM 3970 C CA . GLN A 1 519 ? 27.172 -4.343 -3.420 1.00 96.94 519 GLN A CA 1
ATOM 3971 C C . GLN A 1 519 ? 28.017 -3.455 -4.340 1.00 96.94 519 GLN A C 1
ATOM 3973 O O . GLN A 1 519 ? 28.450 -2.372 -3.938 1.00 96.94 519 GLN A O 1
ATOM 3978 N N . GLU A 1 520 ? 28.227 -3.873 -5.588 1.00 97.12 520 GLU A N 1
ATOM 3979 C CA . GLU A 1 520 ? 28.997 -3.099 -6.556 1.00 97.12 520 GLU A CA 1
ATOM 3980 C C . GLU A 1 520 ? 28.304 -1.784 -6.931 1.00 97.12 520 GLU A C 1
ATOM 3982 O O . GLU A 1 520 ? 28.974 -0.753 -7.023 1.00 97.12 520 GLU A O 1
ATOM 3987 N N . LEU A 1 521 ? 26.978 -1.782 -7.101 1.00 97.31 521 LEU A N 1
ATOM 3988 C CA . LEU A 1 521 ? 26.217 -0.553 -7.336 1.00 97.31 521 LEU A CA 1
ATOM 3989 C C . LEU A 1 521 ? 26.247 0.387 -6.128 1.00 97.31 521 LEU A C 1
ATOM 3991 O O . LEU A 1 521 ? 26.448 1.589 -6.303 1.00 97.31 521 LEU A O 1
ATOM 3995 N N . LEU A 1 522 ? 26.094 -0.137 -4.909 1.00 96.38 522 LEU A N 1
ATOM 3996 C CA . LEU A 1 522 ? 26.176 0.668 -3.685 1.00 96.38 522 LEU A CA 1
ATOM 3997 C C . LEU A 1 522 ? 27.556 1.320 -3.532 1.00 96.38 522 LEU A C 1
ATOM 3999 O O . LEU A 1 522 ? 27.652 2.509 -3.226 1.00 96.38 522 LEU A O 1
ATOM 4003 N N . ARG A 1 523 ? 28.624 0.563 -3.807 1.00 95.69 523 ARG A N 1
ATOM 4004 C CA . ARG A 1 523 ? 30.004 1.066 -3.806 1.00 95.69 523 ARG A CA 1
ATOM 4005 C C . ARG A 1 523 ? 30.228 2.116 -4.889 1.00 95.69 523 ARG A C 1
ATOM 4007 O O . ARG A 1 523 ? 30.883 3.122 -4.645 1.00 95.69 523 ARG A O 1
ATOM 4014 N N . PHE A 1 524 ? 29.705 1.882 -6.091 1.00 96.00 524 PHE A N 1
ATOM 4015 C CA . PHE A 1 524 ? 29.864 2.800 -7.216 1.00 96.00 524 PHE A CA 1
ATOM 4016 C C . PHE A 1 524 ? 29.158 4.137 -6.966 1.00 96.00 524 PHE A C 1
ATOM 4018 O O . PHE A 1 524 ? 29.715 5.194 -7.247 1.00 96.00 524 PHE A O 1
ATOM 4025 N N . THR A 1 525 ? 27.959 4.090 -6.389 1.00 94.81 525 THR A N 1
ATOM 4026 C CA . THR A 1 525 ? 27.115 5.269 -6.148 1.00 94.81 525 THR A CA 1
ATOM 4027 C C . THR A 1 525 ? 27.489 6.040 -4.881 1.00 94.81 525 THR A C 1
ATOM 4029 O O . THR A 1 525 ? 27.015 7.150 -4.680 1.00 94.81 525 THR A O 1
ATOM 4032 N N . GLU A 1 526 ? 28.380 5.518 -4.031 1.00 89.94 526 GLU A N 1
ATOM 4033 C CA . GLU A 1 526 ? 28.869 6.206 -2.826 1.00 89.94 526 GLU A CA 1
ATOM 4034 C C . GLU A 1 526 ? 29.581 7.533 -3.116 1.00 89.94 526 GLU A C 1
ATOM 4036 O O . GLU A 1 526 ? 29.528 8.448 -2.299 1.00 89.94 526 GLU A O 1
ATOM 4041 N N . THR A 1 527 ? 30.219 7.653 -4.280 1.00 85.75 527 THR A N 1
ATOM 4042 C CA . THR A 1 527 ? 30.939 8.866 -4.695 1.00 85.75 527 THR A CA 1
ATOM 4043 C C . THR A 1 527 ? 30.199 9.672 -5.761 1.00 85.75 527 THR A C 1
ATOM 4045 O O . THR A 1 527 ? 30.795 10.568 -6.356 1.00 85.75 527 THR A O 1
ATOM 4048 N N . MET A 1 528 ? 28.948 9.318 -6.063 1.00 88.75 528 MET A N 1
ATOM 4049 C CA . MET A 1 528 ? 28.154 9.972 -7.102 1.00 88.75 528 MET A CA 1
ATOM 4050 C C . MET A 1 528 ? 27.272 11.078 -6.526 1.00 88.75 528 MET A C 1
ATOM 4052 O O . MET A 1 528 ? 26.888 11.048 -5.361 1.00 88.75 528 MET A O 1
ATOM 4056 N N . GLU A 1 529 ? 26.924 12.040 -7.378 1.00 85.56 529 GLU A N 1
ATOM 4057 C CA . GLU A 1 529 ? 25.939 13.090 -7.066 1.00 85.56 529 GLU A CA 1
ATOM 4058 C C . GLU A 1 529 ? 24.501 12.641 -7.379 1.00 85.56 529 GLU A C 1
ATOM 4060 O O . GLU A 1 529 ? 23.545 13.355 -7.098 1.00 85.56 529 GLU A O 1
ATOM 4065 N N . THR A 1 530 ? 24.330 11.459 -7.975 1.00 88.38 530 THR A N 1
ATOM 4066 C CA . THR A 1 530 ? 23.027 10.821 -8.201 1.00 88.38 530 THR A CA 1
ATOM 4067 C C . THR A 1 530 ? 22.660 9.913 -7.037 1.00 88.38 530 THR A C 1
ATOM 4069 O O . THR A 1 530 ? 23.496 9.139 -6.567 1.00 88.38 530 THR A O 1
ATOM 4072 N N . GLU A 1 531 ? 21.392 9.925 -6.643 1.00 92.50 531 GLU A N 1
ATOM 4073 C CA . GLU A 1 531 ? 20.863 9.055 -5.600 1.00 92.50 531 GLU A CA 1
ATOM 4074 C C . GLU A 1 531 ? 20.320 7.756 -6.209 1.00 92.50 531 GLU A C 1
ATOM 4076 O O . GLU A 1 531 ? 19.351 7.762 -6.971 1.00 92.50 531 GLU A O 1
ATOM 4081 N N . LEU A 1 532 ? 20.935 6.621 -5.864 1.00 96.50 532 LEU A N 1
ATOM 4082 C CA . LEU A 1 532 ? 20.375 5.308 -6.180 1.00 96.50 532 LEU A CA 1
ATOM 4083 C C . LEU A 1 532 ? 19.224 5.016 -5.220 1.00 96.50 532 LEU A C 1
ATOM 4085 O O . LEU A 1 532 ? 19.457 4.687 -4.061 1.00 96.50 532 LEU A O 1
ATOM 4089 N N . ARG A 1 533 ? 17.991 5.106 -5.713 1.00 96.06 533 ARG A N 1
ATOM 4090 C CA . ARG A 1 533 ? 16.786 4.944 -4.895 1.00 96.06 533 ARG A CA 1
ATOM 4091 C C . ARG A 1 533 ? 16.323 3.499 -4.789 1.00 96.06 533 ARG A C 1
ATOM 4093 O O . ARG A 1 533 ? 15.800 3.090 -3.755 1.00 96.06 533 ARG A O 1
ATOM 4100 N N . ALA A 1 534 ? 16.491 2.722 -5.857 1.00 97.88 534 ALA A N 1
ATOM 4101 C CA . ALA A 1 534 ? 16.065 1.331 -5.866 1.00 97.88 534 ALA A CA 1
ATOM 4102 C C . ALA A 1 534 ? 16.863 0.454 -6.830 1.00 97.88 534 ALA A C 1
ATOM 4104 O O . ALA A 1 534 ? 17.293 0.908 -7.895 1.00 97.88 534 ALA A O 1
ATOM 4105 N N . ILE A 1 535 ? 16.969 -0.825 -6.469 1.00 98.50 535 ILE A N 1
ATOM 4106 C CA . ILE A 1 535 ? 17.347 -1.915 -7.370 1.00 98.50 535 ILE A CA 1
ATOM 4107 C C . ILE A 1 535 ? 16.095 -2.735 -7.660 1.00 98.50 535 ILE A C 1
ATOM 4109 O O . ILE A 1 535 ? 15.426 -3.230 -6.752 1.00 98.50 535 ILE A O 1
ATOM 4113 N N . VAL A 1 536 ? 15.769 -2.866 -8.938 1.00 98.38 536 VAL A N 1
ATOM 4114 C CA . VAL A 1 536 ? 14.514 -3.453 -9.403 1.00 98.38 536 VAL A CA 1
ATOM 4115 C C . VAL A 1 536 ? 14.815 -4.595 -10.380 1.00 98.38 536 VAL A C 1
ATOM 4117 O O . VAL A 1 536 ? 15.865 -4.629 -11.021 1.00 98.38 536 VAL A O 1
ATOM 4120 N N . PHE A 1 537 ? 13.920 -5.572 -10.488 1.00 98.50 537 PHE A N 1
ATOM 4121 C CA . PHE A 1 537 ? 14.036 -6.639 -11.484 1.00 98.50 537 PHE A CA 1
ATOM 4122 C C . PHE A 1 537 ? 12.827 -6.646 -12.402 1.00 98.50 537 PHE A C 1
ATOM 4124 O O . PHE A 1 537 ? 11.686 -6.705 -11.941 1.00 98.50 537 PHE A O 1
ATOM 4131 N N . ASN A 1 538 ? 13.062 -6.605 -13.710 1.00 96.94 538 ASN A N 1
ATOM 4132 C CA . ASN A 1 538 ? 11.981 -6.493 -14.675 1.00 96.94 538 ASN A CA 1
ATOM 4133 C C . ASN A 1 538 ? 12.231 -7.259 -15.963 1.00 96.94 538 ASN A C 1
ATOM 4135 O O . ASN A 1 538 ? 13.277 -7.878 -16.152 1.00 96.94 538 ASN A O 1
ATOM 4139 N N . CYS A 1 539 ? 11.217 -7.256 -16.832 1.00 93.94 539 CYS A N 1
ATOM 4140 C CA . CYS A 1 539 ? 11.263 -7.900 -18.143 1.00 93.94 539 CYS A CA 1
ATOM 4141 C C . CYS A 1 539 ? 11.828 -9.334 -18.071 1.00 93.94 539 CYS A C 1
ATOM 4143 O O . CYS A 1 539 ? 12.638 -9.777 -18.883 1.00 93.94 539 CYS A O 1
ATOM 4145 N N . SER A 1 540 ? 11.421 -10.043 -17.023 1.00 94.81 540 SER A N 1
ATOM 4146 C CA . SER A 1 540 ? 11.887 -11.373 -16.656 1.00 94.81 540 SER A CA 1
ATOM 4147 C C . SER A 1 540 ? 10.695 -12.210 -16.232 1.00 94.81 540 SER A C 1
ATOM 4149 O O . SER A 1 540 ? 9.623 -11.677 -15.935 1.00 94.81 540 SER A O 1
ATOM 4151 N N . GLN A 1 541 ? 10.893 -13.522 -16.170 1.00 93.81 541 GLN A N 1
ATOM 4152 C CA . GLN A 1 541 ? 9.877 -14.415 -15.631 1.00 93.81 541 GLN A CA 1
ATOM 4153 C C . GLN A 1 541 ? 9.681 -14.152 -14.133 1.00 93.81 541 GLN A C 1
ATOM 4155 O O . GLN A 1 541 ? 10.687 -13.994 -13.429 1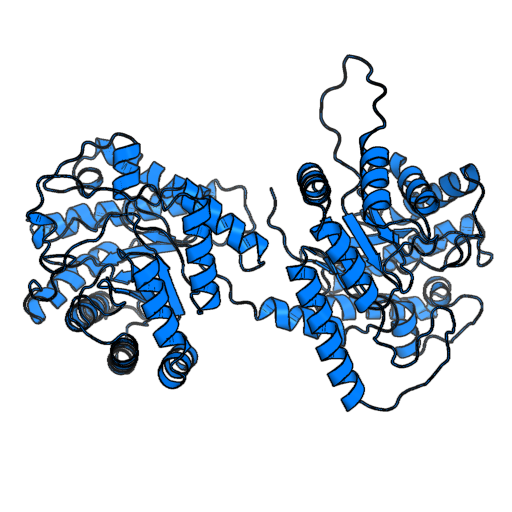.00 93.81 541 GLN A O 1
ATOM 4160 N N . PRO A 1 542 ? 8.435 -14.175 -13.624 1.00 95.62 542 PRO A N 1
ATOM 4161 C CA . PRO A 1 542 ? 8.168 -14.033 -12.196 1.00 95.62 542 PRO A CA 1
ATOM 4162 C C . PRO A 1 542 ? 9.016 -14.959 -11.319 1.00 95.62 542 PRO A C 1
ATOM 4164 O O . PRO A 1 542 ? 9.527 -14.552 -10.279 1.00 95.62 542 PRO A O 1
ATOM 4167 N N . GLU A 1 543 ? 9.243 -16.190 -11.780 1.00 95.62 543 GLU A N 1
ATOM 4168 C CA . GLU A 1 543 ? 10.022 -17.203 -11.075 1.00 95.62 543 GLU A CA 1
ATOM 4169 C C . GLU A 1 543 ? 11.515 -16.852 -10.973 1.00 95.62 543 GLU A C 1
ATOM 4171 O O . GLU A 1 543 ? 12.145 -17.144 -9.957 1.00 95.62 543 GLU A O 1
ATOM 4176 N N . ALA A 1 544 ? 12.094 -16.227 -12.004 1.00 96.38 544 ALA A N 1
ATOM 4177 C CA . ALA A 1 544 ? 13.486 -15.773 -11.976 1.00 96.38 544 ALA A CA 1
ATOM 4178 C C . ALA A 1 544 ? 13.663 -14.606 -10.996 1.00 96.38 544 ALA A C 1
ATOM 4180 O O . ALA A 1 544 ? 14.634 -14.578 -10.241 1.00 96.38 544 ALA A O 1
ATOM 4181 N N . ILE A 1 545 ? 12.685 -13.698 -10.956 1.00 98.19 545 ILE A N 1
ATOM 4182 C CA . ILE A 1 545 ? 12.644 -12.594 -9.994 1.00 98.19 545 ILE A CA 1
ATOM 4183 C C . ILE A 1 545 ? 12.523 -13.125 -8.561 1.00 98.19 545 ILE A C 1
ATOM 4185 O O . ILE A 1 545 ? 13.262 -12.673 -7.691 1.00 98.19 545 ILE A O 1
ATOM 4189 N N . CYS A 1 546 ? 11.672 -14.130 -8.308 1.00 97.69 546 CYS A N 1
ATOM 4190 C CA . CYS A 1 546 ? 11.584 -14.755 -6.983 1.00 97.69 546 CYS A CA 1
ATOM 4191 C C . CYS A 1 546 ? 12.933 -15.313 -6.516 1.00 97.69 546 CYS A C 1
ATOM 4193 O O . CYS A 1 546 ? 13.269 -15.175 -5.344 1.00 97.69 546 CYS A O 1
ATOM 4195 N N . LYS A 1 547 ? 13.712 -15.935 -7.414 1.00 98.12 547 LYS A N 1
ATOM 4196 C CA . LYS A 1 547 ? 15.057 -16.434 -7.084 1.00 98.12 547 LYS A CA 1
ATOM 4197 C C . LYS A 1 547 ? 16.000 -15.290 -6.709 1.00 98.12 547 LYS A C 1
ATOM 4199 O O . LYS A 1 547 ? 16.634 -15.372 -5.664 1.00 98.12 547 LYS A O 1
ATOM 4204 N N . ALA A 1 548 ? 16.042 -14.232 -7.520 1.00 98.25 548 ALA A N 1
ATOM 4205 C CA . ALA A 1 548 ? 16.904 -13.073 -7.288 1.00 98.25 548 ALA A CA 1
ATOM 4206 C C . ALA A 1 548 ? 16.573 -12.348 -5.973 1.00 98.25 548 ALA A C 1
ATOM 4208 O O . ALA A 1 548 ? 17.459 -12.100 -5.158 1.00 98.25 548 ALA A O 1
ATOM 4209 N N . LEU A 1 549 ? 15.290 -12.057 -5.731 1.00 98.12 549 LEU A N 1
ATOM 4210 C CA . LEU A 1 549 ? 14.849 -11.427 -4.485 1.00 98.12 549 LEU A CA 1
ATOM 4211 C C . LEU A 1 549 ? 15.112 -12.321 -3.277 1.00 98.12 549 LEU A C 1
ATOM 4213 O O . LEU A 1 549 ? 15.529 -11.824 -2.238 1.00 98.12 549 LEU A O 1
ATOM 4217 N N . LYS A 1 550 ? 14.912 -13.638 -3.406 1.00 97.31 550 LYS A N 1
ATOM 4218 C CA . LYS A 1 550 ? 15.212 -14.579 -2.327 1.00 97.31 550 LYS A CA 1
ATOM 4219 C C . LYS A 1 550 ? 16.695 -14.587 -1.969 1.00 97.31 550 LYS A C 1
ATOM 4221 O O . LYS A 1 550 ? 17.025 -14.629 -0.793 1.00 97.31 550 LYS A O 1
ATOM 4226 N N . GLU A 1 551 ? 17.574 -14.541 -2.958 1.00 97.75 551 GLU A N 1
ATOM 4227 C CA . GLU A 1 551 ? 19.014 -14.508 -2.723 1.00 97.75 551 GLU A CA 1
ATOM 4228 C C . GLU A 1 551 ? 19.455 -13.223 -2.014 1.00 97.75 551 GLU A C 1
ATOM 4230 O O . GLU A 1 551 ? 20.159 -13.296 -1.011 1.00 97.75 551 GLU A O 1
ATOM 4235 N N . LEU A 1 552 ? 18.945 -12.065 -2.446 1.00 97.06 552 LEU A N 1
ATOM 4236 C CA . LEU A 1 552 ? 19.164 -10.788 -1.755 1.00 97.06 552 LEU A CA 1
ATOM 4237 C C . LEU A 1 552 ? 18.571 -10.760 -0.341 1.00 97.06 552 LEU A C 1
ATOM 4239 O O . LEU A 1 552 ? 19.131 -10.123 0.548 1.00 97.06 552 LEU A O 1
ATOM 4243 N N . HIS A 1 553 ? 17.431 -11.420 -0.140 1.00 92.25 553 HIS A N 1
ATOM 4244 C CA . HIS A 1 553 ? 16.774 -11.532 1.158 1.00 92.25 553 HIS A CA 1
ATOM 4245 C C . HIS A 1 553 ? 17.570 -12.413 2.130 1.00 92.25 553 HIS A C 1
ATOM 4247 O O . HIS A 1 553 ? 17.737 -12.047 3.293 1.00 92.25 553 HIS A O 1
ATOM 4253 N N . ASP A 1 554 ? 18.051 -13.566 1.655 1.00 92.88 554 ASP A N 1
ATOM 4254 C CA . ASP A 1 554 ? 18.778 -14.551 2.458 1.00 92.88 554 ASP A CA 1
ATOM 4255 C C . ASP A 1 554 ? 20.225 -14.095 2.768 1.00 92.88 554 ASP A C 1
ATOM 4257 O O . ASP A 1 554 ? 20.800 -14.520 3.772 1.00 92.88 554 ASP A O 1
ATOM 4261 N N . ASP A 1 555 ? 20.821 -13.221 1.945 1.00 95.88 555 ASP A N 1
ATOM 4262 C CA . ASP A 1 555 ? 22.138 -12.630 2.206 1.00 95.88 555 ASP A CA 1
ATOM 4263 C C . ASP A 1 555 ? 22.038 -11.435 3.177 1.00 95.88 555 ASP A C 1
ATOM 4265 O O . ASP A 1 555 ? 21.649 -10.313 2.830 1.00 95.88 555 ASP A O 1
ATOM 4269 N N . GLU A 1 556 ? 22.411 -11.669 4.440 1.00 88.31 556 GLU A N 1
ATOM 4270 C CA . GLU A 1 556 ? 22.363 -10.644 5.491 1.00 88.31 556 GLU A CA 1
ATOM 4271 C C . GLU A 1 556 ? 23.205 -9.406 5.159 1.00 88.31 556 GLU A C 1
ATOM 4273 O O . GLU A 1 556 ? 22.817 -8.296 5.524 1.00 88.31 556 GLU A O 1
ATOM 4278 N N . ASN A 1 557 ? 24.333 -9.572 4.464 1.00 92.00 557 ASN A N 1
ATOM 4279 C CA . ASN A 1 557 ? 25.232 -8.473 4.137 1.00 92.00 557 ASN A CA 1
ATOM 4280 C C . ASN A 1 557 ? 24.637 -7.588 3.032 1.00 92.00 557 ASN A C 1
ATOM 4282 O O . ASN A 1 557 ? 24.579 -6.370 3.188 1.00 92.00 557 ASN A O 1
ATOM 4286 N N . ALA A 1 558 ? 24.136 -8.182 1.946 1.00 90.12 558 ALA A N 1
ATOM 4287 C CA . ALA A 1 558 ? 23.431 -7.467 0.883 1.00 90.12 558 ALA A CA 1
ATOM 4288 C C . ALA A 1 558 ? 22.200 -6.737 1.423 1.00 90.12 558 ALA A C 1
ATOM 4290 O O . ALA A 1 558 ? 22.069 -5.524 1.232 1.00 90.12 558 ALA A O 1
ATOM 4291 N N . SER A 1 559 ? 21.340 -7.433 2.172 1.00 87.75 559 SER A N 1
ATOM 4292 C CA . SER A 1 559 ? 20.122 -6.818 2.699 1.00 87.75 559 SER A CA 1
ATOM 4293 C C . SER A 1 559 ? 20.414 -5.717 3.729 1.00 87.75 559 SER A C 1
ATOM 4295 O O . SER A 1 559 ? 19.729 -4.692 3.744 1.00 87.75 559 SER A O 1
ATOM 4297 N N . ALA A 1 560 ? 21.440 -5.876 4.575 1.00 83.69 560 ALA A N 1
ATOM 4298 C CA . ALA A 1 560 ? 21.847 -4.840 5.521 1.00 83.69 560 ALA A CA 1
ATOM 4299 C C . ALA A 1 560 ? 22.449 -3.619 4.814 1.00 83.69 560 ALA A C 1
ATOM 4301 O O . ALA A 1 560 ? 22.078 -2.495 5.159 1.00 83.69 560 ALA A O 1
ATOM 4302 N N . SER A 1 561 ? 23.315 -3.820 3.812 1.00 92.12 561 SER A N 1
ATOM 4303 C CA . SER A 1 561 ? 23.886 -2.730 3.013 1.00 92.12 561 SER A CA 1
ATOM 4304 C C . SER A 1 561 ? 22.789 -1.908 2.334 1.00 92.12 561 SER A C 1
ATOM 4306 O O . SER A 1 561 ? 22.771 -0.687 2.492 1.00 92.12 561 SER A O 1
ATOM 4308 N N . LEU A 1 562 ? 21.829 -2.563 1.669 1.00 91.31 562 LEU A N 1
ATOM 4309 C CA . LEU A 1 562 ? 20.688 -1.903 1.021 1.00 91.31 562 LEU A CA 1
ATOM 4310 C C . LEU A 1 562 ? 19.875 -1.061 2.013 1.00 91.31 562 LEU A C 1
ATOM 4312 O O . LEU A 1 562 ? 19.703 0.140 1.803 1.00 91.31 562 LEU A O 1
ATOM 4316 N N . ARG A 1 563 ? 19.473 -1.650 3.150 1.00 88.12 563 ARG A N 1
ATOM 4317 C CA . ARG A 1 563 ? 18.730 -0.934 4.204 1.00 88.12 563 ARG A CA 1
ATOM 4318 C C . ARG A 1 563 ? 19.511 0.248 4.774 1.00 88.12 563 ARG A C 1
ATOM 4320 O O . ARG A 1 563 ? 18.943 1.317 4.965 1.00 88.12 563 ARG A O 1
ATOM 4327 N N . SER A 1 564 ? 20.808 0.076 5.037 1.00 86.25 564 SER A N 1
ATOM 4328 C CA . SER A 1 564 ? 21.661 1.135 5.599 1.00 86.25 564 SER A CA 1
ATOM 4329 C C . SER A 1 564 ? 21.814 2.338 4.666 1.00 86.25 564 SER A C 1
ATOM 4331 O O . SER A 1 564 ? 22.022 3.459 5.125 1.00 86.25 564 SER A O 1
ATOM 4333 N N . ARG A 1 565 ? 21.691 2.094 3.358 1.00 89.44 565 ARG A N 1
ATOM 4334 C CA . ARG A 1 565 ? 21.795 3.091 2.294 1.00 89.44 565 ARG A CA 1
ATOM 4335 C C . ARG A 1 565 ? 20.437 3.635 1.850 1.00 89.44 565 ARG A C 1
ATOM 4337 O O . ARG A 1 565 ? 20.422 4.504 0.990 1.00 89.44 565 ARG A O 1
ATOM 4344 N N . GLY A 1 566 ? 19.333 3.143 2.421 1.00 89.88 566 GLY A N 1
ATOM 4345 C CA . GLY A 1 566 ? 17.978 3.535 2.031 1.00 89.88 566 GLY A CA 1
ATOM 4346 C C . GLY A 1 566 ? 17.592 3.102 0.613 1.00 89.88 566 GLY A C 1
ATOM 4347 O O . GLY A 1 566 ? 16.726 3.726 0.015 1.00 89.88 566 GLY A O 1
ATOM 4348 N N . VAL A 1 567 ? 18.237 2.066 0.063 1.00 95.12 567 VAL A N 1
ATOM 4349 C CA . VAL A 1 567 ? 17.961 1.583 -1.297 1.00 95.12 567 VAL A CA 1
ATOM 4350 C C . VAL A 1 567 ? 16.865 0.529 -1.252 1.00 95.12 567 VAL A C 1
ATOM 4352 O O . VAL A 1 567 ? 17.042 -0.537 -0.658 1.00 95.12 567 VAL A O 1
ATOM 4355 N N . HIS A 1 568 ? 15.745 0.821 -1.906 1.00 95.88 568 HIS A N 1
ATOM 4356 C CA . HIS A 1 568 ? 14.597 -0.076 -1.977 1.00 95.88 568 HIS A CA 1
ATOM 4357 C C . HIS A 1 568 ? 14.837 -1.238 -2.949 1.00 95.88 568 HIS A C 1
ATOM 4359 O O . HIS A 1 568 ? 15.604 -1.130 -3.910 1.00 95.88 568 HIS A O 1
ATOM 4365 N N . LEU A 1 569 ? 14.130 -2.347 -2.733 1.00 97.62 569 LEU A N 1
ATOM 4366 C CA . LEU A 1 569 ? 14.047 -3.446 -3.694 1.00 97.62 569 LEU A CA 1
ATOM 4367 C C . LEU A 1 569 ? 12.725 -3.399 -4.454 1.00 97.62 569 LEU A C 1
ATOM 4369 O O . LEU A 1 569 ? 11.701 -2.981 -3.912 1.00 97.62 569 LEU A O 1
ATOM 4373 N N . GLY A 1 570 ? 12.719 -3.872 -5.697 1.00 97.81 570 GLY A N 1
ATOM 4374 C CA . GLY A 1 570 ? 11.484 -3.954 -6.463 1.00 97.81 570 GLY A CA 1
ATOM 4375 C C . GLY A 1 570 ? 11.438 -5.024 -7.543 1.00 97.81 570 GLY A C 1
ATOM 4376 O O . GLY A 1 570 ? 12.444 -5.645 -7.887 1.00 97.81 570 GLY A O 1
ATOM 4377 N N . ALA A 1 571 ? 10.248 -5.208 -8.113 1.00 98.25 571 ALA A N 1
ATOM 4378 C CA . ALA A 1 571 ? 9.996 -6.184 -9.162 1.00 98.25 571 ALA A CA 1
ATOM 4379 C C . ALA A 1 571 ? 8.792 -5.843 -10.055 1.00 98.25 571 ALA A C 1
ATOM 4381 O O . ALA A 1 571 ? 7.703 -5.550 -9.568 1.00 98.25 571 ALA A O 1
ATOM 4382 N N . TYR A 1 572 ? 8.946 -5.976 -11.373 1.00 97.75 572 TYR A N 1
ATOM 4383 C CA . TYR A 1 572 ? 7.830 -5.912 -12.322 1.00 97.75 572 TYR A CA 1
ATOM 4384 C C . TYR A 1 572 ? 8.060 -6.849 -13.516 1.00 97.75 572 TYR A C 1
ATOM 4386 O O . TYR A 1 572 ? 8.776 -6.551 -14.474 1.00 97.75 572 TYR A O 1
ATOM 4394 N N . ALA A 1 573 ? 7.469 -8.041 -13.444 1.00 96.06 573 ALA A N 1
ATOM 4395 C CA . ALA A 1 573 ? 7.691 -9.103 -14.419 1.00 96.06 573 ALA A CA 1
ATOM 4396 C C . ALA A 1 573 ? 6.919 -8.878 -15.726 1.00 96.06 573 ALA A C 1
ATOM 4398 O O . ALA A 1 573 ? 5.935 -8.138 -15.786 1.00 96.06 573 ALA A O 1
ATOM 4399 N N . ASN A 1 574 ? 7.344 -9.574 -16.781 1.00 92.44 574 ASN A N 1
ATOM 4400 C CA . ASN A 1 574 ? 6.535 -9.730 -17.987 1.00 92.44 574 ASN A CA 1
ATOM 4401 C C . ASN A 1 574 ? 5.747 -11.051 -17.933 1.00 92.44 574 ASN A C 1
ATOM 4403 O O . ASN A 1 574 ? 6.035 -11.932 -17.120 1.00 92.44 574 ASN A O 1
ATOM 4407 N N . ARG A 1 575 ? 4.766 -11.209 -18.826 1.00 91.81 575 ARG A N 1
ATOM 4408 C CA . ARG A 1 575 ? 4.080 -12.496 -19.054 1.00 91.81 575 ARG A CA 1
ATOM 4409 C C . ARG A 1 575 ? 4.545 -13.200 -20.327 1.00 91.81 575 ARG A C 1
ATOM 4411 O O . ARG A 1 575 ? 3.770 -13.921 -20.951 1.00 91.81 575 ARG A O 1
ATOM 4418 N N . LEU A 1 576 ? 5.777 -12.968 -20.762 1.00 85.25 576 LEU A N 1
ATOM 4419 C CA . LEU A 1 576 ? 6.298 -13.569 -21.987 1.00 85.25 576 LEU A CA 1
ATOM 4420 C C . LEU A 1 576 ? 6.684 -15.038 -21.745 1.00 85.25 576 LEU A C 1
ATOM 4422 O O . LEU A 1 576 ? 7.017 -15.451 -20.628 1.00 85.25 576 LEU A O 1
ATOM 4426 N N . THR A 1 577 ? 6.647 -15.858 -22.796 1.00 83.06 577 THR A N 1
ATOM 4427 C CA . THR A 1 577 ? 7.309 -17.170 -22.779 1.00 83.06 577 THR A CA 1
ATOM 4428 C C . THR A 1 577 ? 8.815 -16.999 -22.581 1.00 83.06 577 THR A C 1
ATOM 4430 O O . THR A 1 577 ? 9.348 -15.916 -22.821 1.00 83.06 577 THR A O 1
ATOM 4433 N N . ILE A 1 578 ? 9.505 -18.065 -22.148 1.00 79.00 578 ILE A N 1
ATOM 4434 C CA . ILE A 1 578 ? 10.958 -18.049 -21.890 1.00 79.00 578 ILE A CA 1
ATOM 4435 C C . ILE A 1 578 ? 11.689 -17.342 -23.037 1.00 79.00 578 ILE A C 1
ATOM 4437 O O . ILE A 1 578 ? 11.535 -17.727 -24.195 1.00 79.00 578 ILE A O 1
ATOM 4441 N N . ILE A 1 579 ? 12.477 -16.323 -22.692 1.00 77.19 579 ILE A N 1
ATOM 4442 C CA . ILE A 1 579 ? 13.331 -15.585 -23.624 1.00 77.19 579 ILE A CA 1
ATOM 4443 C C . ILE A 1 579 ? 14.725 -16.225 -23.572 1.00 77.19 579 ILE A C 1
ATOM 4445 O O . ILE A 1 579 ? 15.366 -16.133 -22.513 1.00 77.19 579 ILE A O 1
ATOM 4449 N N . PRO A 1 580 ? 15.176 -16.898 -24.650 1.00 74.44 580 PRO A N 1
ATOM 4450 C CA . PRO A 1 580 ? 16.505 -17.508 -24.726 1.00 74.44 580 PRO A CA 1
ATOM 4451 C C . PRO A 1 580 ? 17.628 -16.492 -24.497 1.00 74.44 580 PRO A C 1
ATOM 4453 O O . PRO A 1 580 ? 17.449 -15.304 -24.748 1.00 74.44 580 PRO A O 1
ATOM 4456 N N . ASP A 1 581 ? 18.788 -16.954 -24.030 1.00 72.44 581 ASP A N 1
ATOM 4457 C CA . ASP A 1 581 ? 19.924 -16.072 -23.713 1.00 72.44 581 ASP A CA 1
ATOM 4458 C C . ASP A 1 581 ? 20.571 -15.438 -24.958 1.00 72.44 581 ASP A C 1
ATOM 4460 O O . ASP A 1 581 ? 21.177 -14.377 -24.867 1.00 72.44 581 ASP A O 1
ATOM 4464 N N . ASP A 1 582 ? 20.435 -16.057 -26.132 1.00 68.88 582 ASP A N 1
ATOM 4465 C CA . ASP A 1 582 ? 20.968 -15.559 -27.402 1.00 68.88 582 ASP A CA 1
ATOM 4466 C C . ASP A 1 582 ? 19.977 -14.690 -28.196 1.00 68.88 582 ASP A C 1
ATOM 4468 O O . ASP A 1 582 ? 20.341 -14.164 -29.252 1.00 68.88 582 ASP A O 1
ATOM 4472 N N . TRP A 1 583 ? 18.758 -14.499 -27.683 1.00 69.56 583 TRP A N 1
ATOM 4473 C CA . TRP A 1 583 ? 17.684 -13.788 -28.371 1.00 69.56 583 TRP A CA 1
ATOM 4474 C C . TRP A 1 583 ? 17.958 -12.284 -28.514 1.00 69.56 583 TRP A C 1
ATOM 4476 O O . TRP A 1 583 ? 18.440 -11.635 -27.586 1.00 69.56 583 TRP A O 1
ATOM 4486 N N . ALA A 1 584 ? 17.624 -11.731 -29.681 1.00 63.22 584 ALA A N 1
ATOM 4487 C CA . ALA A 1 584 ? 17.787 -10.321 -30.025 1.00 63.22 584 ALA A CA 1
ATOM 4488 C C . ALA A 1 584 ? 16.427 -9.733 -30.422 1.00 63.22 584 ALA A C 1
ATOM 4490 O O . ALA A 1 584 ? 15.759 -10.270 -31.310 1.00 63.22 584 ALA A O 1
ATOM 4491 N N . LEU A 1 585 ? 16.015 -8.650 -29.756 1.00 65.62 585 LEU A N 1
ATOM 4492 C CA . LEU A 1 585 ? 14.697 -8.050 -29.965 1.00 65.62 585 LEU A CA 1
ATOM 4493 C C . LEU A 1 585 ? 14.617 -7.409 -31.354 1.00 65.62 585 LEU A C 1
ATOM 4495 O O . LEU A 1 585 ? 13.620 -7.599 -32.048 1.00 65.62 585 LEU A O 1
ATOM 4499 N N . ALA A 1 586 ? 15.683 -6.728 -31.790 1.00 60.78 586 ALA A N 1
ATOM 4500 C CA . ALA A 1 586 ? 15.721 -6.028 -33.075 1.00 60.78 586 ALA A CA 1
ATOM 4501 C C . ALA A 1 586 ? 15.730 -6.976 -34.291 1.00 60.78 586 ALA A C 1
ATOM 4503 O O . ALA A 1 586 ? 15.477 -6.553 -35.418 1.00 60.78 586 ALA A O 1
ATOM 4504 N N . GLU A 1 587 ? 16.022 -8.265 -34.082 1.00 59.41 587 GLU A N 1
ATOM 4505 C CA . GLU A 1 587 ? 16.089 -9.285 -35.137 1.00 59.41 587 GLU A CA 1
ATOM 4506 C C . GLU A 1 587 ? 14.815 -10.155 -35.205 1.00 59.41 587 GLU A C 1
ATOM 4508 O O . GLU A 1 587 ? 14.667 -10.970 -36.122 1.00 59.41 587 GLU A O 1
ATOM 4513 N N . SER A 1 588 ? 13.874 -9.995 -34.262 1.00 61.19 588 SER A N 1
ATOM 4514 C CA . SER A 1 588 ? 12.632 -10.774 -34.244 1.00 61.19 588 SER A CA 1
ATOM 4515 C C . SER A 1 588 ? 11.606 -10.219 -35.229 1.00 61.19 588 SER A C 1
ATOM 4517 O O . SER A 1 588 ? 11.252 -9.045 -35.201 1.00 61.19 588 SER A O 1
ATOM 4519 N N . SER A 1 589 ? 11.067 -11.094 -36.079 1.00 55.53 589 SER A N 1
ATOM 4520 C CA . SER A 1 589 ? 9.990 -10.740 -37.010 1.00 55.53 589 SER A CA 1
ATOM 4521 C C . SER A 1 589 ? 8.597 -11.106 -36.500 1.00 55.53 589 SER A C 1
ATOM 4523 O O . SER A 1 589 ? 7.627 -10.676 -37.117 1.00 55.53 589 SER A O 1
ATOM 4525 N N . GLU A 1 590 ? 8.465 -11.856 -35.400 1.00 58.41 590 GLU A N 1
ATOM 4526 C CA . GLU A 1 590 ? 7.178 -12.254 -34.811 1.00 58.41 590 GLU A CA 1
ATOM 4527 C C . GLU A 1 590 ? 7.034 -11.751 -33.362 1.00 58.41 590 GLU A C 1
ATOM 4529 O O . GLU A 1 590 ? 8.037 -11.681 -32.642 1.00 58.41 590 GLU A O 1
ATOM 4534 N N . PRO A 1 591 ? 5.804 -11.418 -32.911 1.00 64.94 591 PRO A N 1
ATOM 4535 C CA . PRO A 1 591 ? 5.555 -11.060 -31.519 1.00 64.94 591 PRO A CA 1
ATOM 4536 C C . PRO A 1 591 ? 5.920 -12.208 -30.577 1.00 64.94 591 PRO A C 1
ATOM 4538 O O . PRO A 1 591 ? 5.585 -13.368 -30.833 1.00 64.94 591 PRO A O 1
ATOM 4541 N N . GLN A 1 592 ? 6.561 -11.883 -29.455 1.00 73.50 592 GLN A N 1
ATOM 4542 C CA . GLN A 1 592 ? 6.889 -12.871 -28.434 1.00 73.50 592 GLN A CA 1
ATOM 4543 C C . GLN A 1 592 ? 5.595 -13.466 -27.857 1.00 73.50 592 GLN A C 1
ATOM 4545 O O . GLN A 1 592 ? 4.683 -12.743 -27.451 1.00 73.50 592 GLN A O 1
ATOM 4550 N N . ALA A 1 593 ? 5.514 -14.796 -27.798 1.00 79.94 593 ALA A N 1
ATOM 4551 C CA . ALA A 1 593 ? 4.340 -15.464 -27.254 1.00 79.94 593 ALA A CA 1
ATOM 4552 C C . ALA A 1 593 ? 4.145 -15.122 -25.768 1.00 79.94 593 ALA A C 1
ATOM 4554 O O . ALA A 1 593 ? 5.100 -14.994 -24.998 1.00 79.94 593 ALA A O 1
ATOM 4555 N N . MET A 1 594 ? 2.884 -15.009 -25.356 1.00 84.38 594 MET A N 1
ATOM 4556 C CA . MET A 1 594 ? 2.512 -14.748 -23.970 1.00 84.38 594 MET A CA 1
ATOM 4557 C C . MET A 1 594 ? 2.109 -16.042 -23.268 1.00 84.38 594 MET A C 1
ATOM 4559 O O . MET A 1 594 ? 1.453 -16.915 -23.839 1.00 84.38 594 MET A O 1
ATOM 4563 N N . ARG A 1 595 ? 2.491 -16.149 -22.001 1.00 84.38 595 ARG A N 1
ATOM 4564 C CA . ARG A 1 595 ? 2.054 -17.195 -21.085 1.00 84.38 595 ARG A CA 1
ATOM 4565 C C . ARG A 1 595 ? 0.567 -17.039 -20.785 1.00 84.38 595 ARG A C 1
ATOM 4567 O O . ARG A 1 595 ? 0.102 -15.951 -20.459 1.00 84.38 595 ARG A O 1
ATOM 4574 N N . THR A 1 596 ? -0.169 -18.142 -20.860 1.00 82.50 596 THR A N 1
ATOM 4575 C CA . THR A 1 596 ? -1.599 -18.195 -20.518 1.00 82.50 596 THR A CA 1
ATOM 4576 C C . THR A 1 596 ? -1.848 -18.601 -19.066 1.00 82.50 596 THR A C 1
ATOM 4578 O O . THR A 1 596 ? -2.965 -18.462 -18.580 1.00 82.50 596 THR A O 1
ATOM 4581 N N . ASP A 1 597 ? -0.821 -19.088 -18.364 1.00 83.69 597 ASP A N 1
ATOM 4582 C CA . ASP A 1 597 ? -0.888 -19.517 -16.964 1.00 83.69 597 ASP A CA 1
ATOM 4583 C C . ASP A 1 597 ? -0.657 -18.374 -15.958 1.00 83.69 597 ASP A C 1
ATOM 4585 O O . ASP A 1 597 ? -0.910 -18.544 -14.768 1.00 83.69 597 ASP A O 1
ATOM 4589 N N . LEU A 1 598 ? -0.231 -17.196 -16.427 1.00 86.25 598 LEU A N 1
ATOM 4590 C CA . LEU A 1 598 ? -0.086 -15.971 -15.632 1.00 86.25 598 LEU A CA 1
ATOM 4591 C C . LEU A 1 598 ? -1.324 -15.075 -15.763 1.00 86.25 598 LEU A C 1
ATOM 4593 O O . LEU A 1 598 ? -1.231 -13.934 -16.206 1.00 86.25 598 LEU A O 1
ATOM 4597 N N . ALA A 1 599 ? -2.490 -15.610 -15.395 1.00 88.69 599 ALA A N 1
ATOM 4598 C CA . ALA A 1 599 ? -3.704 -14.810 -15.233 1.00 88.69 599 ALA A CA 1
ATOM 4599 C C . ALA A 1 599 ? -3.541 -13.764 -14.110 1.00 88.69 599 ALA A C 1
ATOM 4601 O O . ALA A 1 599 ? -2.603 -13.836 -13.311 1.00 88.69 599 ALA A O 1
ATOM 4602 N N . VAL A 1 600 ? -4.475 -12.813 -14.036 1.00 92.31 600 VAL A N 1
ATOM 4603 C CA . VAL A 1 600 ? -4.448 -11.665 -13.111 1.00 92.31 600 VAL A CA 1
ATOM 4604 C C . VAL A 1 600 ? -4.188 -12.087 -11.662 1.00 92.31 600 VAL A C 1
ATOM 4606 O O . VAL A 1 600 ? -3.280 -11.563 -11.021 1.00 92.31 600 VAL A O 1
ATOM 4609 N N . GLU A 1 601 ? -4.917 -13.084 -11.166 1.00 88.94 601 GLU A N 1
ATOM 4610 C CA . GLU A 1 601 ? -4.792 -13.573 -9.791 1.00 88.94 601 GLU A CA 1
ATOM 4611 C C . GLU A 1 601 ? -3.430 -14.228 -9.553 1.00 88.94 601 GLU A C 1
ATOM 4613 O O . GLU A 1 601 ? -2.786 -13.996 -8.532 1.00 88.94 601 GLU A O 1
ATOM 4618 N N . ARG A 1 602 ? -2.952 -15.006 -10.532 1.00 92.00 602 ARG A N 1
ATOM 4619 C CA . ARG A 1 602 ? -1.672 -15.709 -10.423 1.00 92.00 602 ARG A CA 1
ATOM 4620 C C . ARG A 1 602 ? -0.488 -14.746 -10.428 1.00 92.00 602 ARG A C 1
ATOM 4622 O O . ARG A 1 602 ? 0.505 -14.998 -9.752 1.00 92.00 602 ARG A O 1
ATOM 4629 N N . TYR A 1 603 ? -0.580 -13.659 -11.190 1.00 95.69 603 TYR A N 1
ATOM 4630 C CA . TYR A 1 603 ? 0.404 -12.583 -11.136 1.00 95.69 603 TYR A CA 1
ATOM 4631 C C . TYR A 1 603 ? 0.414 -11.914 -9.756 1.00 95.69 603 TYR A C 1
ATOM 4633 O O . TYR A 1 603 ? 1.484 -11.694 -9.192 1.00 95.69 603 TYR A O 1
ATOM 4641 N N . GLY A 1 604 ? -0.771 -11.673 -9.184 1.00 94.44 604 GLY A N 1
ATOM 4642 C CA . GLY A 1 604 ? -0.935 -11.170 -7.821 1.00 94.44 604 GLY A CA 1
ATOM 4643 C C . GLY A 1 604 ? -0.228 -12.030 -6.767 1.00 94.44 604 GLY A C 1
ATOM 4644 O O . GLY A 1 604 ? 0.480 -11.481 -5.926 1.00 94.44 604 GLY A O 1
ATOM 4645 N N . ASP A 1 605 ? -0.323 -13.363 -6.857 1.00 90.56 605 ASP A N 1
ATOM 4646 C CA . ASP A 1 605 ? 0.401 -14.281 -5.958 1.00 90.56 605 ASP A CA 1
ATOM 4647 C C . ASP A 1 605 ? 1.920 -14.036 -5.979 1.00 90.56 605 ASP A C 1
ATOM 4649 O O . ASP A 1 605 ? 2.566 -13.990 -4.931 1.00 90.56 605 ASP A O 1
ATOM 4653 N N . PHE A 1 606 ? 2.502 -13.878 -7.175 1.00 96.69 606 PHE A N 1
ATOM 4654 C CA . PHE A 1 606 ? 3.933 -13.607 -7.324 1.00 96.69 606 PHE A CA 1
ATOM 4655 C C . PHE A 1 606 ? 4.311 -12.245 -6.752 1.00 96.69 606 PHE A C 1
ATOM 4657 O O . PHE A 1 606 ? 5.321 -12.139 -6.061 1.00 96.69 606 PHE A O 1
ATOM 4664 N N . VAL A 1 607 ? 3.487 -11.222 -6.986 1.00 97.06 607 VAL A N 1
ATOM 4665 C CA . VAL A 1 607 ? 3.709 -9.891 -6.415 1.00 97.06 607 VAL A CA 1
ATOM 4666 C C . VAL A 1 607 ? 3.718 -9.944 -4.889 1.00 97.06 607 VAL A C 1
ATOM 4668 O O . VAL A 1 607 ? 4.631 -9.396 -4.274 1.00 97.06 607 VAL A O 1
ATOM 4671 N N . MET A 1 608 ? 2.769 -10.651 -4.267 1.00 91.88 608 MET A N 1
ATOM 4672 C CA . MET A 1 608 ? 2.755 -10.795 -2.808 1.00 91.88 608 MET A CA 1
ATOM 4673 C C . MET A 1 608 ? 3.974 -11.561 -2.296 1.00 91.88 608 MET A C 1
ATOM 4675 O O . MET A 1 608 ? 4.564 -11.162 -1.294 1.00 91.88 608 MET A O 1
ATOM 4679 N N . GLN A 1 609 ? 4.420 -12.588 -3.022 1.00 92.12 609 GLN A N 1
ATOM 4680 C CA . GLN A 1 609 ? 5.664 -13.282 -2.701 1.00 92.12 609 GLN A CA 1
ATOM 4681 C C . GLN A 1 609 ? 6.885 -12.348 -2.777 1.00 92.12 609 GLN A C 1
ATOM 4683 O O . GLN A 1 609 ? 7.759 -12.412 -1.917 1.00 92.12 609 GLN A O 1
ATOM 4688 N N . TRP A 1 610 ? 6.973 -11.466 -3.776 1.00 97.31 610 TRP A N 1
ATOM 4689 C CA . TRP A 1 610 ? 8.064 -10.487 -3.863 1.00 97.31 610 TRP A CA 1
ATOM 4690 C C . TRP A 1 610 ? 8.043 -9.513 -2.689 1.00 97.31 610 TRP A C 1
ATOM 4692 O O . TRP A 1 610 ? 9.091 -9.220 -2.119 1.00 97.31 610 TRP A O 1
ATOM 4702 N N . VAL A 1 611 ? 6.855 -9.050 -2.298 1.00 93.69 611 VAL A N 1
ATOM 4703 C CA . VAL A 1 611 ? 6.667 -8.163 -1.144 1.00 93.69 611 VAL A CA 1
ATOM 4704 C C . VAL A 1 611 ? 7.096 -8.844 0.160 1.00 93.69 611 VAL A C 1
ATOM 4706 O O . VAL A 1 611 ? 7.763 -8.222 0.985 1.00 93.69 611 VAL A O 1
ATOM 4709 N N . GLU A 1 612 ? 6.786 -10.130 0.341 1.00 86.19 612 GLU A N 1
ATOM 4710 C CA . GLU A 1 612 ? 7.275 -10.928 1.477 1.00 86.19 612 GLU A CA 1
ATOM 4711 C C . GLU A 1 612 ? 8.805 -11.059 1.490 1.00 86.19 612 GLU A C 1
ATOM 4713 O O . GLU A 1 612 ? 9.417 -11.071 2.557 1.00 86.19 612 GLU A O 1
ATOM 4718 N N . LEU A 1 613 ? 9.431 -11.101 0.310 1.00 90.19 613 LEU A N 1
ATOM 4719 C CA . LEU A 1 613 ? 10.887 -11.121 0.148 1.00 90.19 613 LEU A CA 1
ATOM 4720 C C . LEU A 1 613 ? 11.533 -9.729 0.283 1.00 90.19 613 LEU A C 1
ATOM 4722 O O . LEU A 1 613 ? 12.758 -9.625 0.239 1.00 90.19 613 LEU A O 1
ATOM 4726 N N . GLY A 1 614 ? 10.745 -8.674 0.513 1.00 90.25 614 GLY A N 1
ATOM 4727 C CA . GLY A 1 614 ? 11.231 -7.314 0.762 1.00 90.25 614 GLY A CA 1
ATOM 4728 C C . GLY A 1 614 ? 11.125 -6.359 -0.427 1.00 90.25 614 GLY A C 1
ATOM 4729 O O . GLY A 1 614 ? 11.732 -5.294 -0.385 1.00 90.25 614 GLY A O 1
ATOM 4730 N N . ALA A 1 615 ? 10.380 -6.704 -1.482 1.00 95.81 615 ALA A N 1
ATOM 4731 C CA . ALA A 1 615 ? 10.074 -5.750 -2.544 1.00 95.81 615 ALA A CA 1
ATOM 4732 C C . ALA A 1 615 ? 9.131 -4.647 -2.032 1.00 95.81 615 ALA A C 1
ATOM 4734 O O . ALA A 1 615 ? 8.041 -4.912 -1.524 1.00 95.81 615 ALA A O 1
ATOM 4735 N N . GLU A 1 616 ? 9.547 -3.402 -2.218 1.00 95.25 616 GLU A N 1
ATOM 4736 C CA . GLU A 1 616 ? 8.818 -2.186 -1.849 1.00 95.25 616 GLU A CA 1
ATOM 4737 C C . GLU A 1 616 ? 8.325 -1.419 -3.082 1.00 95.25 616 GLU A C 1
ATOM 4739 O O . GLU A 1 616 ? 7.507 -0.512 -2.962 1.00 95.25 616 GLU A O 1
ATOM 4744 N N . ILE A 1 617 ? 8.784 -1.800 -4.276 1.00 97.38 617 ILE A N 1
ATOM 4745 C CA . ILE A 1 617 ? 8.324 -1.269 -5.561 1.00 97.38 617 ILE A CA 1
ATOM 4746 C C . ILE A 1 617 ? 7.863 -2.442 -6.418 1.00 97.38 617 ILE A C 1
ATOM 4748 O O . ILE A 1 617 ? 8.653 -3.333 -6.725 1.00 97.38 617 ILE A O 1
ATOM 4752 N N . VAL A 1 618 ? 6.599 -2.462 -6.824 1.00 98.31 618 VAL A N 1
ATOM 4753 C CA . VAL A 1 618 ? 6.059 -3.520 -7.693 1.00 98.31 618 VAL A CA 1
ATOM 4754 C C . VAL A 1 618 ? 5.340 -2.922 -8.893 1.00 98.31 618 VAL A C 1
ATOM 4756 O O . VAL A 1 618 ? 4.980 -1.756 -8.857 1.00 98.31 618 VAL A O 1
ATOM 4759 N N . GLY A 1 619 ? 5.135 -3.674 -9.971 1.00 97.50 619 GLY A N 1
ATOM 4760 C CA . GLY A 1 619 ? 4.486 -3.153 -11.182 1.00 97.50 619 GLY A CA 1
ATOM 4761 C C . GLY A 1 619 ? 4.239 -4.225 -12.228 1.00 97.50 619 GLY A C 1
ATOM 4762 O O . GLY A 1 619 ? 4.181 -5.409 -11.891 1.00 97.50 619 GLY A O 1
ATOM 4763 N N . GLY A 1 620 ? 4.137 -3.827 -13.496 1.00 96.19 620 GLY A N 1
ATOM 4764 C CA . GLY A 1 620 ? 3.994 -4.731 -14.634 1.00 96.19 620 GLY A CA 1
ATOM 4765 C C . GLY A 1 620 ? 4.910 -4.398 -15.811 1.00 96.19 620 GLY A C 1
ATOM 4766 O O . GLY A 1 620 ? 5.252 -3.249 -16.043 1.00 96.19 620 GLY A O 1
ATOM 4767 N N . CYS A 1 621 ? 5.288 -5.410 -16.590 1.00 94.94 621 CYS A N 1
ATOM 4768 C CA . CYS A 1 621 ? 5.989 -5.244 -17.866 1.00 94.94 621 CYS A CA 1
ATOM 4769 C C . CYS A 1 621 ? 5.128 -5.795 -19.025 1.00 94.94 621 CYS A C 1
ATOM 4771 O O . CYS A 1 621 ? 3.898 -5.774 -18.949 1.00 94.94 621 CYS A O 1
ATOM 4773 N N . CYS A 1 622 ? 5.734 -6.280 -20.117 1.00 91.38 622 CYS A N 1
ATOM 4774 C CA . CYS A 1 622 ? 5.017 -6.734 -21.312 1.00 91.38 622 CYS A CA 1
ATOM 4775 C C . CYS A 1 622 ? 3.893 -7.728 -20.977 1.00 91.38 622 CYS A C 1
ATOM 4777 O O . CYS A 1 622 ? 4.125 -8.791 -20.389 1.00 91.38 622 CYS A O 1
ATOM 4779 N N . GLY A 1 623 ? 2.674 -7.363 -21.387 1.00 89.62 623 GLY A N 1
ATOM 4780 C CA . GLY A 1 623 ? 1.443 -8.127 -21.206 1.00 89.62 623 GLY A CA 1
ATOM 4781 C C . GLY A 1 623 ? 0.795 -8.026 -19.817 1.00 89.62 623 GLY A C 1
ATOM 4782 O O . GLY A 1 623 ? -0.164 -8.746 -19.553 1.00 89.62 623 GLY A O 1
ATOM 4783 N N . ILE A 1 624 ? 1.287 -7.142 -18.950 1.00 95.88 624 ILE A N 1
ATOM 4784 C CA . ILE A 1 624 ? 0.650 -6.786 -17.679 1.00 95.88 624 ILE A CA 1
ATOM 4785 C C . ILE A 1 624 ? -0.073 -5.446 -17.874 1.00 95.88 624 ILE A C 1
ATOM 4787 O O . ILE A 1 624 ? 0.560 -4.390 -17.875 1.00 95.88 624 ILE A O 1
ATOM 4791 N N . GLY A 1 625 ? -1.385 -5.510 -18.119 1.00 96.19 625 GLY A N 1
ATOM 4792 C CA . GLY A 1 625 ? -2.248 -4.353 -18.390 1.00 96.19 625 GLY A CA 1
ATOM 4793 C C . GLY A 1 625 ? -2.868 -3.720 -17.132 1.00 96.19 625 GLY A C 1
ATOM 4794 O O . GLY A 1 625 ? -2.604 -4.170 -16.010 1.00 96.19 625 GLY A O 1
ATOM 4795 N N . PRO A 1 626 ? -3.707 -2.678 -17.291 1.00 98.00 626 PRO A N 1
ATOM 4796 C CA . PRO A 1 626 ? -4.378 -1.991 -16.183 1.00 98.00 626 PRO A CA 1
ATOM 4797 C C . PRO A 1 626 ? -5.168 -2.923 -15.253 1.00 98.00 626 PRO A C 1
ATOM 4799 O O . PRO A 1 626 ? -5.216 -2.697 -14.048 1.00 98.00 626 PRO A O 1
ATOM 4802 N N . GLU A 1 627 ? -5.744 -4.008 -15.769 1.00 97.12 627 GLU A N 1
ATOM 4803 C CA . GLU A 1 627 ? -6.474 -5.003 -14.980 1.00 97.12 627 GLU A CA 1
ATOM 4804 C C . GLU A 1 627 ? -5.588 -5.736 -13.959 1.00 97.12 627 GLU A C 1
ATOM 4806 O O . GLU A 1 627 ? -6.038 -6.041 -12.853 1.00 97.12 627 GLU A O 1
ATOM 4811 N N . TYR A 1 628 ? -4.313 -5.961 -14.289 1.00 97.50 628 TYR A N 1
ATOM 4812 C CA . TYR A 1 628 ? -3.339 -6.549 -13.369 1.00 97.50 628 TYR A CA 1
ATOM 4813 C C . TYR A 1 628 ? -2.920 -5.536 -12.307 1.00 97.50 628 TYR A C 1
ATOM 4815 O O . TYR A 1 628 ? -2.895 -5.864 -11.123 1.00 97.50 628 TYR A O 1
ATOM 4823 N N . ILE A 1 629 ? -2.640 -4.296 -12.721 1.00 98.12 629 ILE A N 1
ATOM 4824 C CA . ILE A 1 629 ? -2.274 -3.204 -11.809 1.00 98.12 629 ILE A CA 1
ATOM 4825 C C . ILE A 1 629 ? -3.404 -2.946 -10.802 1.00 98.12 629 ILE A C 1
ATOM 4827 O O . ILE A 1 629 ? -3.133 -2.845 -9.607 1.00 98.12 629 ILE A O 1
ATOM 4831 N N . ALA A 1 630 ? -4.666 -2.965 -11.238 1.00 97.12 630 ALA A N 1
ATOM 4832 C CA . ALA A 1 630 ? -5.830 -2.828 -10.362 1.00 97.12 630 ALA A CA 1
ATOM 4833 C C . ALA A 1 630 ? -5.961 -3.980 -9.355 1.00 97.12 630 ALA A C 1
ATOM 4835 O O . ALA A 1 630 ? -6.294 -3.758 -8.188 1.00 97.12 630 ALA A O 1
ATOM 4836 N N . ASN A 1 631 ? -5.677 -5.214 -9.780 1.00 95.62 631 ASN A N 1
ATOM 4837 C CA . ASN A 1 631 ? -5.665 -6.363 -8.879 1.00 95.62 631 ASN A CA 1
ATOM 4838 C C . ASN A 1 631 ? -4.543 -6.256 -7.836 1.00 95.62 631 ASN A C 1
ATOM 4840 O O . ASN A 1 631 ? -4.809 -6.408 -6.645 1.00 95.62 631 ASN A O 1
ATOM 4844 N N . VAL A 1 632 ? -3.324 -5.916 -8.262 1.00 96.25 632 VAL A N 1
ATOM 4845 C CA . VAL A 1 632 ? -2.179 -5.709 -7.364 1.00 96.25 632 VAL A CA 1
ATOM 4846 C C . VAL A 1 632 ? -2.454 -4.574 -6.381 1.00 96.25 632 VAL A C 1
ATOM 4848 O O . VAL A 1 632 ? -2.237 -4.735 -5.183 1.00 96.25 632 VAL A O 1
ATOM 4851 N N . HIS A 1 633 ? -2.987 -3.447 -6.856 1.00 93.31 633 HIS A N 1
ATOM 4852 C CA . HIS A 1 633 ? -3.395 -2.331 -6.007 1.00 93.31 633 HIS A CA 1
ATOM 4853 C C . HIS A 1 633 ? -4.346 -2.792 -4.895 1.00 93.31 633 HIS A C 1
ATOM 4855 O O . HIS A 1 633 ? -4.106 -2.505 -3.722 1.00 93.31 633 HIS A O 1
ATOM 4861 N N . LYS A 1 634 ? -5.370 -3.575 -5.251 1.00 85.62 634 LYS A N 1
ATOM 4862 C CA . LYS A 1 634 ? -6.326 -4.138 -4.295 1.00 85.62 634 LYS A CA 1
ATOM 4863 C C . LYS A 1 634 ? -5.666 -5.091 -3.293 1.00 85.62 634 LYS A C 1
ATOM 4865 O O . LYS A 1 634 ? -5.933 -4.976 -2.103 1.00 85.62 634 LYS A O 1
ATOM 4870 N N . LEU A 1 635 ? -4.799 -6.001 -3.743 1.00 84.00 635 LEU A N 1
ATOM 4871 C CA . LEU A 1 635 ? -4.091 -6.934 -2.856 1.00 84.00 635 LEU A CA 1
ATOM 4872 C C . LEU A 1 635 ? -3.210 -6.201 -1.835 1.00 84.00 635 LEU A C 1
ATOM 4874 O O . LEU A 1 635 ? -3.195 -6.557 -0.657 1.00 84.00 635 LEU A O 1
ATOM 4878 N N . LEU A 1 636 ? -2.511 -5.149 -2.268 1.00 84.94 636 LEU A N 1
ATOM 4879 C CA . LEU A 1 636 ? -1.684 -4.326 -1.385 1.00 84.94 636 LEU A CA 1
ATOM 4880 C C . LEU A 1 636 ? -2.530 -3.544 -0.369 1.00 84.94 636 LEU A C 1
ATOM 4882 O O . LEU A 1 636 ? -2.142 -3.459 0.797 1.00 84.94 636 LEU A O 1
ATOM 4886 N N . GLN A 1 637 ? -3.693 -3.022 -0.774 1.00 78.25 637 GLN A N 1
ATOM 4887 C CA . GLN A 1 637 ? -4.650 -2.393 0.145 1.00 78.25 637 GLN A CA 1
ATOM 4888 C C . GLN A 1 637 ? -5.214 -3.390 1.161 1.00 78.25 637 GLN A C 1
ATOM 4890 O O . GLN A 1 637 ? -5.286 -3.081 2.348 1.00 78.25 637 GLN A O 1
ATOM 4895 N N . ASP A 1 638 ? -5.571 -4.597 0.718 1.00 70.12 638 ASP A N 1
ATOM 4896 C CA . ASP A 1 638 ? -6.101 -5.650 1.589 1.00 70.12 638 ASP A CA 1
ATOM 4897 C C . ASP A 1 638 ? -5.081 -6.078 2.667 1.00 70.12 638 ASP A C 1
ATOM 4899 O O . ASP A 1 638 ? -5.485 -6.503 3.748 1.00 70.12 638 ASP A O 1
ATOM 4903 N N . GLN A 1 639 ? -3.773 -5.910 2.417 1.00 65.94 639 GLN A N 1
ATOM 4904 C CA . GLN A 1 639 ? -2.699 -6.135 3.398 1.00 65.94 639 GLN A CA 1
ATOM 4905 C C . GLN A 1 639 ? -2.277 -4.883 4.190 1.00 65.94 639 GLN A C 1
ATOM 4907 O O . GLN A 1 639 ? -1.299 -4.930 4.935 1.00 65.94 639 GLN A O 1
ATOM 4912 N N . GLY A 1 640 ? -2.960 -3.746 4.023 1.00 67.00 640 GLY A N 1
ATOM 4913 C CA . GLY A 1 640 ? -2.593 -2.492 4.690 1.00 67.00 640 GLY A CA 1
ATOM 4914 C C . GLY A 1 640 ? -1.241 -1.921 4.245 1.00 67.00 640 GLY A C 1
ATOM 4915 O O . GLY A 1 640 ? -0.629 -1.150 4.979 1.00 67.00 640 GLY A O 1
ATOM 4916 N N . ARG A 1 641 ? -0.762 -2.304 3.054 1.00 74.25 641 ARG A N 1
ATOM 4917 C CA . ARG A 1 641 ? 0.510 -1.847 2.471 1.00 74.25 641 ARG A CA 1
ATOM 4918 C C . ARG A 1 641 ? 0.351 -0.633 1.551 1.00 74.25 641 ARG A C 1
ATOM 4920 O O . ARG A 1 641 ? 1.365 -0.145 1.049 1.00 74.25 641 ARG A O 1
ATOM 4927 N N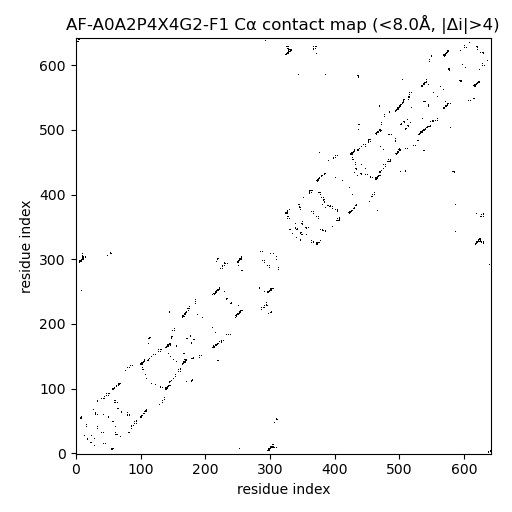 . ARG A 1 642 ? -0.879 -0.157 1.303 1.00 74.19 642 ARG A N 1
ATOM 4928 C CA . ARG A 1 642 ? -1.185 1.033 0.487 1.00 74.19 642 ARG A CA 1
ATOM 4929 C C . ARG A 1 642 ? -2.389 1.827 0.962 1.00 74.19 642 ARG A C 1
ATOM 4931 O O . ARG A 1 642 ? -3.357 1.211 1.460 1.00 74.19 642 ARG A O 1
#

Foldseek 3Di:
DDFLAQAAEEEALQQQLVVVPDDPPVLQGLLVLLVDPVNLVSLLVQLLLLVVLPGQEYEFSLQRLAVQSPHDLVSLLRSLLSSLVSNQVSCVVNPDPNRFYAYEDYQRHDALCPPDDDDLVVLLCSLLSSLVSNVVRGQAYEHERAQDLVSQLSNCNSNVVVLHAYAYEFEAAPVLDRSVRHRLLVSLVVSLCSQVVPDPDDPDDDPDRQRRHQEYEYEAYALVSRLVSLVVCLVDVVSVVSCVVNNYAYEYAYEQHDPDDDDDDDDDDDDDDPPVVVVSLVVVLVSRLVSLVSRHSYYYHYHPDGSNSSSVNSVVLVPQAFFAEAEAALQQVLVVVPDDQPLLQGSLSLQVDPVNLVVSLVQLLLLVVLPHLEYEFSCQSLACLSPHDLVSSLRSLLSSLVSNLVSQVVCVVPDPPPPDDRRFYEQEQYQRRFQLAPPGHDDQVVLLCSLLSSLLSNVVRGPAYEDESDQDLSSVLSNLSSNLNSCVPDPAAGEYEYEAEFAPQLARLVRHQLLVSLVVVLVSCPPTSHQHAEYEYEQYDLNSPLNSLLVCLPPPVNVVSCVVSNYAYYYAYEQFDHDDSPDGSSPDPDDTDGHPVCPLVNVLVSRVSSVVSGHRYYYYHHPCGSSSSSSNSSSCSSSSSD

Solvent-accessible surface area (backbone atoms only — not comparable to full-atom values): 32968 Å² total; per-residue (Å²): 132,82,75,61,67,68,40,30,38,36,42,28,63,50,51,50,40,45,76,73,64,49,74,87,43,90,75,41,53,54,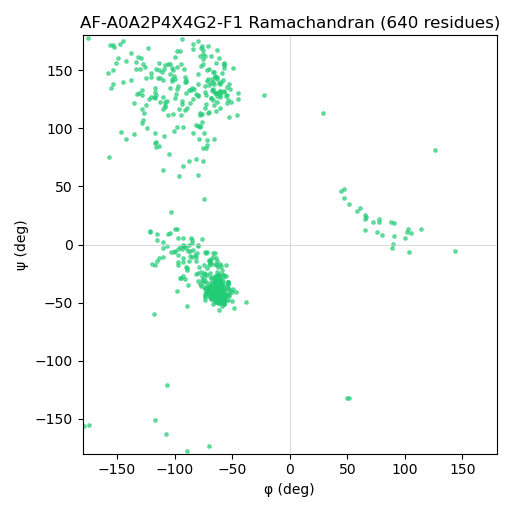25,49,36,46,69,35,76,90,34,40,64,55,56,23,49,52,50,36,45,24,46,73,20,53,29,32,30,42,69,31,60,29,57,57,53,25,60,60,62,70,46,48,77,65,55,32,31,54,35,28,33,44,17,20,49,39,49,43,55,20,52,66,72,66,72,59,86,84,62,42,34,30,30,52,42,45,52,56,39,64,76,85,43,60,88,54,74,70,58,66,66,65,42,24,57,46,34,29,47,47,41,64,33,20,54,90,44,33,73,32,36,29,32,37,48,23,24,34,67,70,55,44,51,40,47,55,58,21,33,48,88,71,77,51,39,32,28,42,20,34,16,45,35,95,85,25,22,29,56,60,66,47,54,46,56,62,44,52,52,54,47,52,49,60,76,71,59,83,71,84,83,69,95,85,74,79,97,80,78,81,73,41,61,40,30,47,34,30,22,68,22,51,55,68,28,44,49,45,36,41,48,51,40,60,74,34,62,72,57,51,50,52,31,58,76,57,60,35,41,34,29,40,19,28,26,48,89,59,99,78,72,56,96,87,65,95,74,91,75,86,80,87,51,76,70,53,56,51,51,51,40,55,53,50,41,50,50,51,53,49,40,40,78,50,61,30,39,33,36,42,24,18,50,67,28,51,41,69,52,44,29,52,42,44,50,56,59,69,64,49,71,64,51,46,32,38,28,42,14,61,52,48,50,41,44,76,72,66,47,77,87,39,83,71,45,40,55,28,50,43,49,76,38,72,90,30,43,67,55,51,29,54,53,54,39,43,24,46,76,20,54,24,42,31,42,67,23,63,31,57,49,55,23,59,49,62,65,44,50,74,69,50,32,44,52,38,35,37,46,22,23,49,44,46,36,49,26,41,55,50,47,63,72,70,54,86,66,84,86,61,75,82,54,41,27,28,34,53,42,43,44,56,48,40,51,51,31,50,88,46,62,66,60,65,71,60,38,20,53,50,34,20,50,54,37,49,44,24,54,93,39,40,72,31,34,31,36,35,34,27,18,38,70,70,58,50,52,25,42,53,52,3,40,37,67,47,39,76,88,53,94,64,62,52,42,32,31,43,21,33,19,45,36,90,82,20,24,34,47,59,64,47,52,58,47,61,48,50,52,51,50,55,61,62,43,70,82,48,74,36,41,67,45,29,49,32,36,21,68,21,50,59,70,19,49,49,45,33,42,44,53,34,52,71,34,64,66,46,42,48,52,32,58,76,66,64,34,40,34,27,42,20,36,25,37,55,51,93,76,62,75,86,47,55,72,90,75,50,91,67,83,82,55,67,49,82,83,62,40,61,68,55,46,38,53,51,53,52,52,38,40,76,44,56,33,36,32,37,46,28,17,51,75,25,42,43,72,37,44,34,47,41,41,48,55,36,19,76,69,59,22,93

Organism: NCBI:txid4796